Protein AF-A0A7V6BCB2-F1 (afdb_monomer_lite)

Radius of gyration: 63.58 Å; chains: 1; bounding box: 112×93×243 Å

pLDDT: mean 70.44, std 25.19, range [24.61, 98.25]

Secondary structure (DSSP, 8-state):
-----HHHHHHHHHHHHHHHHHHHHHT-------------PPP---------------SS--------SSSTT-SEEEEPPTT-EE-HHHHHTT-EEEEE--HHHHHHHHHHHHHHHHHHHHHHHHHHHHHHHHHHHHHHHHHHHHHHHHHHHHHHHHH-HHHHHHHHHHTT---------TTTHHHHHHHHHH-S-----------PPP---------------------------------------------------------------------------PPPP-------------------PPPP-----GGGG-STTTS-SSHHHHHHHHHHHHHHHHHHHHHHHHHHHHHHHHHHHTT-S-HHHHHHHHHHHHHHHHHHHHHHHHHHHIIIIIHHHHHHHHHHHHHHHHHHHHHHHHHHHHHHHHHHHHHHHHHHHHHHHHHHHHHHHHHHHHTEEE--S-EE-------------

Foldseek 3Di:
DDDDDPVVVVVVVVVVVVVVVVVVVVVPDDDDDDDDDDDDDDDDPDPPPDPPDDDDDDPDDDDDDQPFDDPAQPAWPDADDFFDFFDPVLQVVFPFRTFTDCVVLVVVLVVLVVVLVVLVVLLVVLVVLLVVLVVVLVVLLVVLVVLLVVLLVLLCQAQNVVLSVVVCVVQVVDDDDDDPPCPPVVVVVVCVVVPPDPPPDDPDDDDDDDDDDDDDDDDDDDDDDDDDDDDDDDDDDDDDDDDDDDDDDDDDDDDDDDDDDDDDDDDDDDDDDDDDDDDDDDDDDDDDDDDDDDDDDPPDPPDPPPCPPPDPPPDDDCLVQLDLVNGHPHPSNVVLVVLVVQLVVLVVQLVVLVVVLVVQVVCVVVVNDDPVVSVVSVVSNVVSVVSNVVSVVVNVCCSPPVSRVVSVVSVVSSVVSSVVSVVSVVVSVVSSSVSVVSSVVSVVSSVVSVVVSVSSVVSSVSSRHTDNDGGGDHDDDCPVPDDDD

Structure (mmCIF, N/CA/C/O backbone):
data_AF-A0A7V6BCB2-F1
#
_entry.id   AF-A0A7V6BCB2-F1
#
loop_
_atom_site.group_PDB
_atom_site.id
_atom_site.type_symbol
_atom_site.label_atom_id
_atom_site.label_alt_id
_atom_site.label_comp_id
_atom_site.label_asym_id
_atom_site.label_entity_id
_atom_site.label_seq_id
_atom_site.pdbx_PDB_ins_code
_atom_site.Cartn_x
_atom_site.Cartn_y
_atom_site.Cartn_z
_atom_site.occupancy
_atom_site.B_iso_or_equiv
_atom_site.auth_seq_id
_atom_site.auth_comp_id
_atom_site.auth_asym_id
_atom_site.auth_atom_id
_atom_site.pdbx_PDB_model_num
ATOM 1 N N . MET A 1 1 ? 43.527 30.741 -167.833 1.00 39.44 1 MET A N 1
ATOM 2 C CA . MET A 1 1 ? 43.659 29.405 -168.464 1.00 39.44 1 MET A CA 1
ATOM 3 C C . MET A 1 1 ? 44.184 28.457 -167.391 1.00 39.44 1 MET A C 1
ATOM 5 O O . MET A 1 1 ? 45.069 28.890 -166.674 1.00 39.44 1 MET A O 1
ATOM 9 N N . THR A 1 2 ? 43.681 27.244 -167.158 1.00 39.69 2 THR A N 1
ATOM 10 C CA . THR A 1 2 ? 42.771 26.361 -167.923 1.00 39.69 2 THR A CA 1
ATOM 11 C C . THR A 1 2 ? 41.713 25.710 -167.007 1.00 39.69 2 THR A C 1
ATOM 13 O O . THR A 1 2 ? 41.862 25.689 -165.788 1.00 39.69 2 THR A O 1
ATOM 16 N N . PHE A 1 3 ? 40.626 25.178 -167.581 1.00 44.41 3 PHE A N 1
ATOM 17 C CA . PHE A 1 3 ? 39.586 24.457 -166.830 1.00 44.41 3 PHE A CA 1
ATOM 18 C C . PHE A 1 3 ? 40.111 23.118 -166.280 1.00 44.41 3 PHE A C 1
ATOM 20 O O . PHE A 1 3 ? 40.355 22.190 -167.052 1.00 44.41 3 PHE A O 1
ATOM 27 N N . LEU A 1 4 ? 40.196 22.965 -164.953 1.00 50.56 4 LEU A N 1
ATOM 28 C CA . LEU A 1 4 ? 40.340 21.643 -164.332 1.00 50.56 4 LEU A CA 1
ATOM 29 C C . LEU A 1 4 ? 38.972 20.957 -164.251 1.00 50.56 4 LEU A C 1
ATOM 31 O O . LEU A 1 4 ? 38.048 21.432 -163.592 1.00 50.56 4 LEU A O 1
ATOM 35 N N . THR A 1 5 ? 38.835 19.821 -164.931 1.00 61.16 5 THR A N 1
ATOM 36 C CA . THR A 1 5 ? 37.568 19.087 -164.998 1.00 61.16 5 THR A CA 1
ATOM 37 C C . THR A 1 5 ? 37.208 18.448 -163.651 1.00 61.16 5 THR A C 1
ATOM 39 O O . THR A 1 5 ? 38.062 17.962 -162.906 1.00 61.16 5 THR A O 1
ATOM 42 N N . LYS A 1 6 ? 35.903 18.398 -163.348 1.00 61.28 6 LYS A N 1
ATOM 43 C CA . LYS A 1 6 ? 35.333 17.980 -162.047 1.00 61.28 6 LYS A CA 1
ATOM 44 C C . LYS A 1 6 ? 35.783 16.581 -161.568 1.00 61.28 6 LYS A C 1
ATOM 46 O O . LYS A 1 6 ? 35.747 16.306 -160.374 1.00 61.28 6 LYS A O 1
ATOM 51 N N . LYS A 1 7 ? 36.261 15.712 -162.476 1.00 61.19 7 LYS A N 1
ATOM 52 C CA . LYS A 1 7 ? 36.832 14.384 -162.164 1.00 61.19 7 LYS A CA 1
ATOM 53 C C . LYS A 1 7 ? 38.234 14.431 -161.530 1.00 61.19 7 LYS A C 1
ATOM 55 O O . LYS A 1 7 ? 38.567 13.517 -160.780 1.00 61.19 7 LYS A O 1
ATOM 60 N N . SER A 1 8 ? 39.045 15.457 -161.791 1.00 59.88 8 SER A N 1
ATOM 61 C CA . SER A 1 8 ? 40.419 15.546 -161.261 1.00 59.88 8 SER A CA 1
ATOM 62 C C . SER A 1 8 ? 40.459 15.991 -159.796 1.00 59.88 8 SER A C 1
ATOM 64 O O . SER A 1 8 ? 41.271 15.491 -159.021 1.00 59.88 8 SER A O 1
ATOM 66 N N . ILE A 1 9 ? 39.529 16.861 -159.392 1.00 68.50 9 ILE A N 1
ATOM 67 C CA . ILE A 1 9 ? 39.403 17.348 -158.007 1.00 68.50 9 ILE A CA 1
ATOM 68 C C . ILE A 1 9 ? 39.008 16.200 -157.063 1.00 68.50 9 ILE A C 1
ATOM 70 O O . ILE A 1 9 ? 39.586 16.052 -155.991 1.00 68.50 9 ILE A O 1
ATOM 74 N N . ILE A 1 10 ? 38.091 15.323 -157.493 1.00 72.25 10 ILE A N 1
ATOM 75 C CA . ILE A 1 10 ? 37.662 14.153 -156.707 1.00 72.25 10 ILE A CA 1
ATOM 76 C C . ILE A 1 10 ? 38.835 13.188 -156.463 1.00 72.25 10 ILE A C 1
ATOM 78 O O . ILE A 1 10 ? 38.994 12.697 -155.349 1.00 72.25 10 ILE A O 1
ATOM 82 N N . LYS A 1 11 ? 39.707 12.961 -157.459 1.00 72.56 11 LYS A N 1
ATOM 83 C CA . LYS A 1 11 ? 40.912 12.130 -157.276 1.00 72.56 11 LYS A CA 1
ATOM 84 C C . LYS A 1 11 ? 41.888 12.732 -156.258 1.00 72.56 11 LYS A C 1
ATOM 86 O O . LYS A 1 11 ? 42.408 11.992 -155.432 1.00 72.56 11 LYS A O 1
ATOM 91 N N . LEU A 1 12 ? 42.092 14.051 -156.273 1.00 74.31 12 LEU A N 1
ATOM 92 C CA . LEU A 1 12 ? 42.934 14.743 -155.287 1.00 74.31 12 LEU A CA 1
ATOM 93 C C . LEU A 1 12 ? 42.368 14.655 -153.861 1.00 74.31 12 LEU A C 1
ATOM 95 O O . LEU A 1 12 ? 43.120 14.390 -152.927 1.00 74.31 12 LEU A O 1
ATOM 99 N N . ILE A 1 13 ? 41.049 14.799 -153.694 1.00 76.94 13 ILE A N 1
ATOM 100 C CA . ILE A 1 13 ? 40.385 14.655 -152.387 1.00 76.94 13 ILE A CA 1
ATOM 101 C C . ILE A 1 13 ? 40.517 13.219 -151.860 1.00 76.94 13 ILE A C 1
ATOM 103 O O . ILE A 1 13 ? 40.835 13.034 -150.688 1.00 76.94 13 ILE A O 1
ATOM 107 N N . ILE A 1 14 ? 40.346 12.205 -152.717 1.00 77.94 14 ILE A N 1
ATOM 108 C CA . ILE A 1 14 ? 40.526 10.795 -152.332 1.00 77.94 14 ILE A CA 1
ATOM 109 C C . ILE A 1 14 ? 41.980 10.520 -151.917 1.00 77.94 14 ILE A C 1
ATOM 111 O O . ILE A 1 14 ? 42.199 9.871 -150.899 1.00 77.94 14 ILE A O 1
ATOM 115 N N . ILE A 1 15 ? 42.973 11.047 -152.643 1.00 79.69 15 ILE A N 1
ATOM 116 C CA . ILE A 1 15 ? 44.395 10.878 -152.295 1.00 79.69 15 ILE A CA 1
ATOM 117 C C . ILE A 1 15 ? 44.720 11.552 -150.951 1.00 79.69 15 ILE A C 1
ATOM 119 O O . ILE A 1 15 ? 45.336 10.919 -150.095 1.00 79.69 15 ILE A O 1
ATOM 123 N N . CYS A 1 16 ? 44.241 12.779 -150.709 1.00 79.12 16 CYS A N 1
ATOM 124 C CA . CYS A 1 16 ? 44.389 13.436 -149.404 1.00 79.12 16 CYS A CA 1
ATOM 125 C C . CYS A 1 16 ? 43.727 12.642 -148.268 1.00 79.12 16 CYS A C 1
ATOM 127 O O . CYS A 1 16 ? 44.318 12.504 -147.198 1.00 79.12 16 CYS A O 1
ATOM 129 N N . LEU A 1 17 ? 42.530 12.093 -148.490 1.00 81.25 17 LEU A N 1
ATOM 130 C CA . LEU A 1 17 ? 41.805 11.324 -147.477 1.00 81.25 17 LEU A CA 1
ATOM 131 C C . LEU A 1 17 ? 42.508 9.992 -147.163 1.00 81.25 17 LEU A C 1
ATOM 133 O O . LEU A 1 17 ? 42.622 9.629 -145.994 1.00 81.25 17 LEU A O 1
ATOM 137 N N . VAL A 1 18 ? 43.066 9.310 -148.169 1.00 81.38 18 VAL A N 1
ATOM 138 C CA . VAL A 1 18 ? 43.901 8.112 -147.968 1.00 81.38 18 VAL A CA 1
ATOM 139 C C . VAL A 1 18 ? 45.182 8.454 -147.198 1.00 81.38 18 VAL A C 1
ATOM 141 O O . VAL A 1 18 ? 45.498 7.766 -146.228 1.00 81.38 18 VAL A O 1
ATOM 144 N N . CYS A 1 19 ? 45.884 9.539 -147.543 1.00 77.75 19 CYS A N 1
ATOM 145 C CA . CYS A 1 19 ? 47.053 9.991 -146.779 1.00 77.75 19 CYS A CA 1
ATOM 146 C C . CYS A 1 19 ? 46.706 10.340 -145.322 1.00 77.75 19 CYS A C 1
ATOM 148 O O . CYS A 1 19 ? 47.468 9.992 -144.421 1.00 77.75 19 CYS A O 1
ATOM 150 N N . PHE A 1 20 ? 45.553 10.965 -145.067 1.00 76.94 20 PHE A N 1
ATOM 151 C CA . PHE A 1 20 ? 45.117 11.306 -143.710 1.00 76.94 20 PHE A CA 1
ATOM 152 C C . PHE A 1 20 ? 44.776 10.059 -142.876 1.00 76.94 20 PHE A C 1
ATOM 154 O O . PHE A 1 20 ? 45.158 9.976 -141.711 1.00 76.94 20 PHE A O 1
ATOM 161 N N . VAL A 1 21 ? 44.133 9.049 -143.476 1.00 76.19 21 VAL A N 1
ATOM 162 C CA . VAL A 1 21 ? 43.863 7.757 -142.816 1.00 76.19 21 VAL A CA 1
ATOM 163 C C . VAL A 1 21 ? 45.161 7.000 -142.511 1.00 76.19 21 VAL A C 1
ATOM 165 O O . VAL A 1 21 ? 45.313 6.482 -141.406 1.00 76.19 21 VAL A O 1
ATOM 168 N N . VAL A 1 22 ? 46.131 6.982 -143.433 1.00 73.94 22 VAL A N 1
ATOM 169 C CA . VAL A 1 22 ? 47.447 6.353 -143.199 1.00 73.94 22 VAL A CA 1
ATOM 170 C C . VAL A 1 22 ? 48.217 7.060 -142.075 1.00 73.94 22 VAL A C 1
ATOM 172 O O . VAL A 1 22 ? 48.788 6.389 -141.214 1.00 73.94 22 VAL A O 1
ATOM 175 N N . LEU A 1 23 ? 48.176 8.397 -142.019 1.00 70.38 23 LEU A N 1
ATOM 176 C CA . LEU A 1 23 ? 48.793 9.174 -140.938 1.00 70.38 23 LEU A CA 1
ATOM 177 C C . LEU A 1 23 ? 48.123 8.898 -139.577 1.00 70.38 23 LEU A C 1
ATOM 179 O O . LEU A 1 23 ? 48.807 8.735 -138.568 1.00 70.38 23 LEU A O 1
ATOM 183 N N . PHE A 1 24 ? 46.792 8.786 -139.548 1.00 70.00 24 PHE A N 1
ATOM 184 C CA . PHE A 1 24 ? 46.029 8.528 -138.323 1.00 70.00 24 PHE A CA 1
ATOM 185 C C . PHE A 1 24 ? 46.261 7.115 -137.758 1.00 70.00 24 PHE A C 1
ATOM 187 O O . PHE A 1 24 ? 46.326 6.939 -136.541 1.00 70.00 24 PHE A O 1
ATOM 194 N N . VAL A 1 25 ? 46.448 6.109 -138.621 1.00 68.38 25 VAL A N 1
ATOM 195 C CA . VAL A 1 25 ? 46.762 4.731 -138.199 1.00 68.38 25 VAL A CA 1
ATOM 196 C C . VAL A 1 25 ? 48.174 4.621 -137.607 1.00 68.38 25 VAL A C 1
ATOM 198 O O . VAL A 1 25 ? 48.364 3.890 -136.634 1.00 68.38 25 VAL A O 1
ATOM 201 N N . PHE A 1 26 ? 49.154 5.381 -138.109 1.00 63.47 26 PHE A N 1
ATOM 202 C CA . PHE A 1 26 ? 50.523 5.356 -137.570 1.00 63.47 26 PHE A CA 1
ATOM 203 C C . PHE A 1 26 ? 50.690 6.065 -136.215 1.00 63.47 26 PHE A C 1
ATOM 205 O O . PHE A 1 26 ? 51.618 5.750 -135.474 1.00 63.47 26 PHE A O 1
ATOM 212 N N . ILE A 1 27 ? 49.780 6.972 -135.847 1.00 61.69 27 ILE A N 1
ATOM 213 C CA . ILE A 1 27 ? 49.826 7.712 -134.572 1.00 61.69 27 ILE A CA 1
ATOM 214 C C . ILE A 1 27 ? 49.226 6.902 -133.398 1.00 61.69 27 ILE A C 1
ATOM 216 O O . ILE A 1 27 ? 49.356 7.290 -132.238 1.00 61.69 27 ILE A O 1
ATOM 220 N N . ARG A 1 28 ? 48.623 5.727 -133.650 1.00 55.25 28 ARG A N 1
ATOM 221 C CA . ARG A 1 28 ? 47.922 4.931 -132.623 1.00 55.25 28 ARG A CA 1
ATOM 222 C C . ARG A 1 28 ? 48.563 3.568 -132.316 1.00 55.25 28 ARG A C 1
ATOM 224 O O . ARG A 1 28 ? 47.881 2.545 -132.307 1.00 55.25 28 ARG A O 1
ATOM 231 N N . LYS A 1 29 ? 49.860 3.545 -131.977 1.00 46.03 29 LYS A N 1
ATOM 232 C CA . LYS A 1 29 ? 50.498 2.368 -131.348 1.00 46.03 29 LYS A CA 1
ATOM 233 C C . LYS A 1 29 ? 51.563 2.753 -130.315 1.00 46.03 29 LYS A C 1
ATOM 235 O O . LYS A 1 29 ? 52.702 3.043 -130.657 1.00 46.03 29 LYS A O 1
ATOM 240 N N . GLY A 1 30 ? 51.181 2.705 -129.039 1.00 40.59 30 GLY A N 1
ATOM 241 C CA . GLY A 1 30 ? 52.039 3.066 -127.908 1.00 40.59 30 GLY A CA 1
ATOM 242 C C . GLY A 1 30 ? 51.472 2.588 -126.573 1.00 40.59 30 GLY A C 1
ATOM 243 O O . GLY A 1 30 ? 51.205 3.394 -125.689 1.00 40.59 30 GLY A O 1
ATOM 244 N N . SER A 1 31 ? 51.240 1.281 -126.432 1.00 42.59 31 SER A N 1
ATOM 245 C CA . SER A 1 31 ? 50.828 0.690 -125.156 1.00 42.59 31 SER A CA 1
ATOM 246 C C . SER A 1 31 ? 51.981 0.733 -124.151 1.00 42.59 31 SER A C 1
ATOM 248 O O . SER A 1 31 ? 53.014 0.104 -124.375 1.00 42.59 31 SER A O 1
ATOM 250 N N . ARG A 1 32 ? 51.782 1.407 -123.016 1.00 38.44 32 ARG A N 1
ATOM 251 C CA . ARG A 1 32 ? 52.529 1.148 -121.780 1.00 38.44 32 ARG A CA 1
ATOM 252 C C . ARG A 1 32 ? 51.551 0.616 -120.742 1.00 38.44 32 ARG A C 1
ATOM 254 O O . ARG A 1 32 ? 50.561 1.272 -120.440 1.00 38.44 32 ARG A O 1
ATOM 261 N N . ALA A 1 33 ? 51.826 -0.584 -120.248 1.00 42.78 33 ALA A N 1
ATOM 262 C CA . ALA A 1 33 ? 51.247 -1.062 -119.004 1.00 42.78 33 ALA A CA 1
ATOM 263 C C . ALA A 1 33 ? 52.091 -0.483 -117.866 1.00 42.78 33 ALA A C 1
ATOM 265 O O . ALA A 1 33 ? 53.312 -0.645 -117.891 1.00 42.78 33 ALA A O 1
ATOM 266 N N . ASP A 1 34 ? 51.462 0.183 -116.899 1.00 44.69 34 ASP A N 1
ATOM 267 C CA . ASP A 1 34 ? 52.166 0.592 -115.687 1.00 44.69 34 ASP A CA 1
ATOM 268 C C . ASP A 1 34 ? 52.383 -0.630 -114.794 1.00 44.69 34 ASP A C 1
ATOM 270 O O . ASP A 1 34 ? 51.452 -1.231 -114.253 1.00 44.69 34 ASP A O 1
ATOM 274 N N . THR A 1 35 ? 53.648 -1.015 -114.667 1.00 50.12 35 THR A N 1
ATOM 275 C CA . THR A 1 35 ? 54.114 -1.991 -113.688 1.00 50.12 35 THR A CA 1
ATOM 276 C C . THR A 1 35 ? 53.932 -1.438 -112.280 1.00 50.12 35 THR A C 1
ATOM 278 O O . THR A 1 35 ? 54.547 -0.430 -111.930 1.00 50.12 35 THR A O 1
ATOM 281 N N . GLY A 1 36 ? 53.164 -2.140 -111.443 1.00 51.31 36 GLY A N 1
ATOM 282 C CA . GLY A 1 36 ? 53.212 -1.929 -109.996 1.00 51.31 36 GLY A CA 1
ATOM 283 C C . GLY A 1 36 ? 54.641 -2.105 -109.469 1.00 51.31 36 GLY A C 1
ATOM 284 O O . GLY A 1 36 ? 55.411 -2.903 -110.007 1.00 51.31 36 GLY A O 1
ATOM 285 N N . ALA A 1 37 ? 55.010 -1.347 -108.436 1.00 47.81 37 ALA A N 1
ATOM 286 C CA . ALA A 1 37 ? 56.382 -1.284 -107.936 1.00 47.81 37 ALA A CA 1
ATOM 287 C C . ALA A 1 37 ? 56.877 -2.643 -107.395 1.00 47.81 37 ALA A C 1
ATOM 289 O O . ALA A 1 37 ? 56.588 -3.025 -106.262 1.00 47.81 37 ALA A O 1
ATOM 290 N N . THR A 1 38 ? 57.657 -3.370 -108.199 1.00 58.78 38 THR A N 1
ATOM 291 C CA . THR A 1 38 ? 58.297 -4.633 -107.806 1.00 58.78 38 THR A CA 1
ATOM 292 C C . THR A 1 38 ? 59.687 -4.391 -107.224 1.00 58.78 38 THR A C 1
ATOM 294 O O . THR A 1 38 ? 60.564 -3.860 -107.906 1.00 58.78 38 THR A O 1
ATOM 297 N N . PHE A 1 39 ? 59.910 -4.832 -105.985 1.00 69.56 39 PHE A N 1
ATOM 298 C CA . PHE A 1 39 ? 61.198 -4.751 -105.291 1.00 69.56 39 PHE A CA 1
ATOM 299 C C . PHE A 1 39 ? 61.929 -6.105 -105.309 1.00 69.56 39 PHE A C 1
ATOM 301 O O . PHE A 1 39 ? 61.300 -7.162 -105.244 1.00 69.56 39 PHE A O 1
ATOM 308 N N . THR A 1 40 ? 63.262 -6.098 -105.379 1.00 67.44 40 THR A N 1
ATOM 309 C CA . THR A 1 40 ? 64.071 -7.327 -105.401 1.00 67.44 40 THR A CA 1
ATOM 310 C C . THR A 1 40 ? 64.123 -7.987 -104.021 1.00 67.44 40 THR A C 1
ATOM 312 O O . THR A 1 40 ? 64.728 -7.473 -103.079 1.00 67.44 40 THR A O 1
ATOM 315 N N . ALA A 1 41 ? 63.497 -9.159 -103.889 1.00 63.38 41 ALA A N 1
ATOM 316 C CA . ALA A 1 41 ? 63.477 -9.910 -102.637 1.00 63.38 41 ALA A CA 1
ATOM 317 C C . ALA A 1 41 ? 64.886 -10.399 -102.246 1.00 63.38 41 ALA A C 1
ATOM 319 O O . ALA A 1 41 ? 65.542 -11.119 -103.000 1.00 63.38 41 ALA A O 1
ATOM 320 N N . LYS A 1 42 ? 65.337 -10.044 -101.037 1.00 71.06 42 LYS A N 1
ATOM 321 C CA . LYS A 1 42 ? 66.588 -10.537 -100.439 1.00 71.06 42 LYS A CA 1
ATOM 322 C C . LYS A 1 42 ? 66.272 -11.601 -99.389 1.00 71.06 42 LYS A C 1
ATOM 324 O O . LYS A 1 42 ? 65.456 -11.360 -98.504 1.00 71.06 42 LYS A O 1
ATOM 329 N N . LYS A 1 43 ? 66.944 -12.757 -99.447 1.00 64.50 43 LYS A N 1
ATOM 330 C CA . LYS A 1 43 ? 66.922 -13.734 -98.346 1.00 64.50 43 LYS A CA 1
ATOM 331 C C . LYS A 1 43 ? 67.778 -13.222 -97.185 1.00 64.50 43 LYS A C 1
ATOM 333 O O . LYS A 1 43 ? 68.965 -12.968 -97.358 1.00 64.50 43 LYS A O 1
ATOM 338 N N . GLY A 1 44 ? 67.170 -13.135 -96.011 1.00 75.69 44 GLY A N 1
ATOM 339 C CA . GLY A 1 44 ? 67.811 -12.917 -94.716 1.00 75.69 44 GLY A CA 1
ATOM 340 C C . GLY A 1 44 ? 66.916 -13.496 -93.620 1.00 75.69 44 GLY A C 1
ATOM 341 O O . GLY A 1 44 ? 65.758 -13.821 -93.893 1.00 75.69 44 GLY A O 1
ATOM 342 N N . ASN A 1 45 ? 67.428 -13.640 -92.396 1.00 66.44 45 ASN A N 1
ATOM 343 C CA . ASN A 1 45 ? 66.600 -14.081 -91.272 1.00 66.44 45 ASN A CA 1
ATOM 344 C C . ASN A 1 45 ? 65.567 -12.999 -90.938 1.00 66.44 45 ASN A C 1
ATOM 346 O O . ASN A 1 45 ? 65.894 -11.977 -90.337 1.00 66.44 45 ASN A O 1
ATOM 350 N N . LEU A 1 46 ? 64.316 -13.237 -91.332 1.00 67.56 46 LEU A N 1
ATOM 351 C CA . LEU A 1 46 ? 63.181 -12.417 -90.938 1.00 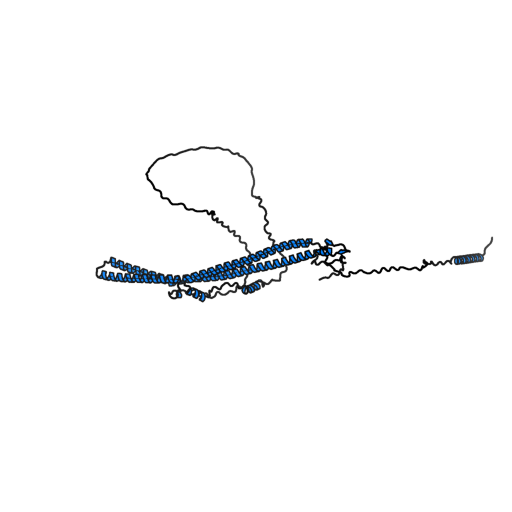67.56 46 LEU A CA 1
ATOM 352 C C . LEU A 1 46 ? 62.848 -12.729 -89.475 1.00 67.56 46 LEU A C 1
ATOM 354 O O . LEU A 1 46 ? 62.256 -13.765 -89.176 1.00 67.56 46 LEU A O 1
ATOM 358 N N . VAL A 1 47 ? 63.237 -11.840 -88.561 1.00 64.44 47 VAL A N 1
ATOM 359 C CA . VAL A 1 47 ? 62.830 -11.926 -87.154 1.00 64.44 47 VAL A CA 1
ATOM 360 C C . VAL A 1 47 ? 61.358 -11.525 -87.064 1.00 64.44 47 VAL A C 1
ATOM 362 O O . VAL A 1 47 ? 61.023 -10.346 -86.980 1.00 64.44 47 VAL A O 1
ATOM 365 N N . ILE A 1 48 ? 60.467 -12.515 -87.126 1.00 62.69 48 ILE A N 1
ATOM 366 C CA . ILE A 1 48 ? 59.029 -12.317 -86.927 1.00 62.69 48 ILE A CA 1
ATOM 367 C C . ILE A 1 48 ? 58.774 -12.212 -85.419 1.00 62.69 48 ILE A C 1
ATOM 369 O O . ILE A 1 48 ? 58.555 -13.217 -84.744 1.00 62.69 48 ILE A O 1
ATOM 373 N N . SER A 1 49 ? 58.808 -10.996 -84.875 1.00 57.41 49 SER A N 1
ATOM 374 C CA . SER A 1 49 ? 58.376 -10.743 -83.499 1.00 57.41 49 SER A CA 1
ATOM 375 C C . SER A 1 49 ? 56.847 -10.794 -83.418 1.00 57.41 49 SER A C 1
ATOM 377 O O . SER A 1 49 ? 56.170 -9.781 -83.602 1.00 57.41 49 SER A O 1
ATOM 379 N N . VAL A 1 50 ? 56.289 -11.976 -83.151 1.00 62.56 50 VAL A N 1
ATOM 380 C CA . VAL A 1 50 ? 54.877 -12.094 -82.770 1.00 62.56 50 VAL A CA 1
ATOM 381 C C . VAL A 1 50 ? 54.745 -11.619 -81.329 1.00 62.56 50 VAL A C 1
ATOM 383 O O . VAL A 1 50 ? 55.163 -12.311 -80.402 1.00 62.56 50 VAL A O 1
ATOM 386 N N . LEU A 1 51 ? 54.155 -10.440 -81.136 1.00 59.34 51 LEU A N 1
ATOM 387 C CA . LEU A 1 51 ? 53.727 -9.989 -79.817 1.00 59.34 51 LEU A CA 1
ATOM 388 C C . LEU A 1 51 ? 52.508 -10.830 -79.400 1.00 59.34 51 LEU A C 1
ATOM 390 O O . LEU A 1 51 ? 51.368 -10.463 -79.677 1.00 59.34 51 LEU A O 1
ATOM 394 N N . GLN A 1 52 ? 52.741 -11.989 -78.778 1.00 57.41 52 GLN A N 1
ATOM 395 C CA . GLN A 1 52 ? 51.671 -12.730 -78.113 1.00 57.41 52 GLN A CA 1
ATOM 396 C C . GLN A 1 52 ? 51.185 -11.904 -76.920 1.00 57.41 52 GLN A C 1
ATOM 398 O O . GLN A 1 52 ? 51.808 -11.889 -75.861 1.00 57.41 52 GLN A O 1
ATOM 403 N N . GLY A 1 53 ? 50.067 -11.204 -77.111 1.00 54.34 53 GLY A N 1
ATOM 404 C CA . GLY A 1 53 ? 49.333 -10.563 -76.028 1.00 54.34 53 GLY A CA 1
ATOM 405 C C . GLY A 1 53 ? 48.719 -11.624 -75.123 1.00 54.34 53 GLY A C 1
ATOM 406 O O . GLY A 1 53 ? 47.601 -12.068 -75.367 1.00 54.34 53 GLY A O 1
ATOM 407 N N . GLY A 1 54 ? 49.458 -12.045 -74.099 1.00 64.94 54 GLY A N 1
ATOM 408 C CA . GLY A 1 54 ? 48.894 -12.776 -72.971 1.00 64.94 54 GLY A CA 1
ATOM 409 C C . GLY A 1 54 ? 48.160 -11.808 -72.047 1.00 64.94 54 GLY A C 1
ATOM 410 O O . GLY A 1 54 ? 48.723 -10.788 -71.649 1.00 64.94 54 GLY A O 1
ATOM 411 N N . SER A 1 55 ? 46.915 -12.118 -71.693 1.00 62.81 55 SER A N 1
ATOM 412 C CA . SER A 1 55 ? 46.217 -11.445 -70.599 1.00 62.81 55 SER A CA 1
ATOM 413 C C . SER A 1 55 ? 46.814 -11.896 -69.267 1.00 62.81 55 SER A C 1
ATOM 415 O O . SER A 1 55 ? 46.861 -13.091 -68.976 1.00 62.81 55 SER A O 1
ATOM 417 N N . VAL A 1 56 ? 47.271 -10.945 -68.452 1.00 65.19 56 VAL A N 1
ATOM 418 C CA . VAL A 1 56 ? 47.673 -11.227 -67.070 1.00 65.19 56 VAL A CA 1
ATOM 419 C C . VAL A 1 56 ? 46.411 -11.244 -66.215 1.00 65.19 56 VAL A C 1
ATOM 421 O O . VAL A 1 56 ? 45.822 -10.196 -65.960 1.00 65.19 56 VAL A O 1
ATOM 424 N N . GLU A 1 57 ? 45.995 -12.430 -65.782 1.00 61.50 57 GLU A N 1
ATOM 425 C CA . GLU A 1 57 ? 44.933 -12.604 -64.787 1.00 61.50 57 GLU A CA 1
ATOM 426 C C . GLU A 1 57 ? 45.548 -12.843 -63.401 1.00 61.50 57 GLU A C 1
ATOM 428 O O . GLU A 1 57 ? 46.614 -13.450 -63.268 1.00 61.50 57 GLU A O 1
ATOM 433 N N . ALA A 1 58 ? 44.895 -12.341 -62.351 1.00 66.56 58 ALA A N 1
ATOM 434 C CA . ALA A 1 58 ? 45.374 -12.499 -60.982 1.00 66.56 58 ALA A CA 1
ATOM 435 C C . ALA A 1 58 ? 45.180 -13.947 -60.498 1.00 66.56 58 ALA A C 1
ATOM 437 O O . ALA A 1 58 ? 44.062 -14.458 -60.516 1.00 66.56 58 ALA A O 1
ATOM 438 N N . LEU A 1 59 ? 46.257 -14.578 -60.010 1.00 72.50 59 LEU A N 1
ATOM 439 C CA . LEU A 1 59 ? 46.233 -15.949 -59.473 1.00 72.50 59 LEU A CA 1
ATOM 440 C C . LEU A 1 59 ? 45.257 -16.101 -58.294 1.00 72.50 59 LEU A C 1
ATOM 442 O O . LEU A 1 59 ? 44.576 -17.114 -58.171 1.00 72.50 59 LEU A O 1
ATOM 446 N N . GLU A 1 60 ? 45.191 -15.084 -57.436 1.00 70.00 60 GLU A N 1
ATOM 447 C CA . GLU A 1 60 ? 44.237 -14.986 -56.339 1.00 70.00 60 GLU A CA 1
ATOM 448 C C . GLU A 1 60 ? 43.708 -13.546 -56.297 1.00 70.00 60 GLU A C 1
ATOM 450 O O . GLU A 1 60 ? 44.476 -12.596 -56.151 1.00 70.00 60 GLU A O 1
ATOM 455 N N . SER A 1 61 ? 42.396 -13.377 -56.470 1.00 75.38 61 SER A N 1
ATOM 456 C CA . SER A 1 61 ? 41.731 -12.070 -56.472 1.00 75.38 61 SER A CA 1
ATOM 457 C C . SER A 1 61 ? 40.745 -11.984 -55.314 1.00 75.38 61 SER A C 1
ATOM 459 O O . SER A 1 61 ? 39.883 -12.850 -55.158 1.00 75.38 61 SER A O 1
ATOM 461 N N . GLN A 1 62 ? 40.855 -10.929 -54.505 1.00 77.38 62 GLN A N 1
ATOM 462 C CA . GLN A 1 62 ? 39.906 -10.629 -53.437 1.00 77.38 62 GLN A CA 1
ATOM 463 C C . GLN A 1 62 ? 39.103 -9.382 -53.810 1.00 77.38 62 GLN A C 1
ATOM 465 O O . GLN A 1 62 ? 39.595 -8.260 -53.707 1.00 77.38 62 GLN A O 1
ATOM 470 N N . GLN A 1 63 ? 37.844 -9.565 -54.214 1.00 78.12 63 GLN A N 1
ATOM 471 C CA . GLN A 1 63 ? 36.959 -8.434 -54.475 1.00 78.12 63 GLN A CA 1
ATOM 472 C C . GLN A 1 63 ? 36.465 -7.837 -53.154 1.00 78.12 63 GLN A C 1
ATOM 474 O O . GLN A 1 63 ? 35.678 -8.454 -52.438 1.00 78.12 63 GLN A O 1
ATOM 479 N N . ILE A 1 64 ? 36.896 -6.614 -52.855 1.00 80.19 64 ILE A N 1
ATOM 480 C CA . ILE A 1 64 ? 36.402 -5.847 -51.712 1.00 80.19 64 ILE A CA 1
ATOM 481 C C . ILE A 1 64 ? 35.177 -5.040 -52.162 1.00 80.19 64 ILE A C 1
ATOM 483 O O . ILE A 1 64 ? 35.212 -4.363 -53.190 1.00 80.19 64 ILE A O 1
ATOM 487 N N . ARG A 1 65 ? 34.077 -5.130 -51.411 1.00 78.56 65 ARG A N 1
ATOM 488 C CA . ARG A 1 65 ? 32.820 -4.405 -51.663 1.00 78.56 65 ARG A CA 1
ATOM 489 C C . ARG A 1 65 ? 32.463 -3.572 -50.433 1.00 78.56 65 ARG A C 1
ATOM 491 O O . ARG A 1 65 ? 32.844 -3.931 -49.323 1.00 78.56 65 ARG A O 1
ATOM 498 N N . SER A 1 66 ? 31.717 -2.482 -50.618 1.00 78.44 66 SER A N 1
ATOM 499 C CA . SER A 1 66 ? 31.140 -1.762 -49.477 1.00 78.44 66 SER A CA 1
ATOM 500 C C . SER A 1 66 ? 30.044 -2.609 -48.828 1.00 78.44 66 SER A C 1
ATOM 502 O O . SER A 1 66 ? 29.156 -3.110 -49.517 1.00 78.44 66 SER A O 1
ATOM 504 N N . GLU A 1 67 ? 30.108 -2.757 -47.505 1.00 80.06 67 GLU A N 1
ATOM 505 C CA . GLU A 1 67 ? 29.113 -3.476 -46.697 1.00 80.06 67 GLU A CA 1
ATOM 506 C C . GLU A 1 67 ? 28.105 -2.538 -46.003 1.00 80.06 67 GLU A C 1
ATOM 508 O O . GLU A 1 67 ? 27.347 -2.967 -45.126 1.00 80.06 67 GLU A O 1
ATOM 513 N N . ILE A 1 68 ? 28.118 -1.244 -46.339 1.00 80.81 68 ILE A N 1
ATOM 514 C CA . ILE A 1 68 ? 27.212 -0.258 -45.743 1.00 80.81 68 ILE A CA 1
ATOM 515 C C . ILE A 1 68 ? 25.787 -0.489 -46.256 1.00 80.81 68 ILE A C 1
ATOM 517 O O . ILE A 1 68 ? 25.545 -0.659 -47.451 1.00 80.81 68 ILE A O 1
ATOM 521 N N . LYS A 1 69 ? 24.821 -0.475 -45.333 1.00 74.56 69 LYS A N 1
ATOM 522 C CA . LYS A 1 69 ? 23.400 -0.650 -45.639 1.00 74.56 69 LYS A CA 1
ATOM 523 C C . LYS A 1 69 ? 22.792 0.683 -46.105 1.00 74.56 69 LYS A C 1
ATOM 525 O O . LYS A 1 69 ? 22.380 1.497 -45.286 1.00 74.56 69 LYS A O 1
ATOM 530 N N . GLY A 1 70 ? 22.684 0.877 -47.420 1.00 71.06 70 GLY A N 1
ATOM 531 C CA . GLY A 1 70 ? 21.964 1.999 -48.044 1.00 71.06 70 GLY A CA 1
ATOM 532 C C . GLY A 1 70 ? 22.853 2.983 -48.814 1.00 71.06 70 GLY A C 1
ATOM 533 O O . GLY A 1 70 ? 24.053 2.787 -48.946 1.00 71.06 70 GLY A O 1
ATOM 534 N N . TYR A 1 71 ? 22.248 4.055 -49.338 1.00 61.25 71 TYR A N 1
ATOM 535 C CA . TYR A 1 71 ? 22.918 5.078 -50.168 1.00 61.25 71 TYR A CA 1
ATOM 536 C C . TYR A 1 71 ? 23.697 6.142 -49.369 1.00 61.25 71 TYR A C 1
ATOM 538 O O . TYR A 1 71 ? 24.235 7.090 -49.937 1.00 61.25 71 TYR A O 1
ATOM 546 N N . GLN A 1 72 ? 23.695 6.045 -48.041 1.00 55.91 72 GLN A N 1
ATOM 547 C CA . GLN A 1 72 ? 24.332 7.000 -47.134 1.00 55.91 72 GLN A CA 1
ATOM 548 C C . GLN A 1 72 ? 25.700 6.435 -46.753 1.00 55.91 72 GLN A C 1
ATOM 550 O O . GLN A 1 72 ? 25.791 5.271 -46.377 1.00 55.91 72 GLN A O 1
ATOM 555 N N . GLY A 1 73 ? 26.764 7.220 -46.919 1.00 57.12 73 GLY A N 1
ATOM 556 C CA . GLY A 1 73 ? 28.135 6.711 -46.818 1.00 57.12 73 GLY A CA 1
ATOM 557 C C . GLY A 1 73 ? 28.631 5.929 -48.041 1.00 57.12 73 GLY A C 1
ATOM 558 O O . GLY A 1 73 ? 29.621 5.222 -47.940 1.00 57.12 73 GLY A O 1
ATOM 559 N N . THR A 1 74 ? 28.001 6.048 -49.217 1.00 65.62 74 THR A N 1
ATOM 560 C CA . THR A 1 74 ? 28.546 5.474 -50.471 1.00 65.62 74 THR A CA 1
ATOM 561 C C . THR A 1 74 ? 29.429 6.447 -51.256 1.00 65.62 74 THR A C 1
ATOM 563 O O . THR A 1 74 ? 30.004 6.067 -52.275 1.00 65.62 74 THR A O 1
ATOM 566 N N . ARG A 1 75 ? 29.539 7.710 -50.821 1.00 76.81 75 ARG A N 1
ATOM 567 C CA . ARG A 1 75 ? 30.453 8.691 -51.419 1.00 76.81 75 ARG A CA 1
ATOM 568 C C . ARG A 1 75 ? 31.872 8.403 -50.936 1.00 76.81 75 ARG A C 1
ATOM 570 O O . ARG A 1 75 ? 32.128 8.420 -49.737 1.00 76.81 75 ARG A O 1
ATOM 577 N N . ILE A 1 76 ? 32.782 8.164 -51.872 1.00 82.38 76 ILE A N 1
ATOM 578 C CA . ILE A 1 76 ? 34.210 7.996 -51.595 1.00 82.38 76 ILE A CA 1
ATOM 579 C C . ILE A 1 76 ? 34.812 9.375 -51.302 1.00 82.38 76 ILE A C 1
ATOM 581 O O . ILE A 1 76 ? 34.688 10.281 -52.125 1.00 82.38 76 ILE A O 1
ATOM 585 N N . LEU A 1 77 ? 35.442 9.529 -50.134 1.00 85.00 77 LEU A N 1
ATOM 586 C CA . LEU A 1 77 ? 36.260 10.698 -49.793 1.00 85.00 77 LEU A CA 1
ATOM 587 C C . LEU A 1 77 ? 37.709 10.492 -50.233 1.00 85.00 77 LEU A C 1
ATOM 589 O O . LEU A 1 77 ? 38.321 11.397 -50.792 1.00 85.00 77 LEU A O 1
ATOM 593 N N . ASN A 1 78 ? 38.244 9.297 -49.982 1.00 82.62 78 ASN A N 1
ATOM 594 C CA . ASN A 1 78 ? 39.614 8.934 -50.312 1.00 82.62 78 ASN A CA 1
ATOM 595 C C . ASN A 1 78 ? 39.668 7.489 -50.816 1.00 82.62 78 ASN A C 1
ATOM 597 O O . ASN A 1 78 ? 38.999 6.606 -50.272 1.00 82.62 78 ASN A O 1
ATOM 601 N N . ILE A 1 79 ? 40.474 7.251 -51.843 1.00 87.00 79 ILE A N 1
ATOM 602 C CA . ILE A 1 79 ? 40.771 5.929 -52.386 1.00 87.00 79 ILE A CA 1
ATOM 603 C C . ILE A 1 79 ? 42.249 5.891 -52.767 1.00 87.00 79 ILE A C 1
ATOM 605 O O . ILE A 1 79 ? 42.766 6.826 -53.374 1.00 87.00 79 ILE A O 1
ATOM 609 N N . VAL A 1 80 ? 42.937 4.824 -52.364 1.00 85.75 80 VAL A N 1
ATOM 610 C CA . VAL A 1 80 ? 44.347 4.605 -52.709 1.00 85.75 80 VAL A CA 1
ATOM 611 C C . VAL A 1 80 ? 44.479 4.400 -54.218 1.00 85.75 80 VAL A C 1
ATOM 613 O O . VAL A 1 80 ? 43.702 3.642 -54.787 1.00 85.75 80 VAL A O 1
ATOM 616 N N . GLU A 1 81 ? 45.471 5.043 -54.841 1.00 79.19 81 GLU A N 1
ATOM 617 C CA . GLU A 1 81 ? 45.686 5.006 -56.293 1.00 79.19 81 GLU A CA 1
ATOM 618 C C . GLU A 1 81 ? 45.787 3.579 -56.864 1.00 79.19 81 GLU A C 1
ATOM 620 O O . GLU A 1 81 ? 46.372 2.670 -56.264 1.00 79.19 81 GLU A O 1
ATOM 625 N N . GLU A 1 82 ? 45.227 3.392 -58.061 1.00 78.94 82 GLU A N 1
ATOM 626 C CA . GLU A 1 82 ? 45.314 2.138 -58.806 1.00 78.94 82 GLU A CA 1
ATOM 627 C C . GLU A 1 82 ? 46.774 1.792 -59.136 1.00 78.94 82 GLU A C 1
ATOM 629 O O . GLU A 1 82 ? 47.570 2.646 -59.521 1.00 78.94 82 GLU A O 1
ATOM 634 N N . GLY A 1 83 ? 47.136 0.520 -58.965 1.00 77.12 83 GLY A N 1
ATOM 635 C CA . GLY A 1 83 ? 48.516 0.057 -59.066 1.00 77.12 83 GLY A CA 1
ATOM 636 C C . GLY A 1 83 ? 49.330 0.199 -57.774 1.00 77.12 83 GLY A C 1
ATOM 637 O O . GLY A 1 83 ? 50.497 -0.196 -57.761 1.00 77.12 83 GLY A O 1
ATOM 638 N N . TYR A 1 84 ? 48.754 0.697 -56.670 1.00 82.94 84 TYR A N 1
ATOM 639 C CA . TYR A 1 84 ? 49.428 0.660 -55.370 1.00 82.94 84 TYR A CA 1
ATOM 640 C C . TYR A 1 84 ? 49.663 -0.787 -54.909 1.00 82.94 84 TYR A C 1
ATOM 642 O O . TYR A 1 84 ? 48.734 -1.594 -54.853 1.00 82.94 84 TYR A O 1
ATOM 650 N N . LEU A 1 85 ? 50.902 -1.111 -54.533 1.00 83.69 85 LEU A N 1
ATOM 651 C CA . LEU A 1 85 ? 51.269 -2.415 -53.985 1.00 83.69 85 LEU A CA 1
ATOM 652 C C . LEU A 1 85 ? 51.193 -2.369 -52.455 1.00 83.69 85 LEU A C 1
ATOM 654 O O . LEU A 1 85 ? 52.042 -1.775 -51.793 1.00 83.69 85 LEU A O 1
ATOM 658 N N . VAL A 1 86 ? 50.173 -3.017 -51.897 1.00 83.75 86 VAL A N 1
ATOM 659 C CA . VAL A 1 86 ? 49.999 -3.202 -50.454 1.00 83.75 86 VAL A CA 1
ATOM 660 C C . VAL A 1 86 ? 51.042 -4.186 -49.943 1.00 83.75 86 VAL A C 1
ATOM 662 O O . VAL A 1 86 ? 51.050 -5.355 -50.331 1.00 83.75 86 VAL A O 1
ATOM 665 N N . THR A 1 87 ? 51.907 -3.711 -49.053 1.00 86.69 87 THR A N 1
ATOM 666 C CA . THR A 1 87 ? 52.916 -4.532 -48.375 1.00 86.69 87 THR A CA 1
ATOM 667 C C . THR A 1 87 ? 52.329 -5.272 -47.169 1.00 86.69 87 THR A C 1
ATOM 669 O O . THR A 1 87 ? 51.272 -4.912 -46.652 1.00 86.69 87 THR A O 1
ATOM 672 N N . GLU A 1 88 ? 53.017 -6.298 -46.660 1.00 84.75 88 GLU A N 1
ATOM 673 C CA . GLU A 1 88 ? 52.599 -6.956 -45.410 1.00 84.75 88 GLU A CA 1
ATOM 674 C C . GLU A 1 88 ? 52.561 -5.990 -44.219 1.00 84.75 88 GLU A C 1
ATOM 676 O O . GLU A 1 88 ? 51.735 -6.142 -43.319 1.00 84.75 88 GLU A O 1
ATOM 681 N N . ASP A 1 89 ? 53.432 -4.981 -44.215 1.00 83.00 89 ASP A N 1
ATOM 682 C CA . ASP A 1 89 ? 53.480 -3.984 -43.152 1.00 83.00 89 ASP A CA 1
ATOM 683 C C . ASP A 1 89 ? 52.335 -2.967 -43.284 1.00 83.00 89 ASP A C 1
ATOM 685 O O . ASP A 1 89 ? 51.764 -2.577 -42.268 1.00 83.00 89 ASP A O 1
ATOM 689 N N . ASP A 1 90 ? 51.891 -2.625 -44.502 1.00 80.50 90 ASP A N 1
ATOM 690 C CA . ASP A 1 90 ? 50.640 -1.875 -44.713 1.00 80.50 90 ASP A CA 1
ATOM 691 C C . ASP A 1 90 ? 49.420 -2.617 -44.129 1.00 80.50 90 ASP A C 1
ATOM 693 O O . ASP A 1 90 ? 48.540 -1.988 -43.537 1.00 80.50 90 ASP A O 1
ATOM 697 N N . VAL A 1 91 ? 49.369 -3.951 -44.257 1.00 83.69 91 VAL A N 1
ATOM 698 C CA . VAL A 1 91 ? 48.294 -4.783 -43.678 1.00 83.69 91 VAL A CA 1
ATOM 699 C C . VAL A 1 91 ? 48.378 -4.809 -42.151 1.00 83.69 91 VAL A C 1
ATOM 701 O O . VAL A 1 91 ? 47.368 -4.575 -41.487 1.00 83.69 91 VAL A O 1
ATOM 704 N N . LYS A 1 92 ? 49.570 -5.022 -41.570 1.00 83.31 92 LYS A N 1
ATOM 705 C CA . LYS A 1 92 ? 49.780 -4.992 -40.105 1.00 83.31 92 LYS A CA 1
ATOM 706 C C . LYS A 1 92 ? 49.430 -3.629 -39.500 1.00 83.31 92 LYS A C 1
ATOM 708 O O . LYS A 1 92 ? 48.839 -3.571 -38.426 1.00 83.31 92 LYS A O 1
ATOM 713 N N . ASN A 1 93 ? 49.741 -2.546 -40.212 1.00 84.88 93 ASN A N 1
ATOM 714 C CA . ASN A 1 93 ? 49.394 -1.176 -39.830 1.00 84.88 93 ASN A CA 1
ATOM 715 C C . ASN A 1 93 ? 47.915 -0.825 -40.104 1.00 84.88 93 ASN A C 1
ATOM 717 O O . ASN A 1 93 ? 47.471 0.270 -39.762 1.00 84.88 93 ASN A O 1
ATOM 721 N N . GLY A 1 94 ? 47.137 -1.735 -40.703 1.00 83.81 94 GLY A N 1
ATOM 722 C CA . GLY A 1 94 ? 45.706 -1.562 -40.946 1.00 83.81 94 GLY A CA 1
ATOM 723 C C . GLY A 1 94 ? 45.376 -0.477 -41.971 1.00 83.81 94 GLY A C 1
ATOM 724 O O . GLY A 1 94 ? 44.378 0.227 -41.796 1.00 83.81 94 GLY A O 1
ATOM 725 N N . LYS A 1 95 ? 46.209 -0.324 -43.013 1.00 85.00 95 LYS A N 1
ATOM 726 C CA . LYS A 1 95 ? 46.080 0.718 -44.041 1.00 85.00 95 LYS A CA 1
ATOM 727 C C . LYS A 1 95 ? 44.667 0.769 -44.623 1.00 85.00 95 LYS A C 1
ATOM 729 O O . LYS A 1 95 ? 44.140 -0.233 -45.108 1.00 85.00 95 LYS A O 1
ATOM 734 N N . ILE A 1 96 ? 44.072 1.959 -44.587 1.00 86.38 96 ILE A N 1
ATOM 735 C CA . ILE A 1 96 ? 42.763 2.237 -45.177 1.00 86.38 96 ILE A CA 1
ATOM 736 C C . ILE A 1 96 ? 42.945 2.342 -46.697 1.00 86.38 96 ILE A C 1
ATOM 738 O O . ILE A 1 96 ? 43.760 3.130 -47.172 1.00 86.38 96 ILE A O 1
ATOM 742 N N . LEU A 1 97 ? 42.212 1.515 -47.443 1.00 83.44 97 LEU A N 1
ATOM 743 C CA . LEU A 1 97 ? 42.194 1.491 -48.908 1.00 83.44 97 LEU A CA 1
ATOM 744 C C . LEU A 1 97 ? 41.115 2.413 -49.479 1.00 83.44 97 LEU A C 1
ATOM 746 O O . LEU A 1 97 ? 41.335 3.054 -50.505 1.00 83.44 97 LEU A O 1
ATOM 750 N N . VAL A 1 98 ? 39.962 2.475 -48.806 1.00 85.38 98 VAL A N 1
ATOM 751 C CA . VAL A 1 98 ? 38.845 3.363 -49.146 1.00 85.38 98 VAL A CA 1
ATOM 752 C C . VAL A 1 98 ? 38.297 3.975 -47.862 1.00 85.38 98 VAL A C 1
ATOM 754 O O . VAL A 1 98 ? 37.954 3.254 -46.920 1.00 85.38 98 VAL A O 1
ATOM 757 N N . GLU A 1 99 ? 38.195 5.299 -47.843 1.00 85.94 99 GLU A N 1
ATOM 758 C CA . GLU A 1 99 ? 37.494 6.058 -46.812 1.00 85.94 99 GLU A CA 1
ATOM 759 C C . GLU A 1 99 ? 36.224 6.662 -47.411 1.00 85.94 99 GLU A C 1
ATOM 761 O O . GLU A 1 99 ? 36.252 7.367 -48.426 1.00 85.94 99 GLU A O 1
ATOM 766 N N . LEU A 1 100 ? 35.097 6.340 -46.785 1.00 87.88 100 LEU A N 1
ATOM 767 C CA . LEU A 1 100 ? 33.764 6.738 -47.211 1.00 87.88 100 LEU A CA 1
ATOM 768 C C . LEU A 1 100 ? 33.230 7.882 -46.333 1.00 87.88 100 LEU A C 1
ATOM 770 O O . LEU A 1 100 ? 33.588 7.996 -45.160 1.00 87.88 100 LEU A O 1
ATOM 774 N N . ASP A 1 101 ? 32.369 8.727 -46.903 1.00 87.62 101 ASP A N 1
ATOM 775 C CA . ASP A 1 101 ? 31.802 9.909 -46.239 1.00 87.62 101 ASP A CA 1
ATOM 776 C C . ASP A 1 101 ? 30.916 9.518 -45.049 1.00 87.62 101 ASP A C 1
ATOM 778 O O . ASP A 1 101 ? 29.762 9.116 -45.201 1.00 87.62 101 ASP A O 1
ATOM 782 N N . SER A 1 102 ? 31.485 9.616 -43.851 1.00 87.94 102 SER A N 1
ATOM 783 C CA . SER A 1 102 ? 30.854 9.194 -42.599 1.00 87.94 102 SER A CA 1
ATOM 784 C C . SER A 1 102 ? 30.152 10.331 -41.850 1.00 87.94 102 SER A C 1
ATOM 786 O O . SER A 1 102 ? 29.495 10.070 -40.844 1.00 87.94 102 SER A O 1
ATOM 788 N N . SER A 1 103 ? 30.206 11.565 -42.364 1.00 89.12 103 SER A N 1
ATOM 789 C CA . SER A 1 103 ? 29.703 12.781 -41.705 1.00 89.12 103 SER A CA 1
ATOM 790 C C . SER A 1 103 ? 28.234 12.664 -41.261 1.00 89.12 103 SER A C 1
ATOM 792 O O . SER A 1 103 ? 27.883 12.994 -40.126 1.00 89.12 103 SER A O 1
ATOM 794 N N . ASP A 1 104 ? 27.374 12.126 -42.134 1.00 87.69 104 ASP A N 1
ATOM 795 C CA . ASP A 1 104 ? 25.949 11.897 -41.850 1.00 87.69 104 ASP A CA 1
ATOM 796 C C . ASP A 1 104 ? 25.727 10.808 -40.782 1.00 87.69 104 ASP A C 1
ATOM 798 O O . ASP A 1 104 ? 24.775 10.877 -40.000 1.00 87.69 104 ASP A O 1
ATOM 802 N N . LEU A 1 105 ? 26.589 9.784 -40.746 1.00 88.75 105 LEU A N 1
ATOM 803 C CA . LEU A 1 105 ? 26.511 8.695 -39.770 1.00 88.75 105 LEU A CA 1
ATOM 804 C C . LEU A 1 105 ? 26.996 9.153 -38.392 1.00 88.75 105 LEU A C 1
ATOM 806 O O . LEU A 1 105 ? 26.361 8.809 -37.400 1.00 88.75 105 LEU A O 1
ATOM 810 N N . GLU A 1 106 ? 28.040 9.980 -38.315 1.00 90.94 106 GLU A N 1
ATOM 811 C CA . GLU A 1 106 ? 28.514 10.571 -37.056 1.00 90.94 106 GLU A CA 1
ATOM 812 C C . GLU A 1 106 ? 27.433 11.440 -36.399 1.00 90.94 106 GLU A C 1
ATOM 814 O O . GLU A 1 106 ? 27.123 11.260 -35.220 1.00 90.94 106 GLU A O 1
ATOM 819 N N . GLN A 1 107 ? 26.775 12.318 -37.167 1.00 92.19 107 GLN A N 1
ATOM 820 C CA . GLN A 1 107 ? 25.667 13.141 -36.659 1.00 92.19 107 GLN A CA 1
ATOM 821 C C . GLN A 1 107 ? 24.486 12.293 -36.158 1.00 92.19 107 GLN A C 1
ATOM 823 O O . GLN A 1 107 ? 23.878 12.606 -35.126 1.00 92.19 107 GLN A O 1
ATOM 828 N N . ARG A 1 108 ? 24.174 11.191 -36.855 1.00 91.62 108 ARG A N 1
ATOM 829 C CA . ARG A 1 108 ? 23.146 10.236 -36.415 1.00 91.62 108 ARG A CA 1
ATOM 830 C C . ARG A 1 108 ? 23.556 9.476 -35.166 1.00 91.62 108 ARG A C 1
ATOM 832 O O . ARG A 1 108 ? 22.721 9.347 -34.284 1.00 91.62 108 ARG A O 1
ATOM 839 N N . ILE A 1 109 ? 24.807 9.029 -35.050 1.00 95.19 109 ILE A N 1
ATOM 840 C CA . ILE A 1 109 ? 25.318 8.370 -33.841 1.00 95.19 109 ILE A CA 1
ATOM 841 C C . ILE A 1 109 ? 25.219 9.313 -32.642 1.00 95.19 109 ILE A C 1
ATOM 843 O O . ILE A 1 109 ? 24.720 8.896 -31.606 1.00 95.19 109 ILE A O 1
ATOM 847 N N . ILE A 1 110 ? 25.604 10.586 -32.781 1.00 96.19 110 ILE A N 1
ATOM 848 C CA . ILE A 1 110 ? 25.475 11.580 -31.701 1.00 96.19 110 ILE A CA 1
ATOM 849 C C . ILE A 1 110 ? 24.002 11.760 -31.298 1.00 96.19 110 ILE A C 1
ATOM 851 O O . ILE A 1 110 ? 23.674 11.756 -30.113 1.00 96.19 110 ILE A O 1
ATOM 855 N N . THR A 1 111 ? 23.097 11.866 -32.275 1.00 95.38 111 THR A N 1
ATOM 856 C CA . THR A 1 111 ? 21.651 12.007 -32.023 1.00 95.38 111 THR A CA 1
ATOM 857 C C . THR A 1 111 ? 21.063 10.756 -31.355 1.00 95.38 111 THR A C 1
ATOM 859 O O . THR A 1 111 ? 20.313 10.869 -30.384 1.00 95.38 111 THR A O 1
ATOM 862 N N . GLN A 1 112 ? 21.435 9.566 -31.833 1.00 95.88 112 GLN A N 1
ATOM 863 C CA . GLN A 1 112 ? 21.005 8.275 -31.297 1.00 95.88 112 GLN A CA 1
ATOM 864 C C . GLN A 1 112 ? 21.579 8.027 -29.897 1.00 95.88 112 GLN A C 1
ATOM 866 O O . GLN A 1 112 ? 20.889 7.472 -29.052 1.00 95.88 112 GLN A O 1
ATOM 871 N N . GLU A 1 113 ? 22.804 8.475 -29.611 1.00 97.25 113 GLU A N 1
ATOM 872 C CA . GLU A 1 113 ? 23.409 8.414 -28.276 1.00 97.25 113 GLU A CA 1
ATOM 873 C C . GLU A 1 113 ? 22.619 9.282 -27.289 1.00 97.25 113 GLU A C 1
ATOM 875 O O . GLU A 1 113 ? 22.263 8.811 -26.214 1.00 97.25 113 GLU A O 1
ATOM 880 N N . VAL A 1 114 ? 22.239 10.510 -27.664 1.00 97.75 114 VAL A N 1
ATOM 881 C CA . VAL A 1 114 ? 21.366 11.356 -26.826 1.00 97.75 114 VAL A CA 1
ATOM 882 C C . VAL A 1 114 ? 20.018 10.669 -26.556 1.00 97.75 114 VAL A C 1
ATOM 884 O O . VAL A 1 114 ? 19.538 10.675 -25.419 1.00 97.75 114 VAL A O 1
ATOM 887 N N . GLN A 1 115 ? 19.421 10.026 -27.565 1.00 95.62 115 GLN A N 1
ATOM 888 C CA . GLN A 1 115 ? 18.183 9.255 -27.395 1.00 95.62 115 GLN A CA 1
ATOM 889 C C . GLN A 1 115 ? 18.389 8.036 -26.480 1.00 95.62 115 GLN A C 1
ATOM 891 O O . GLN A 1 115 ? 17.634 7.861 -25.519 1.00 95.62 115 GLN A O 1
ATOM 896 N N . PHE A 1 116 ? 19.445 7.252 -26.689 1.00 97.75 116 PHE A N 1
ATOM 897 C CA . PHE A 1 116 ? 19.835 6.122 -25.846 1.00 97.75 116 PHE A CA 1
ATOM 898 C C . PHE A 1 116 ? 20.030 6.541 -24.380 1.00 97.75 116 PHE A C 1
ATOM 900 O O . PHE A 1 116 ? 19.402 5.960 -23.499 1.00 97.75 116 PHE A O 1
ATOM 907 N N . GLN A 1 117 ? 20.794 7.602 -24.103 1.00 97.12 117 GLN A N 1
ATOM 908 C CA . GLN A 1 117 ? 21.008 8.108 -22.741 1.00 97.12 117 GLN A CA 1
ATOM 909 C C . GLN A 1 117 ? 19.701 8.603 -22.092 1.00 97.12 117 GLN A C 1
ATOM 911 O O . GLN A 1 117 ? 19.464 8.362 -20.903 1.00 97.12 117 GLN A O 1
ATOM 916 N N . SER A 1 118 ? 18.802 9.227 -22.866 1.00 96.75 118 SER A N 1
ATOM 917 C CA . SER A 1 118 ? 17.474 9.611 -22.362 1.00 96.75 118 SER A CA 1
ATOM 918 C C . SER A 1 118 ? 16.615 8.390 -22.002 1.00 96.75 118 SER A C 1
ATOM 920 O O . SER A 1 118 ? 16.005 8.359 -20.935 1.00 96.75 118 SER A O 1
ATOM 922 N N . THR A 1 119 ? 16.621 7.340 -22.830 1.00 97.38 119 THR A N 1
ATOM 923 C CA . THR A 1 119 ? 15.807 6.134 -22.600 1.00 97.38 119 THR A CA 1
ATOM 924 C C . THR A 1 119 ? 16.386 5.216 -21.531 1.00 97.38 119 THR A C 1
ATOM 926 O O . THR A 1 119 ? 15.618 4.622 -20.780 1.00 97.38 119 THR A O 1
ATOM 929 N N . LEU A 1 120 ? 17.713 5.172 -21.380 1.00 97.25 120 LEU A N 1
ATOM 930 C CA . LEU A 1 120 ? 18.395 4.572 -20.233 1.00 97.25 120 LEU A CA 1
ATOM 931 C C . LEU A 1 120 ? 17.968 5.256 -18.928 1.00 97.25 120 LEU A C 1
ATOM 933 O O . LEU A 1 120 ? 17.633 4.575 -17.962 1.00 97.25 120 LEU A O 1
ATOM 937 N N . SER A 1 121 ? 17.907 6.591 -18.920 1.00 98.25 121 SER A N 1
ATOM 938 C CA . SER A 1 121 ? 17.437 7.359 -17.760 1.00 98.25 121 SER A CA 1
ATOM 939 C C . SER A 1 121 ? 15.976 7.027 -17.426 1.00 98.25 121 SER A C 1
ATOM 941 O O . SER A 1 121 ? 15.678 6.697 -16.281 1.00 98.25 121 SER A O 1
ATOM 943 N N . THR A 1 122 ? 15.082 6.996 -18.424 1.00 97.50 122 THR A N 1
ATOM 944 C CA . THR A 1 122 ? 13.676 6.581 -18.239 1.00 97.50 122 THR A CA 1
ATOM 945 C C . THR A 1 122 ? 13.537 5.124 -17.780 1.00 97.50 122 THR A C 1
ATOM 947 O O . THR A 1 122 ? 12.650 4.815 -16.988 1.00 97.50 122 THR A O 1
ATOM 950 N N . TYR A 1 123 ? 14.395 4.212 -18.247 1.00 98.06 123 TYR A N 1
ATOM 951 C CA . TYR A 1 123 ? 14.397 2.814 -17.806 1.00 98.06 123 TYR A CA 1
ATOM 952 C C . TYR A 1 123 ? 14.815 2.682 -16.334 1.00 98.06 123 TYR A C 1
ATOM 954 O O . TYR A 1 123 ? 14.117 2.026 -15.562 1.00 98.06 123 TYR A O 1
ATOM 962 N N . ILE A 1 124 ? 15.891 3.362 -15.922 1.00 97.50 124 ILE A N 1
ATOM 963 C CA . ILE A 1 124 ? 16.344 3.401 -14.522 1.00 97.50 124 ILE A CA 1
ATOM 964 C C . ILE A 1 124 ? 15.271 4.036 -13.623 1.00 97.50 124 ILE A C 1
ATOM 966 O O . ILE A 1 124 ? 14.983 3.516 -12.545 1.00 97.50 124 ILE A O 1
ATOM 970 N N . GLU A 1 125 ? 14.640 5.123 -14.071 1.00 97.94 125 GLU A N 1
ATOM 971 C CA . GLU A 1 125 ? 13.532 5.768 -13.362 1.00 97.94 125 GLU A CA 1
ATOM 972 C C . GLU A 1 125 ? 12.334 4.820 -13.207 1.00 97.94 125 GLU A C 1
ATOM 974 O O . GLU A 1 125 ? 11.824 4.657 -12.100 1.00 97.94 125 GLU A O 1
ATOM 979 N N . ALA A 1 126 ? 11.922 4.124 -14.272 1.00 97.00 126 ALA A N 1
ATOM 980 C CA . ALA A 1 126 ? 10.835 3.148 -14.218 1.00 97.00 126 ALA A CA 1
ATOM 981 C C . ALA A 1 126 ? 11.165 1.946 -13.311 1.00 97.00 126 ALA A C 1
ATOM 983 O O . ALA A 1 126 ? 10.288 1.459 -12.595 1.00 97.00 126 ALA A O 1
ATOM 984 N N . GLN A 1 127 ? 12.425 1.500 -13.288 1.00 96.44 127 GLN A N 1
ATOM 985 C CA . GLN A 1 127 ? 12.911 0.460 -12.378 1.00 96.44 127 GLN A CA 1
ATOM 986 C C . GLN A 1 127 ? 12.839 0.909 -10.917 1.00 96.44 127 GLN A C 1
ATOM 988 O O . GLN A 1 127 ? 12.322 0.173 -10.075 1.00 96.44 127 GLN A O 1
ATOM 993 N N . LYS A 1 128 ? 13.279 2.134 -10.614 1.00 97.56 128 LYS A N 1
ATOM 994 C CA . LYS A 1 128 ? 13.190 2.689 -9.259 1.00 97.56 128 LYS A CA 1
ATOM 995 C C . LYS A 1 128 ? 11.751 2.987 -8.846 1.00 97.56 128 LYS A C 1
ATOM 997 O O . LYS A 1 128 ? 11.395 2.719 -7.704 1.00 97.56 128 LYS A O 1
ATOM 1002 N N . ALA A 1 129 ? 10.894 3.435 -9.761 1.00 95.62 129 ALA A N 1
ATOM 1003 C CA . ALA A 1 129 ? 9.466 3.606 -9.505 1.00 95.62 129 ALA A CA 1
ATOM 1004 C C . ALA A 1 129 ? 8.767 2.270 -9.186 1.00 95.62 129 ALA A C 1
ATOM 1006 O O . ALA A 1 129 ? 7.930 2.226 -8.288 1.00 95.62 129 ALA A O 1
ATOM 1007 N N . TYR A 1 130 ? 9.130 1.177 -9.869 1.00 94.62 130 TYR A N 1
ATOM 1008 C CA . TYR A 1 130 ? 8.630 -0.167 -9.558 1.00 94.62 130 TYR A CA 1
ATOM 1009 C C . TYR A 1 130 ? 9.081 -0.648 -8.168 1.00 94.62 130 TYR A C 1
ATOM 1011 O O . TYR A 1 130 ? 8.253 -1.098 -7.380 1.00 94.62 130 TYR A O 1
ATOM 1019 N N . GLU A 1 131 ? 10.365 -0.491 -7.837 1.00 92.50 131 GLU A N 1
ATOM 1020 C CA . GLU A 1 131 ? 10.930 -0.842 -6.523 1.00 92.50 131 GLU A CA 1
ATOM 1021 C C . GLU A 1 131 ? 10.283 -0.038 -5.379 1.00 92.50 131 GLU A C 1
ATOM 1023 O O . GLU A 1 131 ? 9.884 -0.604 -4.361 1.00 92.50 131 GLU A O 1
ATOM 1028 N N . ILE A 1 132 ? 10.093 1.273 -5.570 1.00 96.31 132 ILE A N 1
ATOM 1029 C CA . ILE A 1 132 ? 9.375 2.141 -4.625 1.00 96.31 132 ILE A CA 1
ATOM 1030 C C . ILE A 1 132 ? 7.920 1.682 -4.467 1.00 96.31 132 ILE A C 1
ATOM 1032 O O . ILE A 1 132 ? 7.437 1.586 -3.340 1.00 96.31 132 ILE A O 1
ATOM 1036 N N . GLN A 1 133 ? 7.223 1.362 -5.563 1.00 94.25 133 GLN A N 1
ATOM 1037 C CA . GLN A 1 133 ? 5.828 0.920 -5.502 1.00 94.25 133 GLN A CA 1
ATOM 1038 C C . GLN A 1 133 ? 5.673 -0.424 -4.778 1.00 94.25 133 GLN A C 1
ATOM 1040 O O . GLN A 1 133 ? 4.705 -0.596 -4.040 1.00 94.25 133 GLN A O 1
ATOM 1045 N N . LEU A 1 134 ? 6.620 -1.352 -4.949 1.00 91.06 134 LEU A N 1
ATOM 1046 C CA . LEU A 1 134 ? 6.655 -2.630 -4.233 1.00 91.06 134 LEU A CA 1
ATOM 1047 C C . LEU A 1 134 ? 6.786 -2.399 -2.720 1.00 91.06 134 LEU A C 1
ATOM 1049 O O . LEU A 1 134 ? 5.941 -2.870 -1.959 1.00 91.06 134 LEU A O 1
ATOM 1053 N N . ASN A 1 135 ? 7.776 -1.608 -2.300 1.00 92.25 135 ASN A N 1
ATOM 1054 C CA . ASN A 1 135 ? 8.024 -1.303 -0.886 1.00 92.25 135 ASN A CA 1
ATOM 1055 C C . ASN A 1 135 ? 6.870 -0.507 -0.245 1.00 92.25 135 ASN A C 1
ATOM 1057 O O . ASN A 1 135 ? 6.515 -0.740 0.914 1.00 92.25 135 ASN A O 1
ATOM 1061 N N . GLN A 1 136 ? 6.251 0.415 -0.993 1.00 95.00 136 GLN A N 1
ATOM 1062 C CA . GLN A 1 136 ? 5.075 1.159 -0.535 1.00 95.00 136 GLN A CA 1
ATOM 1063 C C . GLN A 1 136 ? 3.866 0.232 -0.376 1.00 95.00 136 GLN A C 1
ATOM 1065 O O . GLN A 1 136 ? 3.219 0.263 0.664 1.00 95.00 136 GLN A O 1
ATOM 1070 N N . ASN A 1 137 ? 3.598 -0.636 -1.358 1.00 93.50 137 ASN A N 1
ATOM 1071 C CA . ASN A 1 137 ? 2.525 -1.627 -1.283 1.00 93.50 137 ASN A CA 1
ATOM 1072 C C . ASN A 1 137 ? 2.692 -2.554 -0.072 1.00 93.50 137 ASN A C 1
ATOM 1074 O O . ASN A 1 137 ? 1.727 -2.803 0.642 1.00 93.50 137 ASN A O 1
ATOM 1078 N N . GLU A 1 138 ? 3.907 -3.052 0.173 1.00 89.75 138 GLU A N 1
ATOM 1079 C CA . GLU A 1 138 ? 4.214 -3.888 1.338 1.00 89.75 138 GLU A CA 1
ATOM 1080 C C . GLU A 1 138 ? 3.969 -3.133 2.656 1.00 89.75 138 GLU A C 1
ATOM 1082 O O . GLU A 1 138 ? 3.414 -3.694 3.602 1.00 89.75 138 GLU A O 1
ATOM 1087 N N . SER A 1 139 ? 4.332 -1.849 2.711 1.00 94.81 139 SER A N 1
ATOM 1088 C CA . SER A 1 139 ? 4.111 -0.989 3.880 1.00 94.81 139 SER A CA 1
ATOM 1089 C C . SER A 1 139 ? 2.622 -0.711 4.126 1.00 94.81 139 SER A C 1
ATOM 1091 O O . SER A 1 139 ? 2.149 -0.865 5.253 1.00 94.81 139 SER A O 1
ATOM 1093 N N . ASP A 1 140 ? 1.873 -0.361 3.075 1.00 93.88 140 ASP A N 1
ATOM 1094 C CA . ASP A 1 140 ? 0.428 -0.100 3.116 1.00 93.88 140 ASP A CA 1
ATOM 1095 C C . ASP A 1 140 ? -0.352 -1.359 3.540 1.00 93.88 140 ASP A C 1
ATOM 1097 O O . ASP A 1 140 ? -1.267 -1.289 4.365 1.00 93.88 140 ASP A O 1
ATOM 1101 N N . LEU A 1 141 ? 0.039 -2.528 3.016 1.00 92.06 141 LEU A N 1
ATOM 1102 C CA . LEU A 1 141 ? -0.543 -3.823 3.372 1.00 92.06 141 LEU A CA 1
ATOM 1103 C C . LEU A 1 141 ? -0.273 -4.191 4.830 1.00 92.06 141 LEU A C 1
ATOM 1105 O O . LEU A 1 141 ? -1.219 -4.506 5.549 1.00 92.06 141 LEU A O 1
ATOM 1109 N N . LYS A 1 142 ? 0.975 -4.079 5.303 1.00 91.62 142 LYS A N 1
ATOM 1110 C CA . LYS A 1 142 ? 1.313 -4.329 6.714 1.00 91.62 142 LYS A CA 1
ATOM 1111 C C . LYS A 1 142 ? 0.575 -3.383 7.659 1.00 91.62 142 LYS A C 1
ATOM 1113 O O . LYS A 1 142 ? 0.125 -3.811 8.717 1.00 91.62 142 LYS A O 1
ATOM 1118 N N . ALA A 1 143 ? 0.407 -2.113 7.286 1.00 94.75 143 ALA A N 1
ATOM 1119 C CA . ALA A 1 143 ? -0.387 -1.167 8.067 1.00 94.75 143 ALA A CA 1
ATOM 1120 C C . ALA A 1 143 ? -1.866 -1.594 8.147 1.00 94.75 143 ALA A C 1
ATOM 1122 O O . ALA A 1 143 ? -2.456 -1.565 9.228 1.00 94.75 143 ALA A O 1
ATOM 1123 N N . ALA A 1 144 ? -2.455 -2.054 7.038 1.00 94.00 144 ALA A N 1
ATOM 1124 C CA . ALA A 1 144 ? -3.816 -2.589 7.027 1.00 94.00 144 ALA A CA 1
ATOM 1125 C C . ALA A 1 144 ? -3.948 -3.896 7.838 1.00 94.00 144 ALA A C 1
ATOM 1127 O O . ALA A 1 144 ? -4.899 -4.042 8.604 1.00 94.00 144 ALA A O 1
ATOM 1128 N N . GLU A 1 145 ? -2.983 -4.817 7.739 1.00 90.75 145 GLU A N 1
ATOM 1129 C CA . GLU A 1 145 ? -2.927 -6.047 8.543 1.00 90.75 145 GLU A CA 1
ATOM 1130 C C . GLU A 1 145 ? -2.848 -5.745 10.044 1.00 90.75 145 GLU A C 1
ATOM 1132 O O . GLU A 1 145 ? -3.585 -6.342 10.831 1.00 90.75 145 GLU A O 1
ATOM 1137 N N . LEU A 1 146 ? -2.010 -4.785 10.450 1.00 94.38 146 LEU A N 1
ATOM 1138 C CA . LEU A 1 146 ? -1.925 -4.329 11.838 1.00 94.38 146 LEU A CA 1
ATOM 1139 C C . LEU A 1 146 ? -3.252 -3.730 12.320 1.00 94.38 146 LEU A C 1
ATOM 1141 O O . LEU A 1 146 ? -3.690 -4.060 13.418 1.00 94.38 146 LEU A O 1
ATOM 1145 N N . ASN A 1 147 ? -3.939 -2.933 11.498 1.00 95.25 147 ASN A N 1
ATOM 1146 C CA . ASN A 1 147 ? -5.259 -2.395 11.846 1.00 95.25 147 ASN A CA 1
ATOM 1147 C C . ASN A 1 147 ? -6.302 -3.505 12.065 1.00 95.25 147 ASN A C 1
ATOM 1149 O O . ASN A 1 147 ? -7.061 -3.441 13.031 1.00 95.25 147 ASN A O 1
ATOM 1153 N N . VAL A 1 148 ? -6.308 -4.555 11.232 1.00 94.12 148 VAL A N 1
ATOM 1154 C CA . VAL A 1 148 ? -7.169 -5.734 11.444 1.00 94.12 148 VAL A CA 1
ATOM 1155 C C . VAL A 1 148 ? -6.800 -6.465 12.737 1.00 94.12 148 VAL A C 1
ATOM 1157 O O . VAL A 1 148 ? -7.686 -6.854 13.496 1.00 94.12 148 VAL A O 1
ATOM 1160 N N . ARG A 1 149 ? -5.502 -6.625 13.028 1.00 92.19 149 ARG A N 1
ATOM 1161 C CA . ARG A 1 149 ? -5.023 -7.247 14.274 1.00 92.19 149 ARG A CA 1
ATOM 1162 C C . ARG A 1 149 ? -5.403 -6.441 15.516 1.00 92.19 149 ARG A C 1
ATOM 1164 O O . ARG A 1 149 ? -5.792 -7.047 16.507 1.00 92.19 149 ARG A O 1
ATOM 1171 N N . PHE A 1 150 ? -5.342 -5.111 15.471 1.00 95.81 150 PHE A N 1
ATOM 1172 C CA . PHE A 1 150 ? -5.778 -4.262 16.583 1.00 95.81 150 PHE A CA 1
ATOM 1173 C C . PHE A 1 150 ? -7.298 -4.300 16.776 1.00 95.81 150 PHE A C 1
ATOM 1175 O O . PHE A 1 150 ? -7.752 -4.441 17.907 1.00 95.81 150 PHE A O 1
ATOM 1182 N N . ALA A 1 151 ? -8.085 -4.269 15.695 1.00 95.69 151 ALA A N 1
ATOM 1183 C CA . ALA A 1 151 ? -9.540 -4.402 15.786 1.00 95.69 151 ALA A CA 1
ATOM 1184 C C . ALA A 1 151 ? -9.972 -5.778 16.337 1.00 95.69 151 ALA A C 1
ATOM 1186 O O . ALA A 1 151 ? -10.914 -5.853 17.125 1.00 95.69 151 ALA A O 1
ATOM 1187 N N . LEU A 1 152 ? -9.253 -6.853 15.982 1.00 92.94 152 LEU A N 1
ATOM 1188 C CA . LEU A 1 152 ? -9.438 -8.175 16.587 1.00 92.94 152 LEU A CA 1
ATOM 1189 C C . LEU A 1 152 ? -9.076 -8.165 18.076 1.00 92.94 152 LEU A C 1
ATOM 1191 O O . LEU A 1 152 ? -9.863 -8.632 18.889 1.00 92.94 152 LEU A O 1
ATOM 1195 N N . MET A 1 153 ? -7.930 -7.586 18.440 1.00 93.94 153 MET A N 1
ATOM 1196 C CA . MET A 1 153 ? -7.472 -7.512 19.830 1.00 93.94 153 MET A CA 1
ATOM 1197 C C . MET A 1 153 ? -8.434 -6.713 20.722 1.00 93.94 153 MET A C 1
ATOM 1199 O O . MET A 1 153 ? -8.620 -7.065 21.883 1.00 93.94 153 MET A O 1
ATOM 1203 N N . ASP A 1 154 ? -9.081 -5.668 20.201 1.00 95.50 154 ASP A N 1
ATOM 1204 C CA . ASP A 1 154 ? -10.133 -4.938 20.920 1.00 95.50 154 ASP A CA 1
ATOM 1205 C C . ASP A 1 154 ? -11.393 -5.802 21.142 1.00 95.50 154 ASP A C 1
ATOM 1207 O O . ASP A 1 154 ? -11.980 -5.761 22.227 1.00 95.50 154 ASP A O 1
ATOM 1211 N N . LEU A 1 155 ? -11.779 -6.626 20.159 1.00 93.12 155 LEU A N 1
ATOM 1212 C CA . LEU A 1 155 ? -12.882 -7.590 20.276 1.00 93.12 155 LEU A CA 1
ATOM 1213 C C . LEU A 1 155 ? -12.553 -8.715 21.278 1.00 93.12 155 LEU A C 1
ATOM 1215 O O . LEU A 1 155 ? -13.365 -9.012 22.156 1.00 93.12 155 LEU A O 1
ATOM 1219 N N . GLU A 1 156 ? -11.353 -9.298 21.189 1.00 92.62 156 GLU A N 1
ATOM 1220 C CA . GLU A 1 156 ? -10.817 -10.306 22.119 1.00 92.62 156 GLU A CA 1
ATOM 1221 C C . GLU A 1 156 ? -10.742 -9.755 23.547 1.00 92.62 156 GLU A C 1
ATOM 1223 O O . GLU A 1 156 ? -11.234 -10.377 24.485 1.00 92.62 156 GLU A O 1
ATOM 1228 N N . LYS A 1 157 ? -10.238 -8.531 23.725 1.00 94.31 157 LYS A N 1
ATOM 1229 C CA . LYS A 1 157 ? -10.193 -7.841 25.020 1.00 94.31 157 LYS A CA 1
ATOM 1230 C C . LYS A 1 157 ? -11.581 -7.624 25.627 1.00 94.31 157 LYS A C 1
ATOM 1232 O O . LYS A 1 157 ? -11.702 -7.618 26.854 1.00 94.31 157 LYS A O 1
ATOM 1237 N N . TYR A 1 158 ? -12.620 -7.422 24.813 1.00 93.69 158 TYR A N 1
ATOM 1238 C CA . TYR A 1 158 ? -13.983 -7.240 25.312 1.00 93.69 158 TYR A CA 1
ATOM 1239 C C . TYR A 1 158 ? -14.664 -8.575 25.660 1.00 93.69 158 TYR A C 1
ATOM 1241 O O . TYR A 1 158 ? -15.102 -8.749 26.800 1.00 93.69 158 TYR A O 1
ATOM 1249 N N . LEU A 1 159 ? -14.709 -9.520 24.711 1.00 90.75 159 LEU A N 1
ATOM 1250 C CA . LEU A 1 159 ? -15.448 -10.792 24.806 1.00 90.75 159 LEU A CA 1
ATOM 1251 C C . LEU A 1 159 ? -14.663 -11.949 25.456 1.00 90.75 159 LEU A C 1
ATOM 1253 O O . LEU A 1 159 ? -15.258 -12.922 25.926 1.00 90.75 159 LEU A O 1
ATOM 1257 N N . GLY A 1 160 ? -13.335 -11.851 25.478 1.00 90.56 160 GLY A N 1
ATOM 1258 C CA . GLY A 1 160 ? -12.400 -12.934 25.774 1.00 90.56 160 GLY A CA 1
ATOM 1259 C C . GLY A 1 160 ? -12.014 -13.733 24.521 1.00 90.56 160 GLY A C 1
ATOM 1260 O O . GLY A 1 160 ? -12.857 -14.037 23.674 1.00 90.56 160 GLY A O 1
ATOM 1261 N N . ASP A 1 161 ? -10.739 -14.125 24.441 1.00 88.00 161 ASP A N 1
ATOM 1262 C CA . ASP A 1 161 ? -10.093 -14.740 23.269 1.00 88.00 161 ASP A CA 1
ATOM 1263 C C . ASP A 1 161 ? -10.901 -15.890 22.646 1.00 88.00 161 ASP A C 1
ATOM 1265 O O . ASP A 1 161 ? -11.064 -15.960 21.429 1.00 88.00 161 ASP A O 1
ATOM 1269 N N . LYS A 1 162 ? -11.433 -16.797 23.478 1.00 88.50 162 LYS A N 1
ATOM 1270 C CA . LYS A 1 162 ? -12.161 -17.996 23.023 1.00 88.50 162 LYS A CA 1
ATOM 1271 C C . LYS A 1 162 ? -13.423 -17.635 22.238 1.00 88.50 162 LYS A C 1
ATOM 1273 O O . LYS A 1 162 ? -13.599 -18.110 21.121 1.00 88.50 162 LYS A O 1
ATOM 1278 N N . LEU A 1 163 ? -14.267 -16.783 22.822 1.00 87.12 163 LEU A N 1
ATOM 1279 C CA . LEU A 1 163 ? -15.555 -16.395 22.251 1.00 87.12 163 LEU A CA 1
ATOM 1280 C C . LEU A 1 163 ? -15.363 -15.525 21.002 1.00 87.12 163 LEU A C 1
ATOM 1282 O O . LEU A 1 163 ? -16.029 -15.741 19.993 1.00 87.12 163 LEU A O 1
ATOM 1286 N N . ALA A 1 164 ? -14.408 -14.590 21.038 1.00 88.56 164 ALA A N 1
ATOM 1287 C CA . ALA A 1 164 ? -14.068 -13.767 19.880 1.00 88.56 164 ALA A CA 1
ATOM 1288 C C . ALA A 1 164 ? -13.595 -14.621 18.687 1.00 88.56 164 ALA A C 1
ATOM 1290 O O . ALA A 1 164 ? -14.120 -14.473 17.583 1.00 88.56 164 ALA A O 1
ATOM 1291 N N . ASN A 1 165 ? -12.671 -15.565 18.903 1.00 88.31 165 ASN A N 1
ATOM 1292 C CA . ASN A 1 165 ? -12.181 -16.439 17.833 1.00 88.31 165 ASN A CA 1
ATOM 1293 C C . ASN A 1 165 ? -13.255 -17.417 17.316 1.00 88.31 165 ASN A C 1
ATOM 1295 O O . ASN A 1 165 ? -13.295 -17.700 16.118 1.00 88.31 165 ASN A O 1
ATOM 1299 N N . GLU A 1 166 ? -14.161 -17.899 18.173 1.00 87.62 166 GLU A N 1
ATOM 1300 C CA . GLU A 1 166 ? -15.307 -18.716 17.748 1.00 87.62 166 GLU A CA 1
ATOM 1301 C C . GLU A 1 166 ? -16.275 -17.925 16.850 1.00 87.62 166 GLU A C 1
ATOM 1303 O O . GLU A 1 166 ? -16.677 -18.419 15.795 1.00 87.62 166 GLU A O 1
ATOM 1308 N N . ILE A 1 167 ? -16.579 -16.674 17.209 1.00 86.12 167 ILE A N 1
ATOM 1309 C CA . ILE A 1 167 ? -17.422 -15.764 16.418 1.00 86.12 167 ILE A CA 1
ATOM 1310 C C . ILE A 1 167 ? -16.786 -15.454 15.055 1.00 86.12 167 ILE A C 1
ATOM 1312 O O . ILE A 1 167 ? -17.446 -15.592 14.023 1.00 86.12 167 ILE A O 1
ATOM 1316 N N . VAL A 1 168 ? -15.499 -15.093 15.026 1.00 87.06 168 VAL A N 1
ATOM 1317 C CA . VAL A 1 168 ? -14.756 -14.819 13.780 1.00 87.06 168 VAL A CA 1
ATOM 1318 C C . VAL A 1 168 ? -14.775 -16.037 12.852 1.00 87.06 168 VAL A C 1
ATOM 1320 O O . VAL A 1 168 ? -15.030 -15.898 11.653 1.00 87.06 168 VAL A O 1
ATOM 1323 N N . LYS A 1 169 ? -14.586 -17.238 13.411 1.00 87.25 169 LYS A N 1
ATOM 1324 C CA . LYS A 1 169 ? -14.630 -18.499 12.666 1.00 87.25 169 LYS A CA 1
ATOM 1325 C C . LYS A 1 169 ? -16.033 -18.841 12.158 1.00 87.25 169 LYS A C 1
ATOM 1327 O O . LYS A 1 169 ? -16.166 -19.264 11.012 1.00 87.25 169 LYS A O 1
ATOM 1332 N N . MET A 1 170 ? -17.079 -18.632 12.963 1.00 82.31 170 MET A N 1
ATOM 1333 C CA . MET A 1 170 ? -18.476 -18.839 12.549 1.00 82.31 170 MET A CA 1
ATOM 1334 C C . MET A 1 170 ? -18.866 -17.927 11.376 1.00 82.31 170 MET A C 1
ATOM 1336 O O . MET A 1 170 ? -19.596 -18.355 10.483 1.00 82.31 170 MET A O 1
ATOM 1340 N N . LEU A 1 171 ? -18.364 -16.690 11.359 1.00 81.75 171 LEU A N 1
ATOM 1341 C CA . LEU A 1 171 ? -18.602 -15.722 10.284 1.00 81.75 171 LEU A CA 1
ATOM 1342 C C . LEU A 1 171 ? -17.690 -15.919 9.059 1.00 81.75 171 LEU A C 1
ATOM 1344 O O . LEU A 1 171 ? -17.898 -15.266 8.037 1.00 81.75 171 LEU A O 1
ATOM 1348 N N . GLY A 1 172 ? -16.679 -16.791 9.140 1.00 79.94 172 GLY A N 1
ATOM 1349 C CA . GLY A 1 172 ? -15.691 -16.993 8.074 1.00 79.94 172 GLY A CA 1
ATOM 1350 C C . GLY A 1 172 ? -14.774 -15.786 7.835 1.00 79.94 172 GLY A C 1
ATOM 1351 O O . GLY A 1 172 ? -14.189 -15.667 6.758 1.00 79.94 172 GLY A O 1
ATOM 1352 N N . LEU A 1 173 ? -14.639 -14.893 8.821 1.00 75.12 173 LEU A N 1
ATOM 1353 C CA . LEU A 1 173 ? -13.877 -13.639 8.744 1.00 75.12 173 LEU A CA 1
ATOM 1354 C C . LEU A 1 173 ? -12.370 -13.847 8.994 1.00 75.12 173 LEU A C 1
ATOM 1356 O O . LEU A 1 173 ? -11.710 -13.025 9.622 1.00 75.12 173 LEU A O 1
ATOM 1360 N N . GLU A 1 174 ? -11.806 -14.965 8.541 1.00 72.69 174 GLU A N 1
ATOM 1361 C CA . GLU A 1 174 ? -10.410 -15.309 8.824 1.00 72.69 174 GLU A CA 1
ATOM 1362 C C . GLU A 1 174 ? -9.426 -14.406 8.059 1.00 72.69 174 GLU A C 1
ATOM 1364 O O . GLU A 1 174 ? -9.536 -14.211 6.844 1.00 72.69 174 GLU A O 1
ATOM 1369 N N . LEU A 1 175 ? -8.410 -13.893 8.766 1.00 69.38 175 LEU A N 1
ATOM 1370 C CA . LEU A 1 175 ? -7.308 -13.144 8.161 1.00 69.38 175 LEU A CA 1
ATOM 1371 C C . LEU A 1 175 ? -6.460 -14.080 7.286 1.00 69.38 175 LEU A C 1
ATOM 1373 O O . LEU A 1 175 ? -5.532 -14.735 7.767 1.00 69.38 175 LEU A O 1
ATOM 1377 N N . LYS A 1 176 ? -6.753 -14.109 5.986 1.00 71.81 176 LYS A N 1
ATOM 1378 C CA . LYS A 1 176 ? -5.914 -14.787 4.995 1.00 71.81 176 LYS A CA 1
ATOM 1379 C C . LYS A 1 176 ? -4.588 -14.027 4.868 1.00 71.81 176 LYS A C 1
ATOM 1381 O O . LYS A 1 176 ? -4.635 -12.839 4.541 1.00 71.81 176 LYS A O 1
ATOM 1386 N N . PRO A 1 177 ? -3.426 -14.663 5.109 1.00 61.84 177 PRO A N 1
ATOM 1387 C CA . PRO A 1 177 ? -2.140 -13.996 4.941 1.00 61.84 177 PRO A CA 1
ATOM 1388 C C . PRO A 1 177 ? -1.986 -13.521 3.494 1.00 61.84 177 PRO A C 1
ATOM 1390 O O . PRO A 1 177 ? -2.402 -14.209 2.557 1.00 61.84 177 PRO A O 1
ATOM 1393 N N . PHE A 1 178 ? -1.394 -12.342 3.301 1.00 57.78 178 PHE A N 1
ATOM 1394 C CA . PHE A 1 178 ? -1.070 -11.861 1.965 1.00 57.78 178 PHE A CA 1
ATOM 1395 C C . PHE A 1 178 ? 0.119 -12.647 1.396 1.00 57.78 178 PHE A C 1
ATOM 1397 O O . PHE A 1 178 ? 1.280 -12.291 1.594 1.00 57.78 178 PHE A O 1
ATOM 1404 N N . SER A 1 179 ? -0.172 -13.737 0.689 1.00 56.22 179 SER A N 1
ATOM 1405 C CA . SER A 1 179 ? 0.800 -14.387 -0.178 1.00 56.22 179 SER A CA 1
ATOM 1406 C C . SER A 1 179 ? 0.998 -13.553 -1.447 1.00 56.22 179 SER A C 1
ATOM 1408 O O . SER A 1 179 ? 0.049 -13.214 -2.158 1.00 56.22 179 SER A O 1
ATOM 1410 N N . TYR A 1 180 ? 2.258 -13.220 -1.728 1.00 53.12 180 TYR A N 1
ATOM 1411 C CA . TYR A 1 180 ? 2.700 -12.633 -2.994 1.00 53.12 180 TYR A CA 1
ATOM 1412 C C . TYR A 1 180 ? 2.789 -13.762 -4.043 1.00 53.12 180 TYR A C 1
ATOM 1414 O O . TYR A 1 180 ? 3.865 -14.077 -4.548 1.00 53.12 180 TYR A O 1
ATOM 1422 N N . ASP A 1 181 ? 1.659 -14.414 -4.335 1.00 50.41 181 ASP A N 1
ATOM 1423 C CA . ASP A 1 181 ? 1.569 -15.514 -5.307 1.00 50.41 181 ASP A CA 1
ATOM 1424 C C . ASP A 1 181 ? 1.599 -14.947 -6.737 1.00 50.41 181 ASP A C 1
ATOM 1426 O O . ASP A 1 181 ? 0.606 -14.923 -7.467 1.00 50.41 181 ASP A O 1
ATOM 1430 N N . LEU A 1 182 ? 2.786 -14.461 -7.110 1.00 49.50 182 LEU A N 1
ATOM 1431 C CA . LEU A 1 182 ? 3.126 -13.746 -8.344 1.00 49.50 182 LEU A CA 1
ATOM 1432 C C . LEU A 1 182 ? 2.832 -14.519 -9.638 1.00 49.50 182 LEU A C 1
ATOM 1434 O O . LEU A 1 182 ? 2.960 -13.947 -10.709 1.00 49.50 182 LEU A O 1
ATOM 1438 N N . GLU A 1 183 ? 2.470 -15.798 -9.584 1.00 52.31 183 GLU A N 1
ATOM 1439 C CA . GLU A 1 183 ? 2.361 -16.640 -10.783 1.00 52.31 183 GLU A CA 1
ATOM 1440 C C . GLU A 1 183 ? 0.909 -16.832 -11.265 1.00 52.31 183 GLU A C 1
ATOM 1442 O O . GLU A 1 183 ? 0.678 -17.016 -12.462 1.00 52.31 183 GLU A O 1
ATOM 1447 N N . ALA A 1 184 ? -0.085 -16.736 -10.370 1.00 50.38 184 ALA A N 1
ATOM 1448 C CA . ALA A 1 184 ? -1.482 -17.071 -10.677 1.00 50.38 184 ALA A CA 1
ATOM 1449 C C . ALA A 1 184 ? -2.354 -15.853 -11.045 1.00 50.38 184 ALA A C 1
ATOM 1451 O O . ALA A 1 184 ? -2.918 -15.815 -12.133 1.00 50.38 184 ALA A O 1
ATOM 1452 N N . GLU A 1 185 ? -2.444 -14.827 -10.188 1.00 50.75 185 GLU A N 1
ATOM 1453 C CA . GLU A 1 185 ? -3.234 -13.610 -10.495 1.00 50.75 185 GLU A CA 1
ATOM 1454 C C . GLU A 1 185 ? -2.547 -12.729 -11.563 1.00 50.75 185 GLU A C 1
ATOM 1456 O O . GLU A 1 185 ? -3.169 -11.895 -12.224 1.00 50.75 185 GLU A O 1
ATOM 1461 N N . GLU A 1 186 ? -1.237 -12.906 -11.739 1.00 52.91 186 GLU A N 1
ATOM 1462 C CA . GLU A 1 186 ? -0.405 -12.076 -12.607 1.00 52.91 186 GLU A CA 1
ATOM 1463 C C . GLU A 1 186 ? -0.518 -12.467 -14.090 1.00 52.91 186 GLU A C 1
ATOM 1465 O O . GLU A 1 186 ? -0.412 -11.606 -14.966 1.00 52.91 186 GLU A O 1
ATOM 1470 N N . THR A 1 187 ? -0.781 -13.746 -14.377 1.00 53.47 187 THR A N 1
ATOM 1471 C CA . THR A 1 187 ? -0.981 -14.259 -15.739 1.00 53.47 187 THR A CA 1
ATOM 1472 C C . THR A 1 187 ? -2.326 -13.812 -16.313 1.00 53.47 187 THR A C 1
ATOM 1474 O O . THR A 1 187 ? -2.335 -13.217 -17.391 1.00 53.47 187 THR A O 1
ATOM 1477 N N . GLU A 1 188 ? -3.433 -13.952 -15.570 1.00 56.03 188 GLU A N 1
ATOM 1478 C CA . GLU A 1 188 ? -4.759 -13.465 -16.001 1.00 56.03 188 GLU A CA 1
ATOM 1479 C C . GLU A 1 188 ? -4.765 -11.957 -16.309 1.00 56.03 188 GLU A C 1
ATOM 1481 O O . GLU A 1 188 ? -5.336 -11.521 -17.310 1.00 56.03 188 GLU A O 1
ATOM 1486 N N . LEU A 1 189 ? -4.103 -11.136 -15.485 1.00 54.19 189 LEU A N 1
ATOM 1487 C CA . LEU A 1 189 ? -4.083 -9.682 -15.683 1.00 54.19 189 LEU A CA 1
ATOM 1488 C C . LEU A 1 189 ? -3.108 -9.226 -16.774 1.00 54.19 189 LEU A C 1
ATOM 1490 O O . LEU A 1 189 ? -3.374 -8.221 -17.438 1.00 54.19 189 LEU A O 1
ATOM 1494 N N . LEU A 1 190 ? -2.010 -9.953 -17.005 1.00 53.91 190 LEU A N 1
ATOM 1495 C CA . LEU A 1 190 ? -1.144 -9.710 -18.160 1.00 53.91 190 LEU A CA 1
ATOM 1496 C C . LEU A 1 190 ? -1.840 -10.088 -19.470 1.00 53.91 190 LEU A C 1
ATOM 1498 O O . LEU A 1 190 ? -1.749 -9.323 -20.430 1.00 53.91 190 LEU A O 1
ATOM 1502 N N . GLU A 1 191 ? -2.570 -11.203 -19.516 1.00 54.00 191 GLU A N 1
ATOM 1503 C CA . GLU A 1 191 ? -3.379 -11.567 -20.683 1.00 54.00 191 GLU A CA 1
ATOM 1504 C C . GLU A 1 191 ? -4.514 -10.559 -20.910 1.00 54.00 191 GLU A C 1
ATOM 1506 O O . GLU A 1 191 ? -4.667 -10.060 -22.025 1.00 54.00 191 GLU A O 1
ATOM 1511 N N . ALA A 1 192 ? -5.240 -10.147 -19.866 1.00 55.12 192 ALA A N 1
ATOM 1512 C CA . ALA A 1 192 ? -6.286 -9.122 -19.966 1.00 55.12 192 ALA A CA 1
ATOM 1513 C C . ALA A 1 192 ? -5.756 -7.748 -20.432 1.00 55.12 192 ALA A C 1
ATOM 1515 O O . ALA A 1 192 ? -6.429 -7.035 -21.178 1.00 55.12 192 ALA A O 1
ATOM 1516 N N . ALA A 1 193 ? -4.539 -7.365 -20.029 1.00 47.28 193 ALA A N 1
ATOM 1517 C CA . ALA A 1 193 ? -3.903 -6.123 -20.474 1.00 47.28 193 ALA A CA 1
ATOM 1518 C C . ALA A 1 193 ? -3.356 -6.199 -21.913 1.00 47.28 193 ALA A C 1
ATOM 1520 O O . ALA A 1 193 ? -3.288 -5.174 -22.592 1.00 47.28 193 ALA A O 1
ATOM 1521 N N . LEU A 1 194 ? -2.979 -7.392 -22.389 1.00 46.94 194 LEU A N 1
ATOM 1522 C CA . LEU A 1 194 ? -2.498 -7.632 -23.757 1.00 46.94 194 LEU A CA 1
ATOM 1523 C C . LEU A 1 194 ? -3.628 -7.907 -24.766 1.00 46.94 194 LEU A C 1
ATOM 1525 O O . LEU A 1 194 ? -3.400 -7.793 -25.967 1.00 46.94 194 LEU A O 1
ATOM 1529 N N . THR A 1 195 ? -4.833 -8.247 -24.300 1.00 41.41 195 THR A N 1
ATOM 1530 C CA . THR A 1 195 ? -5.997 -8.591 -25.141 1.00 41.41 195 THR A CA 1
ATOM 1531 C C . THR A 1 195 ? -6.960 -7.432 -25.405 1.00 41.41 195 THR A C 1
ATOM 1533 O O . THR A 1 195 ? -8.004 -7.647 -26.023 1.00 41.41 195 THR A O 1
ATOM 1536 N N . GLN A 1 196 ? -6.624 -6.189 -25.029 1.00 34.72 196 GLN A N 1
ATOM 1537 C CA . GLN A 1 196 ? -7.356 -5.046 -25.586 1.00 34.72 196 GLN A CA 1
ATOM 1538 C C . GLN A 1 196 ? -7.191 -5.053 -27.113 1.00 34.72 196 GLN A C 1
ATOM 1540 O O . GLN A 1 196 ? -6.054 -5.012 -27.591 1.00 34.72 196 GLN A O 1
ATOM 1545 N N . PRO A 1 197 ? -8.287 -5.118 -27.893 1.00 34.50 197 PRO A N 1
ATOM 1546 C CA . PRO A 1 197 ? -8.180 -5.186 -29.337 1.00 34.50 197 PRO A CA 1
ATOM 1547 C C . PRO A 1 197 ? -7.536 -3.900 -29.846 1.00 34.50 197 PRO A C 1
ATOM 1549 O O . PRO A 1 197 ? -8.059 -2.799 -29.668 1.00 34.50 197 PRO A O 1
ATOM 1552 N N . THR A 1 198 ? -6.398 -4.044 -30.520 1.00 37.00 198 THR A N 1
ATOM 1553 C CA . THR A 1 198 ? -5.885 -3.008 -31.407 1.00 37.00 198 THR A CA 1
ATOM 1554 C C . THR A 1 198 ? -6.862 -2.885 -32.570 1.00 37.00 198 THR A C 1
ATOM 1556 O O . THR A 1 198 ? -6.742 -3.601 -33.568 1.00 37.00 198 THR A O 1
ATOM 1559 N N . ASP A 1 199 ? -7.852 -1.997 -32.418 1.00 29.84 199 ASP A N 1
ATOM 1560 C CA . ASP A 1 199 ? -8.875 -1.692 -33.423 1.00 29.84 199 ASP A CA 1
ATOM 1561 C C . ASP A 1 199 ? -8.214 -1.205 -34.719 1.00 29.84 199 ASP A C 1
ATOM 1563 O O . ASP A 1 199 ? -7.994 -0.021 -34.987 1.00 29.84 199 ASP A O 1
ATOM 1567 N N . SER A 1 200 ? -7.870 -2.188 -35.543 1.00 36.94 200 SER A N 1
ATOM 1568 C CA . SER A 1 200 ? -7.177 -2.049 -36.811 1.00 36.94 200 SER A CA 1
ATOM 1569 C C . SER A 1 200 ? -8.174 -1.607 -37.873 1.00 36.94 200 SER A C 1
ATOM 1571 O O . SER A 1 200 ? -8.539 -2.382 -38.754 1.00 36.94 200 SER A O 1
ATOM 1573 N N . LYS A 1 201 ? -8.645 -0.359 -37.744 1.00 34.62 201 LYS A N 1
ATOM 1574 C CA . LYS A 1 201 ? -9.433 0.401 -38.730 1.00 34.62 201 LYS A CA 1
ATOM 1575 C C . LYS A 1 201 ? -9.510 1.885 -38.340 1.00 34.62 201 LYS A C 1
ATOM 1577 O O . LYS A 1 201 ? -10.540 2.355 -37.876 1.00 34.62 201 LYS A O 1
ATOM 1582 N N . ASN A 1 202 ? -8.413 2.618 -38.553 1.00 28.97 202 ASN A N 1
ATOM 1583 C CA . ASN A 1 202 ? -8.436 4.012 -39.036 1.00 28.97 202 ASN A CA 1
ATOM 1584 C C . ASN A 1 202 ? -7.018 4.525 -39.335 1.00 28.97 202 ASN A C 1
ATOM 1586 O O . ASN A 1 202 ? -6.405 5.280 -38.583 1.00 28.97 202 ASN A O 1
ATOM 1590 N N . SER A 1 203 ? -6.497 4.132 -40.495 1.00 40.53 203 SER A N 1
ATOM 1591 C CA . SER A 1 203 ? -5.288 4.707 -41.080 1.00 40.53 203 SER A CA 1
ATOM 1592 C C . SER A 1 203 ? -5.592 6.057 -41.746 1.00 40.53 203 SER A C 1
ATOM 1594 O O . SER A 1 203 ? -5.659 6.117 -42.970 1.00 40.53 203 SER A O 1
ATOM 1596 N N . GLN A 1 204 ? -5.806 7.112 -40.952 1.00 37.50 204 GLN A N 1
ATOM 1597 C CA . GLN A 1 204 ? -5.744 8.533 -41.351 1.00 37.50 204 GLN A CA 1
ATOM 1598 C C . GLN A 1 204 ? -6.092 9.424 -40.145 1.00 37.50 204 GLN A C 1
ATOM 1600 O O . GLN A 1 204 ? -7.241 9.794 -39.978 1.00 37.50 204 GLN A O 1
ATOM 1605 N N . PHE A 1 205 ? -5.110 9.758 -39.304 1.00 28.45 205 PHE A N 1
ATOM 1606 C CA . PHE A 1 205 ? -5.012 11.042 -38.587 1.00 28.45 205 PHE A CA 1
ATOM 1607 C C . PHE A 1 205 ? -3.619 11.110 -37.953 1.00 28.45 205 PHE A C 1
ATOM 1609 O O . PHE A 1 205 ? -3.307 10.396 -37.003 1.00 28.45 205 PHE A O 1
ATOM 1616 N N . ARG A 1 206 ? -2.743 11.928 -38.541 1.00 41.56 206 ARG A N 1
ATOM 1617 C CA . ARG A 1 206 ? -1.378 12.158 -38.061 1.00 41.56 206 ARG A CA 1
ATOM 1618 C C . ARG A 1 206 ? -1.354 13.533 -37.413 1.00 41.56 206 ARG A C 1
ATOM 1620 O O . ARG A 1 206 ? -1.085 14.515 -38.095 1.00 41.56 206 ARG A O 1
ATOM 1627 N N . GLU A 1 207 ? -1.655 13.594 -36.123 1.00 34.25 207 GLU A N 1
ATOM 1628 C CA . GLU A 1 207 ? -1.653 14.846 -35.366 1.00 34.25 207 GLU A CA 1
ATOM 1629 C C . GLU A 1 207 ? -0.659 14.777 -34.203 1.00 34.25 207 GLU A C 1
ATOM 1631 O O . GLU A 1 207 ? -0.384 13.714 -33.643 1.00 34.25 207 GLU A O 1
ATOM 1636 N N . GLN A 1 208 ? -0.002 15.904 -33.949 1.00 32.62 208 GLN A N 1
ATOM 1637 C CA . GLN A 1 208 ? 1.259 15.969 -33.217 1.00 32.62 208 GLN A CA 1
ATOM 1638 C C . GLN A 1 208 ? 1.008 16.072 -31.710 1.00 32.62 208 GLN A C 1
ATOM 1640 O O . GLN A 1 208 ? 0.319 16.983 -31.257 1.00 32.62 208 GLN A O 1
ATOM 1645 N N . LEU A 1 209 ? 1.635 15.200 -30.915 1.00 29.61 209 LEU A N 1
ATOM 1646 C CA . LEU A 1 209 ? 1.783 15.449 -29.480 1.00 29.61 209 LEU A CA 1
ATOM 1647 C C . LEU A 1 209 ? 2.904 16.486 -29.275 1.00 29.61 209 LEU A C 1
ATOM 1649 O O . LEU A 1 209 ? 4.011 16.273 -29.780 1.00 29.61 209 LEU A O 1
ATOM 1653 N N . PRO A 1 210 ? 2.646 17.612 -28.584 1.00 32.56 210 PRO A N 1
ATOM 1654 C CA . PRO A 1 210 ? 3.612 18.696 -28.477 1.00 32.56 210 PRO A CA 1
ATOM 1655 C C . PRO A 1 210 ? 4.791 18.343 -27.565 1.00 32.56 210 PRO A C 1
ATOM 1657 O O . PRO A 1 210 ? 4.659 17.701 -26.524 1.00 32.56 210 PRO A O 1
ATOM 1660 N N . PHE A 1 211 ? 5.958 18.826 -27.974 1.00 32.25 211 PHE A N 1
ATOM 1661 C CA . PHE A 1 211 ? 7.248 18.639 -27.321 1.00 32.25 211 PHE A CA 1
ATOM 1662 C C . PHE A 1 211 ? 7.304 19.441 -26.006 1.00 32.25 211 PHE A C 1
ATOM 1664 O O . PHE A 1 211 ? 7.348 20.671 -26.042 1.00 32.25 211 PHE A O 1
ATOM 1671 N N . GLN A 1 212 ? 7.330 18.782 -24.843 1.00 33.47 212 GLN A N 1
ATOM 1672 C CA . GLN A 1 212 ? 7.673 19.456 -23.583 1.00 33.47 212 GLN A CA 1
ATOM 1673 C C . GLN A 1 212 ? 9.193 19.463 -23.401 1.00 33.47 212 GLN A C 1
ATOM 1675 O O . GLN A 1 212 ? 9.810 18.426 -23.171 1.00 33.47 212 GLN A O 1
ATOM 1680 N N . GLN A 1 213 ? 9.796 20.646 -23.524 1.00 34.25 213 GLN A N 1
ATOM 1681 C CA . GLN A 1 213 ? 11.202 20.867 -23.189 1.00 34.25 213 GLN A CA 1
ATOM 1682 C C . GLN A 1 213 ? 11.372 21.007 -21.672 1.00 34.25 213 GLN A C 1
ATOM 1684 O O . GLN A 1 213 ? 10.577 21.674 -21.007 1.00 34.25 213 GLN A O 1
ATOM 1689 N N . SER A 1 214 ? 12.444 20.425 -21.136 1.00 33.72 214 SER A N 1
ATOM 1690 C CA . SER A 1 214 ? 12.896 20.647 -19.760 1.00 33.72 214 SER A CA 1
ATOM 1691 C C . SER A 1 214 ? 13.179 22.143 -19.519 1.00 33.72 214 SER A C 1
ATOM 1693 O O . SER A 1 214 ? 13.801 22.767 -20.383 1.00 33.72 214 SER A O 1
ATOM 1695 N N . PRO A 1 215 ? 12.793 22.746 -18.375 1.00 40.19 215 PRO A N 1
ATOM 1696 C CA . PRO A 1 215 ? 13.016 24.173 -18.148 1.00 40.19 215 PRO A CA 1
ATOM 1697 C C . PRO A 1 215 ? 14.506 24.532 -18.060 1.00 40.19 215 PRO A C 1
ATOM 1699 O O . PRO A 1 215 ? 15.200 24.164 -17.111 1.00 40.19 215 PRO A O 1
ATOM 1702 N N . GLY A 1 216 ? 14.988 25.289 -19.046 1.00 33.38 216 GLY A N 1
ATOM 1703 C CA . GLY A 1 216 ? 16.324 25.875 -19.040 1.00 33.38 216 GLY A CA 1
ATOM 1704 C C . GLY A 1 216 ? 16.457 27.001 -18.010 1.00 33.38 216 GLY A C 1
ATOM 1705 O O . GLY A 1 216 ? 15.624 27.902 -17.926 1.00 33.38 216 GLY A O 1
ATOM 1706 N N . PHE A 1 217 ? 17.539 26.958 -17.240 1.00 32.47 217 PHE A N 1
ATOM 1707 C CA . PHE A 1 217 ? 17.934 27.970 -16.262 1.00 32.47 217 PHE A CA 1
ATOM 1708 C C . PHE A 1 217 ? 18.408 29.258 -16.957 1.00 32.47 217 PHE A C 1
ATOM 1710 O O . PHE A 1 217 ? 19.487 29.243 -17.540 1.00 32.47 217 PHE A O 1
ATOM 1717 N N . LEU A 1 218 ? 17.674 30.379 -16.855 1.00 32.59 218 LEU A N 1
ATOM 1718 C CA . LEU A 1 218 ? 18.234 31.728 -17.065 1.00 32.59 218 LEU A CA 1
ATOM 1719 C C . LEU A 1 218 ? 17.544 32.827 -16.226 1.00 32.59 218 LEU A C 1
ATOM 1721 O O . LEU A 1 218 ? 16.354 33.096 -16.350 1.00 32.59 218 LEU A O 1
ATOM 1725 N N . SER A 1 219 ? 18.371 33.487 -15.412 1.00 34.38 219 SER A N 1
ATOM 1726 C CA . SER A 1 219 ? 18.408 34.927 -15.099 1.00 34.38 219 SER A CA 1
ATOM 1727 C C . SER A 1 219 ? 17.105 35.733 -14.962 1.00 34.38 219 SER A C 1
ATOM 1729 O O . SER A 1 219 ? 16.539 36.217 -15.938 1.00 34.38 219 SER A O 1
ATOM 1731 N N . ARG A 1 220 ? 16.759 36.087 -13.713 1.00 30.30 220 ARG A N 1
ATOM 1732 C CA . ARG A 1 220 ? 15.952 37.287 -13.424 1.00 30.30 220 ARG A CA 1
ATOM 1733 C C . ARG A 1 220 ? 16.763 38.557 -13.702 1.00 30.30 220 ARG A C 1
ATOM 1735 O O . ARG A 1 220 ? 17.706 38.848 -12.969 1.00 30.30 220 ARG A O 1
ATOM 1742 N N . THR A 1 221 ? 16.306 39.375 -14.641 1.00 31.31 221 THR A N 1
ATOM 1743 C CA . THR A 1 221 ? 16.542 40.825 -14.642 1.00 31.31 221 THR A CA 1
ATOM 1744 C C . THR A 1 221 ? 15.197 41.550 -14.671 1.00 31.31 221 THR A C 1
ATOM 1746 O O . THR A 1 221 ? 14.253 41.122 -15.330 1.00 31.31 221 THR A O 1
ATOM 1749 N N . ASN A 1 222 ? 15.080 42.617 -13.880 1.00 34.62 222 ASN A N 1
ATOM 1750 C CA . ASN A 1 222 ? 13.840 43.380 -13.737 1.00 34.62 222 ASN A CA 1
ATOM 1751 C C . ASN A 1 222 ? 13.500 44.146 -15.021 1.00 34.62 222 ASN A C 1
ATOM 1753 O O . ASN A 1 222 ? 14.367 44.856 -15.523 1.00 34.62 222 ASN A O 1
ATOM 1757 N N . GLN A 1 223 ? 12.216 44.189 -15.390 1.00 33.44 223 GLN A N 1
ATOM 1758 C CA . GLN A 1 223 ? 11.515 45.471 -15.550 1.00 33.44 223 GLN A CA 1
ATOM 1759 C C . GLN A 1 223 ? 9.987 45.320 -15.509 1.00 33.44 223 GLN A C 1
ATOM 1761 O O . GLN A 1 223 ? 9.428 44.306 -15.912 1.00 33.44 223 GLN A O 1
ATOM 1766 N N . LEU A 1 224 ? 9.339 46.342 -14.946 1.00 32.53 224 LEU A N 1
ATOM 1767 C CA . LEU A 1 224 ? 7.891 46.476 -14.777 1.00 32.53 224 LEU A CA 1
ATOM 1768 C C . LEU A 1 224 ? 7.298 47.304 -15.921 1.00 32.53 224 LEU A C 1
ATOM 1770 O O . LEU A 1 224 ? 7.918 48.270 -16.365 1.00 32.53 224 LEU A O 1
ATOM 1774 N N . GLN A 1 225 ? 6.063 46.992 -16.309 1.00 29.56 225 GLN A N 1
ATOM 1775 C CA . GLN A 1 225 ? 5.217 47.806 -17.186 1.00 29.56 225 GLN A CA 1
ATOM 1776 C C . GLN A 1 225 ? 3.756 47.370 -16.946 1.00 29.56 225 GLN A C 1
ATOM 1778 O O . GLN A 1 225 ? 3.517 46.173 -16.831 1.00 29.56 225 GLN A O 1
ATOM 1783 N N . GLY A 1 226 ? 2.739 48.225 -16.816 1.00 29.73 226 GLY A N 1
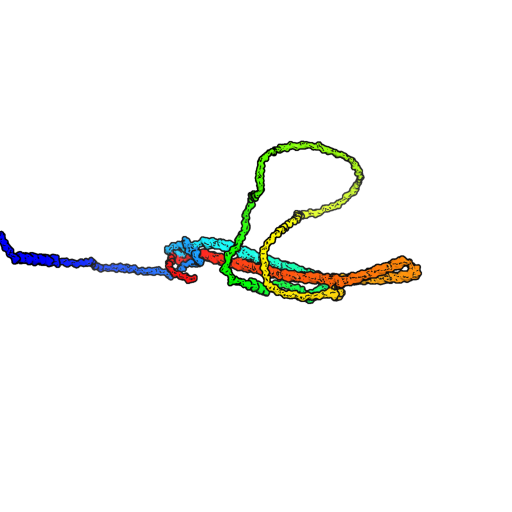ATOM 1784 C CA . GLY A 1 226 ? 2.662 49.689 -16.700 1.00 29.73 226 GLY A CA 1
ATOM 1785 C C . GLY A 1 226 ? 1.175 50.112 -16.690 1.00 29.73 226 GLY A C 1
ATOM 1786 O O . GLY A 1 226 ? 0.368 49.400 -17.277 1.00 29.73 226 GLY A O 1
ATOM 1787 N N . ALA A 1 227 ? 0.820 51.207 -16.002 1.00 30.98 227 ALA A N 1
ATOM 1788 C CA . ALA A 1 227 ? -0.517 51.844 -15.938 1.00 30.98 227 ALA A CA 1
ATOM 1789 C C . ALA A 1 227 ? -0.407 53.127 -15.072 1.00 30.98 227 ALA A C 1
ATOM 1791 O O . ALA A 1 227 ? 0.373 53.108 -14.120 1.00 30.98 227 ALA A O 1
ATOM 1792 N N . ASP A 1 228 ? -1.100 54.258 -15.263 1.00 31.62 228 ASP A N 1
ATOM 1793 C CA . ASP A 1 228 ? -1.951 54.783 -16.350 1.00 31.62 228 ASP A CA 1
ATOM 1794 C C . ASP A 1 228 ? -2.032 56.337 -16.230 1.00 31.62 228 ASP A C 1
ATOM 1796 O O . ASP A 1 228 ? -1.668 56.894 -15.197 1.00 31.62 228 ASP A O 1
ATOM 1800 N N . ALA A 1 229 ? -2.563 57.008 -17.264 1.00 31.86 229 ALA A N 1
ATOM 1801 C CA . ALA A 1 229 ? -3.242 58.328 -17.256 1.00 31.86 229 ALA A CA 1
ATOM 1802 C C . ALA A 1 229 ? -2.516 59.656 -16.856 1.00 31.86 229 ALA A C 1
ATOM 1804 O O . ALA A 1 229 ? -2.363 60.020 -15.696 1.00 31.86 229 ALA A O 1
ATOM 1805 N N . GLU A 1 230 ? -2.219 60.446 -17.898 1.00 30.97 230 GLU A N 1
ATOM 1806 C CA . GLU A 1 230 ? -2.489 61.892 -18.113 1.00 30.97 230 GLU A CA 1
ATOM 1807 C C . GLU A 1 230 ? -2.347 63.018 -17.041 1.00 30.97 230 GLU A C 1
ATOM 1809 O O . GLU A 1 230 ? -3.138 63.171 -16.115 1.00 30.97 230 GLU A O 1
ATOM 1814 N N . SER A 1 231 ? -1.548 64.020 -17.458 1.00 34.31 231 SER A N 1
ATOM 1815 C CA . SER A 1 231 ? -1.790 65.488 -17.400 1.00 34.31 231 SER A CA 1
ATOM 1816 C C . SER A 1 231 ? -1.340 66.347 -16.189 1.00 34.31 231 SER A C 1
ATOM 1818 O O . SER A 1 231 ? -1.719 66.137 -15.045 1.00 34.31 231 SER A O 1
ATOM 1820 N N . GLY A 1 232 ? -0.612 67.440 -16.500 1.00 33.28 232 GLY A N 1
ATOM 1821 C CA . GLY A 1 232 ? -0.537 68.672 -15.682 1.00 33.28 232 GLY A CA 1
ATOM 1822 C C . GLY A 1 232 ? 0.704 68.880 -14.779 1.00 33.28 232 GLY A C 1
ATOM 1823 O O . GLY A 1 232 ? 0.823 68.224 -13.750 1.00 33.28 232 GLY A O 1
ATOM 1824 N N . PRO A 1 233 ? 1.606 69.848 -15.072 1.00 49.50 233 PRO A N 1
ATOM 1825 C CA . PRO A 1 233 ? 2.786 70.134 -14.239 1.00 49.50 233 PRO A CA 1
ATOM 1826 C C . PRO A 1 233 ? 2.668 71.410 -13.374 1.00 49.50 233 PRO A C 1
ATOM 1828 O O . PRO A 1 233 ? 2.158 72.425 -13.852 1.00 49.50 233 PRO A O 1
ATOM 1831 N N . ARG A 1 234 ? 3.257 71.413 -12.158 1.00 38.41 234 ARG A N 1
ATOM 1832 C CA . ARG A 1 234 ? 3.904 72.576 -11.476 1.00 38.41 234 ARG A CA 1
ATOM 1833 C C . ARG A 1 234 ? 4.615 72.162 -10.153 1.00 38.41 234 ARG A C 1
ATOM 1835 O O . ARG A 1 234 ? 4.397 71.041 -9.705 1.00 38.41 234 ARG A O 1
ATOM 1842 N N . PRO A 1 235 ? 5.530 72.984 -9.577 1.00 46.03 235 PRO A N 1
ATOM 1843 C CA . PRO A 1 235 ? 6.701 72.443 -8.862 1.00 46.03 235 PRO A CA 1
ATOM 1844 C C . PRO A 1 235 ? 6.976 72.989 -7.433 1.00 46.03 235 PRO A C 1
ATOM 1846 O O . PRO A 1 235 ? 6.331 73.922 -6.970 1.00 46.03 235 PRO A O 1
ATOM 1849 N N . LEU A 1 236 ? 8.076 72.488 -6.839 1.00 35.81 236 LEU A N 1
ATOM 1850 C CA . LEU A 1 236 ? 8.973 73.137 -5.851 1.00 35.81 236 LEU A CA 1
ATOM 1851 C C . LEU A 1 236 ? 8.451 73.496 -4.438 1.00 35.81 236 LEU A C 1
ATOM 1853 O O . LEU A 1 236 ? 7.785 74.512 -4.251 1.00 35.81 236 LEU A O 1
ATOM 1857 N N . ARG A 1 237 ? 9.051 72.868 -3.406 1.00 33.78 237 ARG A N 1
ATOM 1858 C CA . ARG A 1 237 ? 9.693 73.622 -2.300 1.00 33.78 237 ARG A CA 1
ATOM 1859 C C . ARG A 1 237 ? 10.777 72.837 -1.540 1.00 33.78 237 ARG A C 1
ATOM 1861 O O . ARG A 1 237 ? 10.800 71.613 -1.547 1.00 33.78 237 ARG A O 1
ATOM 1868 N N . ARG A 1 238 ? 11.714 73.590 -0.947 1.00 33.97 238 ARG A N 1
ATOM 1869 C CA . ARG A 1 238 ? 12.923 73.151 -0.210 1.00 33.97 238 ARG A CA 1
ATOM 1870 C C . ARG A 1 238 ? 12.670 73.024 1.313 1.00 33.97 238 ARG A C 1
ATOM 1872 O O . ARG A 1 238 ? 11.659 73.548 1.777 1.00 33.97 238 ARG A O 1
ATOM 1879 N N . PRO A 1 239 ? 13.567 72.365 2.079 1.00 44.59 239 PRO A N 1
ATOM 1880 C CA . PRO A 1 239 ? 13.371 72.063 3.504 1.00 44.59 239 PRO A CA 1
ATOM 1881 C C . PRO A 1 239 ? 13.763 73.209 4.456 1.00 44.59 239 PRO A C 1
ATOM 1883 O O . PRO A 1 239 ? 14.481 74.131 4.068 1.00 44.59 239 PRO A O 1
ATOM 1886 N N . GLY A 1 240 ? 13.358 73.089 5.727 1.00 31.12 240 GLY A N 1
ATOM 1887 C CA . GLY A 1 240 ? 13.799 73.924 6.851 1.00 31.12 240 GLY A CA 1
ATOM 1888 C C . GLY A 1 240 ? 13.755 73.154 8.182 1.00 31.12 240 GLY A C 1
ATOM 1889 O O . GLY A 1 240 ? 12.873 72.324 8.383 1.00 31.12 240 GLY A O 1
ATOM 1890 N N . GLN A 1 241 ? 14.730 73.403 9.059 1.00 45.03 241 GLN A N 1
ATOM 1891 C CA . GLN A 1 241 ? 14.877 72.815 10.404 1.00 45.03 241 GLN A CA 1
ATOM 1892 C C . GLN A 1 241 ? 14.369 73.792 11.485 1.00 45.03 241 GLN A C 1
ATOM 1894 O O . GLN A 1 241 ? 14.430 74.993 11.234 1.00 45.03 241 GLN A O 1
ATOM 1899 N N . GLN A 1 242 ? 13.999 73.309 12.687 1.00 36.19 242 GLN A N 1
ATOM 1900 C CA . GLN A 1 242 ? 14.552 73.712 14.012 1.00 36.19 242 GLN A CA 1
ATOM 1901 C C . GLN A 1 242 ? 13.749 73.125 15.208 1.00 36.19 242 GLN A C 1
ATOM 1903 O O . GLN A 1 242 ? 12.963 72.201 15.011 1.00 36.19 242 GLN A O 1
ATOM 1908 N N . GLN A 1 243 ? 14.069 73.528 16.448 1.00 34.75 243 GLN A N 1
ATOM 1909 C CA . GLN A 1 243 ? 14.156 72.675 17.653 1.00 34.75 243 GLN A CA 1
ATOM 1910 C C . GLN A 1 243 ? 13.570 73.343 18.932 1.00 34.75 243 GLN A C 1
ATOM 1912 O O . GLN A 1 243 ? 13.583 74.566 18.996 1.00 34.75 243 GLN A O 1
ATOM 1917 N N . MET A 1 244 ? 13.236 72.529 19.962 1.00 39.41 244 MET A N 1
ATOM 1918 C CA . MET A 1 244 ? 13.078 72.861 21.419 1.00 39.41 244 MET A CA 1
ATOM 1919 C C . MET A 1 244 ? 11.857 73.749 21.810 1.00 39.41 244 MET A C 1
ATOM 1921 O O . MET A 1 244 ? 11.450 74.596 21.031 1.00 39.41 244 MET A O 1
ATOM 1925 N N . ASP A 1 245 ? 11.129 73.584 22.933 1.00 29.56 245 ASP A N 1
ATOM 1926 C CA . ASP A 1 245 ? 11.532 73.438 24.356 1.00 29.56 245 ASP A CA 1
ATOM 1927 C C . ASP A 1 245 ? 10.425 72.820 25.285 1.00 29.56 245 ASP A C 1
ATOM 1929 O O . ASP A 1 245 ? 9.334 72.485 24.824 1.00 29.56 245 ASP A O 1
ATOM 1933 N N . VAL A 1 246 ? 10.702 72.665 26.599 1.00 34.41 246 VAL A N 1
ATOM 1934 C CA . VAL A 1 246 ? 9.871 71.993 27.657 1.00 34.41 246 VAL A CA 1
ATOM 1935 C C . VAL A 1 246 ? 9.263 72.987 28.691 1.00 34.41 246 VAL A C 1
ATOM 1937 O O . VAL A 1 246 ? 9.679 74.146 28.691 1.00 34.41 246 VAL A O 1
ATOM 1940 N N . PRO A 1 247 ? 8.288 72.615 29.573 1.00 50.88 247 PRO A N 1
ATOM 1941 C CA . PRO A 1 247 ? 8.545 71.985 30.905 1.00 50.88 247 PRO A CA 1
ATOM 1942 C C . PRO A 1 247 ? 7.448 70.928 31.308 1.00 50.88 247 PRO A C 1
ATOM 1944 O O . PRO A 1 247 ? 6.711 70.495 30.434 1.00 50.88 247 PRO A O 1
ATOM 1947 N N . ALA A 1 248 ? 7.242 70.385 32.532 1.00 36.03 248 ALA A N 1
ATOM 1948 C CA . ALA A 1 248 ? 7.617 70.764 33.913 1.00 36.03 248 ALA A CA 1
ATOM 1949 C C . ALA A 1 248 ? 7.756 69.566 34.924 1.00 36.03 248 ALA A C 1
ATOM 1951 O O . ALA A 1 248 ? 8.272 68.514 34.564 1.00 36.03 248 ALA A O 1
ATOM 1952 N N . ARG A 1 249 ? 7.386 69.751 36.213 1.00 31.42 249 ARG A N 1
ATOM 1953 C CA . ARG A 1 249 ? 7.690 68.920 37.416 1.00 31.42 249 ARG A CA 1
ATOM 1954 C C . ARG A 1 249 ? 6.448 68.467 38.217 1.00 31.42 249 ARG A C 1
ATOM 1956 O O . ARG A 1 249 ? 5.467 69.199 38.232 1.00 31.42 249 ARG A O 1
ATOM 1963 N N . PHE A 1 250 ? 6.596 67.425 39.053 1.00 30.75 250 PHE A N 1
ATOM 1964 C CA . PHE A 1 250 ? 6.139 67.407 40.467 1.00 30.75 250 PHE A CA 1
ATOM 1965 C C . PHE A 1 250 ? 7.029 66.468 41.331 1.00 30.75 250 PHE A C 1
ATOM 1967 O O . PHE A 1 250 ? 7.868 65.758 40.778 1.00 30.75 250 PHE A O 1
ATOM 1974 N N . THR A 1 251 ? 6.947 66.535 42.670 1.00 33.16 251 THR A N 1
ATOM 1975 C CA . THR A 1 251 ? 8.071 66.244 43.605 1.00 33.16 251 THR A CA 1
ATOM 1976 C C . THR A 1 251 ? 7.748 65.363 44.831 1.00 33.16 251 THR A C 1
ATOM 1978 O O . THR A 1 251 ? 6.674 65.540 45.391 1.00 33.16 251 THR A O 1
ATOM 1981 N N . ASN A 1 252 ? 8.769 64.644 45.350 1.00 34.31 252 ASN A N 1
ATOM 1982 C CA . ASN A 1 252 ? 9.024 64.271 46.774 1.00 34.31 252 ASN A CA 1
ATOM 1983 C C . ASN A 1 252 ? 7.989 63.368 47.518 1.00 34.31 252 ASN A C 1
ATOM 1985 O O . ASN A 1 252 ? 6.847 63.283 47.098 1.00 34.31 252 ASN A O 1
ATOM 1989 N N . GLN A 1 253 ? 8.236 62.718 48.677 1.00 30.30 253 GLN A N 1
ATOM 1990 C CA . GLN A 1 253 ? 9.406 62.131 49.392 1.00 30.30 253 GLN A CA 1
ATOM 1991 C C . GLN A 1 253 ? 8.871 61.459 50.706 1.00 30.30 253 GLN A C 1
ATOM 1993 O O . GLN A 1 253 ? 7.725 61.709 51.062 1.00 30.30 253 GLN A O 1
ATOM 1998 N N . PHE A 1 254 ? 9.713 60.710 51.448 1.00 28.91 254 PHE A N 1
ATOM 1999 C CA . PHE A 1 254 ? 9.612 60.310 52.886 1.00 28.91 254 PHE A CA 1
ATOM 2000 C C . PHE A 1 254 ? 9.073 58.924 53.315 1.00 28.91 254 PHE A C 1
ATOM 2002 O O . PHE A 1 254 ? 8.020 58.474 52.882 1.00 28.91 254 PHE A O 1
ATOM 2009 N N . GLY A 1 255 ? 9.784 58.365 54.315 1.00 29.19 255 GLY A N 1
ATOM 2010 C CA . GLY A 1 255 ? 9.333 57.373 55.308 1.00 29.19 255 GLY A CA 1
ATOM 2011 C C . GLY A 1 255 ? 9.513 55.893 54.933 1.00 29.19 255 GLY A C 1
ATOM 2012 O O . GLY A 1 255 ? 9.191 55.521 53.815 1.00 29.19 255 GLY A O 1
ATOM 2013 N N . ALA A 1 256 ? 9.903 54.949 55.795 1.00 29.36 256 ALA A N 1
ATOM 2014 C CA . ALA A 1 256 ? 10.653 54.836 57.064 1.00 29.36 256 ALA A CA 1
ATOM 2015 C C . ALA A 1 256 ? 10.401 53.387 57.575 1.00 29.36 256 ALA A C 1
ATOM 2017 O O . ALA A 1 256 ? 9.479 52.738 57.089 1.00 29.36 256 ALA A O 1
ATOM 2018 N N . ASP A 1 257 ? 11.181 52.918 58.558 1.00 31.14 257 ASP A N 1
ATOM 2019 C CA . ASP A 1 257 ? 11.061 51.618 59.262 1.00 31.14 257 ASP A CA 1
ATOM 2020 C C . ASP A 1 257 ? 11.343 50.337 58.425 1.00 31.14 257 ASP A C 1
ATOM 2022 O O . ASP A 1 257 ? 11.011 50.237 57.252 1.00 31.14 257 ASP A O 1
ATOM 2026 N N . GLY A 1 258 ? 11.973 49.276 58.949 1.00 29.02 258 GLY A N 1
ATOM 2027 C CA . GLY A 1 258 ? 12.626 49.091 60.251 1.00 29.02 258 GLY A CA 1
ATOM 2028 C C . GLY A 1 258 ? 12.925 47.604 60.554 1.00 29.02 258 GLY A C 1
ATOM 2029 O O . GLY A 1 258 ? 12.242 46.719 60.058 1.00 29.02 258 GLY A O 1
ATOM 2030 N N . SER A 1 259 ? 13.898 47.346 61.441 1.00 36.03 259 SER A N 1
ATOM 2031 C CA . SER A 1 259 ? 14.144 46.070 62.162 1.00 36.03 259 SER A CA 1
ATOM 2032 C C . SER A 1 259 ? 14.954 44.905 61.527 1.00 36.03 259 SER A C 1
ATOM 2034 O O . SER A 1 259 ? 14.444 44.047 60.821 1.00 36.03 259 SER A O 1
ATOM 2036 N N . THR A 1 260 ? 16.230 44.856 61.936 1.00 34.47 260 THR A N 1
ATOM 2037 C CA . THR A 1 260 ? 17.012 43.752 62.566 1.00 34.47 260 THR A CA 1
ATOM 2038 C C . THR A 1 260 ? 17.082 42.277 62.072 1.00 34.47 260 THR A C 1
ATOM 2040 O O . THR A 1 260 ? 16.103 41.601 61.796 1.00 34.47 260 THR A O 1
ATOM 2043 N N . ASN A 1 261 ? 18.317 41.758 62.233 1.00 34.59 261 ASN A N 1
ATOM 2044 C CA . ASN A 1 261 ? 18.738 40.424 62.724 1.00 34.59 261 ASN A CA 1
ATOM 2045 C C . ASN A 1 261 ? 19.134 39.237 61.799 1.00 34.59 261 ASN A C 1
ATOM 2047 O O . ASN A 1 261 ? 18.339 38.388 61.422 1.00 34.59 261 ASN A O 1
ATOM 2051 N N . VAL A 1 262 ? 20.464 39.106 61.626 1.00 34.00 262 VAL A N 1
ATOM 2052 C CA . VAL A 1 262 ? 21.322 37.963 62.051 1.00 34.00 262 VAL A CA 1
ATOM 2053 C C . VAL A 1 262 ? 20.927 36.515 61.658 1.00 34.00 262 VAL A C 1
ATOM 2055 O O . VAL A 1 262 ? 20.345 35.793 62.455 1.00 34.00 262 VAL A O 1
ATOM 2058 N N . GLY A 1 263 ? 21.459 36.061 60.508 1.00 29.64 263 GLY A N 1
ATOM 2059 C CA . GLY A 1 263 ? 22.155 34.765 60.266 1.00 29.64 263 GLY A CA 1
ATOM 2060 C C . GLY A 1 263 ? 21.483 33.397 60.566 1.00 29.64 263 GLY A C 1
ATOM 2061 O O . GLY A 1 263 ? 20.360 33.337 61.045 1.00 29.64 263 GLY A O 1
ATOM 2062 N N . PRO A 1 264 ? 22.177 32.254 60.321 1.00 48.09 264 PRO A N 1
ATOM 2063 C CA . PRO A 1 264 ? 23.478 32.074 59.665 1.00 48.09 264 PRO A CA 1
ATOM 2064 C C . PRO A 1 264 ? 23.451 31.148 58.415 1.00 48.09 264 PRO A C 1
ATOM 2066 O O . PRO A 1 264 ? 22.441 30.571 58.024 1.00 48.09 264 PRO A O 1
ATOM 2069 N N . ARG A 1 265 ? 24.628 30.983 57.792 1.00 34.97 265 ARG A N 1
ATOM 2070 C CA . ARG A 1 265 ? 24.901 30.146 56.604 1.00 34.97 265 ARG A CA 1
ATOM 2071 C C . ARG A 1 265 ? 24.472 28.671 56.744 1.00 34.97 265 ARG A C 1
ATOM 2073 O O . ARG A 1 265 ? 24.797 28.026 57.738 1.00 34.97 265 ARG A O 1
ATOM 2080 N N . ARG A 1 266 ? 24.018 28.070 55.634 1.00 34.28 266 ARG A N 1
ATOM 2081 C CA . ARG A 1 266 ? 24.350 26.673 55.276 1.00 34.28 266 ARG A CA 1
ATOM 2082 C C . ARG A 1 266 ? 24.803 26.572 53.819 1.00 34.28 266 ARG A C 1
ATOM 2084 O O . ARG A 1 266 ? 24.155 27.100 52.924 1.00 34.28 266 ARG A O 1
ATOM 2091 N N . MET A 1 267 ? 25.921 25.880 53.599 1.00 33.06 267 MET A N 1
ATOM 2092 C CA . MET A 1 267 ? 26.404 25.506 52.267 1.00 33.06 267 MET A CA 1
ATOM 2093 C C . MET A 1 267 ? 25.488 24.460 51.615 1.00 33.06 267 MET A C 1
ATOM 2095 O O . MET A 1 267 ? 25.007 23.550 52.291 1.00 33.06 267 MET A O 1
ATOM 2099 N N . ARG A 1 268 ? 25.382 24.505 50.284 1.00 33.78 268 ARG A N 1
ATOM 2100 C CA . ARG A 1 268 ? 25.199 23.314 49.440 1.00 33.78 268 ARG A CA 1
ATOM 2101 C C . ARG A 1 268 ? 26.191 23.367 48.265 1.00 33.78 268 ARG A C 1
ATOM 2103 O O . ARG A 1 268 ? 26.508 24.469 47.822 1.00 33.78 268 ARG A O 1
ATOM 2110 N N . PRO A 1 269 ? 26.731 22.219 47.815 1.00 36.94 269 PRO A N 1
ATOM 2111 C CA . PRO A 1 269 ? 27.867 22.188 46.900 1.00 36.94 269 PRO A CA 1
ATOM 2112 C C . PRO A 1 269 ? 27.459 22.210 45.422 1.00 36.94 269 PRO A C 1
ATOM 2114 O O . PRO A 1 269 ? 26.385 21.751 45.037 1.00 36.94 269 PRO A O 1
ATOM 2117 N N . SER A 1 270 ? 28.379 22.694 44.594 1.00 32.84 270 SER A N 1
ATOM 2118 C CA . SER A 1 270 ? 28.298 22.715 43.135 1.00 32.84 270 SER A CA 1
ATOM 2119 C C . SER A 1 270 ? 28.447 21.312 42.534 1.00 32.84 270 SER A C 1
ATOM 2121 O O . SER A 1 270 ? 29.385 20.598 42.892 1.00 32.84 270 SER A O 1
ATOM 2123 N N . ARG A 1 271 ? 27.639 20.959 41.522 1.00 31.55 271 ARG A N 1
ATOM 2124 C CA . ARG A 1 271 ? 28.045 19.952 40.526 1.00 31.55 271 ARG A CA 1
ATOM 2125 C C . ARG A 1 271 ? 27.424 20.181 39.142 1.00 31.55 271 ARG A C 1
ATOM 2127 O O . ARG A 1 271 ? 26.253 19.913 38.930 1.00 31.55 271 ARG A O 1
ATOM 2134 N N . GLN A 1 272 ? 28.278 20.657 38.235 1.00 32.72 272 GLN A N 1
ATOM 2135 C CA . GLN A 1 272 ? 28.364 20.327 36.802 1.00 32.72 272 GLN A CA 1
ATOM 2136 C C . GLN A 1 272 ? 27.049 20.084 36.028 1.00 32.72 272 GLN A C 1
ATOM 2138 O O . GLN A 1 272 ? 26.491 18.992 36.066 1.00 32.72 272 GLN A O 1
ATOM 2143 N N . GLN A 1 273 ? 26.684 21.039 35.168 1.00 30.92 273 GLN A N 1
ATOM 2144 C CA . GLN A 1 273 ? 26.016 20.744 33.895 1.00 30.92 273 GLN A CA 1
ATOM 2145 C C . GLN A 1 273 ? 26.997 21.037 32.755 1.00 30.92 273 GLN A C 1
ATOM 2147 O O . GLN A 1 273 ? 27.592 22.114 32.713 1.00 30.92 273 GLN A O 1
ATOM 2152 N N . MET A 1 274 ? 27.180 20.073 31.851 1.00 31.08 274 MET A N 1
ATOM 2153 C CA . MET A 1 274 ? 27.955 20.245 30.621 1.00 31.08 274 MET A CA 1
ATOM 2154 C C . MET A 1 274 ? 27.009 20.428 29.430 1.00 31.08 274 MET A C 1
ATOM 2156 O O . MET A 1 274 ? 26.085 19.645 29.251 1.00 31.08 274 MET A O 1
ATOM 2160 N N . SER A 1 275 ? 27.281 21.482 28.656 1.00 29.06 275 SER A N 1
ATOM 2161 C CA . SER A 1 275 ? 27.137 21.623 27.193 1.00 29.06 275 SER A CA 1
ATOM 2162 C C . SER A 1 275 ? 26.129 20.754 26.414 1.00 29.06 275 SER A C 1
ATOM 2164 O O . SER A 1 275 ? 26.270 19.536 26.341 1.00 29.06 275 SER A O 1
ATOM 2166 N N . GLY A 1 276 ? 25.258 21.429 25.654 1.00 30.81 276 GLY A N 1
ATOM 2167 C CA . GLY A 1 276 ? 24.418 20.844 24.598 1.00 30.81 276 GLY A CA 1
ATOM 2168 C C . GLY A 1 276 ? 23.367 21.840 24.082 1.00 30.81 276 GLY A C 1
ATOM 2169 O O . GLY A 1 276 ? 22.187 21.679 24.353 1.00 30.81 276 GLY A O 1
ATOM 2170 N N . THR A 1 277 ? 23.768 23.037 23.643 1.00 31.78 277 THR A N 1
ATOM 2171 C CA . THR A 1 277 ? 23.749 23.461 22.219 1.00 31.78 277 THR A CA 1
ATOM 2172 C C . THR A 1 277 ? 22.443 23.232 21.445 1.00 31.78 277 THR A C 1
ATOM 2174 O O . THR A 1 277 ? 22.032 22.101 21.221 1.00 31.78 277 THR A O 1
ATOM 2177 N N . ASN A 1 278 ? 21.948 24.338 20.876 1.00 33.19 278 ASN A N 1
ATOM 2178 C CA . ASN A 1 278 ? 21.008 24.444 19.754 1.00 33.19 278 ASN A CA 1
ATOM 2179 C C . ASN A 1 278 ? 19.545 24.070 20.026 1.00 33.19 278 ASN A C 1
ATOM 2181 O O . ASN A 1 278 ? 19.065 22.998 19.674 1.00 33.19 278 ASN A O 1
ATOM 2185 N N . GLY A 1 279 ? 18.792 25.062 20.506 1.00 30.59 279 GLY A N 1
ATOM 2186 C CA . GLY A 1 279 ? 17.385 25.157 20.134 1.00 30.59 279 GLY A CA 1
ATOM 2187 C C . GLY A 1 279 ? 17.240 25.662 18.695 1.00 30.59 279 GLY A C 1
ATOM 2188 O O . GLY A 1 279 ? 18.005 26.521 18.254 1.00 30.59 279 GLY A O 1
ATOM 2189 N N . GLN A 1 280 ? 16.213 25.188 17.996 1.00 33.41 280 GLN A N 1
ATOM 2190 C CA . GLN A 1 280 ? 15.542 25.964 16.957 1.00 33.41 280 GLN A CA 1
ATOM 2191 C C . GLN A 1 280 ? 14.050 25.633 16.980 1.00 33.41 280 GLN A C 1
ATOM 2193 O O . GLN A 1 280 ? 13.642 24.478 17.076 1.00 33.41 280 GLN A O 1
ATOM 2198 N N . SER A 1 281 ? 13.244 26.687 17.002 1.00 31.66 281 SER A N 1
ATOM 2199 C CA . SER A 1 281 ? 11.797 26.647 17.182 1.00 31.66 281 SER A CA 1
ATOM 2200 C C . SER A 1 281 ? 11.075 26.176 15.924 1.00 31.66 281 SER A C 1
ATOM 2202 O O . SER A 1 281 ? 11.430 26.584 14.819 1.00 31.66 281 SER A O 1
ATOM 2204 N N . ALA A 1 282 ? 10.007 25.399 16.107 1.00 29.69 282 ALA A N 1
ATOM 2205 C CA . ALA A 1 282 ? 9.135 24.963 15.025 1.00 29.69 282 ALA A CA 1
ATOM 2206 C C . ALA A 1 282 ? 8.530 26.161 14.270 1.00 29.69 282 ALA A C 1
ATOM 2208 O O . ALA A 1 282 ? 7.767 26.941 14.841 1.00 29.69 282 ALA A O 1
ATOM 2209 N N . PHE A 1 283 ? 8.835 26.269 12.976 1.00 26.56 283 PHE A N 1
ATOM 2210 C CA . PHE A 1 283 ? 8.144 27.172 12.061 1.00 26.56 283 PHE A CA 1
ATOM 2211 C C . PHE A 1 283 ? 7.101 26.371 11.279 1.00 26.56 283 PHE A C 1
ATOM 2213 O O . PHE A 1 283 ? 7.431 25.512 10.463 1.00 26.56 283 PHE A O 1
ATOM 2220 N N . ARG A 1 284 ? 5.827 26.635 11.562 1.00 28.78 284 ARG A N 1
ATOM 2221 C CA . ARG A 1 284 ? 4.685 26.062 10.847 1.00 28.78 284 ARG A CA 1
ATOM 2222 C C . ARG A 1 284 ? 4.431 26.914 9.605 1.00 28.78 284 ARG A C 1
ATOM 2224 O O . ARG A 1 284 ? 4.094 28.086 9.741 1.00 28.78 284 ARG A O 1
ATOM 2231 N N . GLN A 1 285 ? 4.591 26.339 8.415 1.00 28.81 285 GLN A N 1
ATOM 2232 C CA . GLN A 1 285 ? 4.177 26.966 7.159 1.00 28.81 285 GLN A CA 1
ATOM 2233 C C . GLN A 1 285 ? 3.018 26.186 6.548 1.00 28.81 285 GLN A C 1
ATOM 2235 O O . GLN A 1 285 ? 3.123 25.000 6.250 1.00 28.81 285 GLN A O 1
ATOM 2240 N N . GLU A 1 286 ? 1.896 26.881 6.403 1.00 24.89 286 GLU A N 1
ATOM 2241 C CA . GLU A 1 286 ? 0.685 26.382 5.766 1.00 24.89 286 GLU A CA 1
ATOM 2242 C C . GLU A 1 286 ? 0.775 26.688 4.266 1.00 24.89 286 GLU A C 1
ATOM 2244 O O . GLU A 1 286 ? 1.062 27.822 3.879 1.00 24.89 286 GLU A O 1
ATOM 2249 N N . PHE A 1 287 ? 0.555 25.684 3.415 1.00 29.09 287 PHE A N 1
ATOM 2250 C CA . PHE A 1 287 ? 0.491 25.881 1.966 1.00 29.09 287 PHE A CA 1
ATOM 2251 C C . PHE A 1 287 ? -0.953 26.211 1.551 1.00 29.09 287 PHE A C 1
ATOM 2253 O O . PHE A 1 287 ? -1.853 25.420 1.844 1.00 29.09 287 PHE A O 1
ATOM 2260 N N . PRO A 1 288 ? -1.209 27.346 0.873 1.00 28.77 288 PRO A N 1
ATOM 2261 C CA . PRO A 1 288 ? -2.551 27.697 0.429 1.00 28.77 288 PRO A CA 1
ATOM 2262 C C . PRO A 1 288 ? -2.986 26.851 -0.775 1.00 28.77 288 PRO A C 1
ATOM 2264 O O . PRO A 1 288 ? -2.284 26.751 -1.779 1.00 28.77 288 PRO A O 1
ATOM 2267 N N . MET A 1 289 ? -4.190 26.287 -0.680 1.00 24.61 289 MET A N 1
ATOM 2268 C CA . MET A 1 289 ? -4.874 25.586 -1.769 1.00 24.61 289 MET A CA 1
ATOM 2269 C C . MET A 1 289 ? -5.301 26.561 -2.875 1.00 24.61 289 MET A C 1
ATOM 2271 O O . MET A 1 289 ? -6.055 27.498 -2.611 1.00 24.61 289 MET A O 1
ATOM 2275 N N . SER A 1 290 ? -4.925 26.291 -4.127 1.00 30.20 290 SER A N 1
ATOM 2276 C CA . SER A 1 290 ? -5.537 26.906 -5.310 1.00 30.20 290 SER A CA 1
ATOM 2277 C C . SER A 1 290 ? -6.455 25.908 -6.024 1.00 30.20 290 SER A C 1
ATOM 2279 O O . SER A 1 290 ? -6.023 25.071 -6.813 1.00 30.20 290 SER A O 1
ATOM 2281 N N . ASN A 1 291 ? -7.761 26.015 -5.770 1.00 36.16 291 ASN A N 1
ATOM 2282 C CA . ASN A 1 291 ? -8.769 25.301 -6.553 1.00 36.16 291 ASN A CA 1
ATOM 2283 C C . ASN A 1 291 ? -8.908 25.948 -7.939 1.00 36.16 291 ASN A C 1
ATOM 2285 O O . ASN A 1 291 ? -9.429 27.058 -8.038 1.00 36.16 291 ASN A O 1
ATOM 2289 N N . GLN A 1 292 ? -8.554 25.229 -9.006 1.00 31.06 292 GLN A N 1
ATOM 2290 C CA . GLN A 1 292 ? -9.123 25.474 -10.334 1.00 31.06 292 GLN A CA 1
ATOM 2291 C C . GLN A 1 292 ? -9.586 24.162 -10.968 1.00 31.06 292 GLN A C 1
ATOM 2293 O O . GLN A 1 292 ? -8.808 23.250 -11.229 1.00 31.06 292 GLN A O 1
ATOM 2298 N N . ILE A 1 293 ? -10.898 24.090 -11.182 1.00 36.09 293 ILE A N 1
ATOM 2299 C CA . ILE A 1 293 ? -11.593 22.994 -11.848 1.00 36.09 293 ILE A CA 1
ATOM 2300 C C . ILE A 1 293 ? -11.459 23.200 -13.357 1.00 36.09 293 ILE A C 1
ATOM 2302 O O . ILE A 1 293 ? -11.946 24.203 -13.875 1.00 36.09 293 ILE A O 1
ATOM 2306 N N . THR A 1 294 ? -10.913 22.221 -14.075 1.00 28.91 294 THR A N 1
ATOM 2307 C CA . THR A 1 294 ? -11.185 22.046 -15.509 1.00 28.91 294 THR A CA 1
ATOM 2308 C C . THR A 1 294 ? -11.509 20.583 -15.798 1.00 28.91 294 THR A C 1
ATOM 2310 O O . THR A 1 294 ? -10.849 19.660 -15.327 1.00 28.91 294 THR A O 1
ATOM 2313 N N . ASN A 1 295 ? -12.606 20.371 -16.526 1.00 38.00 295 ASN A N 1
ATOM 2314 C CA . ASN A 1 295 ? -13.168 19.047 -16.771 1.00 38.00 295 ASN A CA 1
ATOM 2315 C C . ASN A 1 295 ? -12.428 18.328 -17.906 1.00 38.00 295 ASN A C 1
ATOM 2317 O O . ASN A 1 295 ? -12.297 18.879 -18.997 1.00 38.00 295 ASN A O 1
ATOM 2321 N N . LEU A 1 296 ? -12.083 17.055 -17.698 1.00 27.00 296 LEU A N 1
ATOM 2322 C CA . LEU A 1 296 ? -11.937 16.074 -18.777 1.00 27.00 296 LEU A CA 1
ATOM 2323 C C . LEU A 1 296 ? -12.897 14.896 -18.523 1.00 27.00 296 LEU A C 1
ATOM 2325 O O . LEU A 1 296 ? -13.182 14.576 -17.365 1.00 27.00 296 LEU A O 1
ATOM 2329 N N . PRO A 1 297 ? -13.462 14.283 -19.579 1.00 29.17 297 PRO A N 1
ATOM 2330 C CA . PRO A 1 297 ? -14.609 13.394 -19.441 1.00 29.17 297 PRO A CA 1
ATOM 2331 C C . PRO A 1 297 ? -14.241 12.060 -18.786 1.00 29.17 297 PRO A C 1
ATOM 2333 O O . PRO A 1 297 ? -13.348 11.345 -19.243 1.00 29.17 297 PRO A O 1
ATOM 2336 N N . LYS A 1 298 ? -15.009 11.671 -17.761 1.00 28.67 298 LYS A N 1
ATOM 2337 C CA . LYS A 1 298 ? -15.014 10.300 -17.239 1.00 28.67 298 LYS A CA 1
ATOM 2338 C C . LYS A 1 298 ? -15.588 9.363 -18.303 1.00 28.67 298 LYS A C 1
ATOM 2340 O O . LYS A 1 298 ? -16.801 9.209 -18.401 1.00 28.67 298 LYS A O 1
ATOM 2345 N N . LYS A 1 299 ? -14.723 8.717 -19.086 1.00 29.64 299 LYS A N 1
ATOM 2346 C CA . LYS A 1 299 ? -15.109 7.516 -19.832 1.00 29.64 299 LYS A CA 1
ATOM 2347 C C . LYS A 1 299 ? -15.178 6.369 -18.827 1.00 29.64 299 LYS A C 1
ATOM 2349 O O . LYS A 1 299 ? -14.148 5.947 -18.309 1.00 29.64 299 LYS A O 1
ATOM 2354 N N . GLU A 1 300 ? -16.388 5.919 -18.511 1.00 26.59 300 GLU A N 1
ATOM 2355 C CA . GLU A 1 300 ? -16.604 4.785 -17.613 1.00 26.59 300 GLU A CA 1
ATOM 2356 C C . GLU A 1 300 ? -15.935 3.535 -18.190 1.00 26.59 300 GLU A C 1
ATOM 2358 O O . GLU A 1 300 ? -16.380 2.971 -19.192 1.00 26.59 300 GLU A O 1
ATOM 2363 N N . ILE A 1 301 ? -14.850 3.096 -17.551 1.00 30.84 301 ILE A N 1
ATOM 2364 C CA . ILE A 1 301 ? -14.272 1.780 -17.805 1.00 30.84 301 ILE A CA 1
ATOM 2365 C C . ILE A 1 301 ? -15.160 0.781 -17.066 1.00 30.84 301 ILE A C 1
ATOM 2367 O O . ILE A 1 301 ? -14.910 0.429 -15.915 1.00 30.84 301 ILE A O 1
ATOM 2371 N N . ASN A 1 302 ? -16.222 0.348 -17.745 1.00 33.16 302 ASN A N 1
ATOM 2372 C CA . ASN A 1 302 ? -17.046 -0.781 -17.333 1.00 33.16 302 ASN A CA 1
ATOM 2373 C C . ASN A 1 302 ? -16.265 -2.092 -17.532 1.00 33.16 302 ASN A C 1
ATOM 2375 O O . ASN A 1 302 ? -16.616 -2.927 -18.363 1.00 33.16 302 ASN A O 1
ATOM 2379 N N . SER A 1 303 ? -15.197 -2.273 -16.752 1.00 29.62 303 SER A N 1
ATOM 2380 C CA . SER A 1 303 ? -14.678 -3.607 -16.464 1.00 29.62 303 SER A CA 1
ATOM 2381 C C . SER A 1 303 ? -15.787 -4.391 -15.758 1.00 29.62 303 SER A C 1
ATOM 2383 O O . SER A 1 303 ? -16.426 -3.830 -14.859 1.00 29.62 303 SER A O 1
ATOM 2385 N N . PRO A 1 304 ? -16.030 -5.666 -16.103 1.00 29.98 304 PRO A N 1
ATOM 2386 C CA . PRO A 1 304 ? -16.984 -6.490 -15.382 1.00 29.98 304 PRO A CA 1
ATOM 2387 C C . PRO A 1 304 ? -16.416 -6.794 -13.993 1.00 29.98 304 PRO A C 1
ATOM 2389 O O . PRO A 1 304 ? -15.784 -7.821 -13.766 1.00 29.98 304 PRO A O 1
ATOM 2392 N N . VAL A 1 305 ? -16.650 -5.887 -13.042 1.00 32.59 305 VAL A N 1
ATOM 2393 C CA . VAL A 1 305 ? -16.535 -6.201 -11.622 1.00 32.59 305 VAL A CA 1
ATOM 2394 C C . VAL A 1 305 ? -17.584 -7.267 -11.365 1.00 32.59 305 VAL A C 1
ATOM 2396 O O . VAL A 1 305 ? -18.774 -6.962 -11.243 1.00 32.59 305 VAL A O 1
ATOM 2399 N N . THR A 1 306 ? -17.135 -8.520 -11.325 1.00 28.62 306 THR A N 1
ATOM 2400 C CA . THR A 1 306 ? -17.921 -9.650 -10.853 1.00 28.62 306 THR A CA 1
ATOM 2401 C C . THR A 1 306 ? -18.513 -9.228 -9.523 1.00 28.62 306 THR A C 1
ATOM 2403 O O . THR A 1 306 ? -17.791 -9.060 -8.539 1.00 28.62 306 THR A O 1
ATOM 2406 N N . LYS A 1 307 ? -19.827 -8.984 -9.505 1.00 31.86 307 LYS A N 1
ATOM 2407 C CA . LYS A 1 307 ? -20.557 -8.689 -8.278 1.00 31.86 307 LYS A CA 1
ATOM 2408 C C . LYS A 1 307 ? -20.573 -9.980 -7.476 1.00 31.86 307 LYS A C 1
ATOM 2410 O O . LYS A 1 307 ? -21.521 -10.755 -7.554 1.00 31.86 307 LYS A O 1
ATOM 2415 N N . THR A 1 308 ? -19.495 -10.221 -6.736 1.00 32.97 308 THR A N 1
ATOM 2416 C CA . THR A 1 308 ? -19.486 -11.153 -5.619 1.00 32.97 308 THR A CA 1
ATOM 2417 C C . THR A 1 308 ? -20.564 -10.644 -4.681 1.00 32.97 308 THR A C 1
ATOM 2419 O O . THR A 1 308 ? -20.358 -9.649 -3.982 1.00 32.97 308 THR A O 1
ATOM 2422 N N . ASN A 1 309 ? -21.749 -11.255 -4.767 1.00 35.72 309 ASN A N 1
ATOM 2423 C CA . ASN A 1 309 ? -22.861 -10.945 -3.883 1.00 35.72 309 ASN A CA 1
ATOM 2424 C C . ASN A 1 309 ? -22.302 -10.948 -2.457 1.00 35.72 309 ASN A C 1
ATOM 2426 O O . ASN A 1 309 ? -21.637 -11.928 -2.104 1.00 35.72 309 ASN A O 1
ATOM 2430 N N . PRO A 1 310 ? -22.498 -9.879 -1.663 1.00 43.81 310 PRO A N 1
ATOM 2431 C CA . PRO A 1 310 ? -22.044 -9.898 -0.285 1.00 43.81 310 PRO A CA 1
ATOM 2432 C C . PRO A 1 310 ? -22.664 -11.129 0.373 1.00 43.81 310 PRO A C 1
ATOM 2434 O O . PRO A 1 310 ? -23.878 -11.339 0.267 1.00 43.81 310 PRO A O 1
ATOM 2437 N N . ALA A 1 311 ? -21.819 -11.966 0.980 1.00 44.12 311 ALA A N 1
ATOM 2438 C CA . ALA A 1 311 ? -22.283 -13.127 1.724 1.00 44.12 311 ALA A CA 1
ATOM 2439 C C . ALA A 1 311 ? -23.374 -12.667 2.709 1.00 44.12 311 ALA A C 1
ATOM 2441 O O . ALA A 1 311 ? -23.264 -11.557 3.245 1.00 44.12 311 ALA A O 1
ATOM 2442 N N . PRO A 1 312 ? -24.451 -13.452 2.903 1.00 43.56 312 PRO A N 1
ATOM 2443 C CA . PRO A 1 312 ? -25.574 -13.020 3.723 1.00 43.56 312 PRO A CA 1
ATOM 2444 C C . PRO A 1 312 ? -25.054 -12.620 5.102 1.00 43.56 312 PRO A C 1
ATOM 2446 O O . PRO A 1 312 ? -24.412 -13.425 5.769 1.00 43.56 312 PRO A O 1
ATOM 2449 N N . ALA A 1 313 ? -25.301 -11.371 5.504 1.00 54.25 313 ALA A N 1
ATOM 2450 C CA . ALA A 1 313 ? -24.831 -10.850 6.779 1.00 54.25 313 ALA A CA 1
ATOM 2451 C C . ALA A 1 313 ? -25.500 -11.634 7.917 1.00 54.25 313 ALA A C 1
ATOM 2453 O O . ALA A 1 313 ? -26.665 -11.396 8.251 1.00 54.25 313 ALA A O 1
ATOM 2454 N N . ILE A 1 314 ? -24.768 -12.603 8.472 1.00 61.59 314 ILE A N 1
ATOM 2455 C CA . ILE A 1 314 ? -25.204 -13.427 9.596 1.00 61.59 314 ILE A CA 1
ATOM 2456 C C . ILE A 1 314 ? -25.290 -12.502 10.808 1.00 61.59 314 ILE A C 1
ATOM 2458 O O . ILE A 1 314 ? -24.287 -12.186 11.443 1.00 61.59 314 ILE A O 1
ATOM 2462 N N . LYS A 1 315 ? -26.501 -12.034 11.120 1.00 69.44 315 LYS A N 1
ATOM 2463 C CA . LYS A 1 315 ? -26.745 -11.259 12.335 1.00 69.44 315 LYS A CA 1
ATOM 2464 C C . LYS A 1 315 ? -26.620 -12.178 13.543 1.00 69.44 315 LYS A C 1
ATOM 2466 O O . LYS A 1 315 ? -27.499 -13.005 13.785 1.00 69.44 315 LYS A O 1
ATOM 2471 N N . ILE A 1 316 ? -25.529 -12.019 14.283 1.00 75.50 316 ILE A N 1
ATOM 2472 C CA . ILE A 1 316 ? -25.332 -12.670 15.574 1.00 75.50 316 ILE A CA 1
ATOM 2473 C C . ILE A 1 316 ? -26.160 -11.927 16.618 1.00 75.50 316 ILE A C 1
ATOM 2475 O O . ILE A 1 316 ? -26.133 -10.705 16.704 1.00 75.50 316 ILE A O 1
ATOM 2479 N N . ASP A 1 317 ? -26.903 -12.688 17.410 1.00 80.31 317 ASP A N 1
ATOM 2480 C CA . ASP A 1 317 ? -27.637 -12.184 18.561 1.00 80.31 317 ASP A CA 1
ATOM 2481 C C . ASP A 1 317 ? -26.751 -12.313 19.802 1.00 80.31 317 ASP A C 1
ATOM 2483 O O . ASP A 1 317 ? -26.637 -13.390 20.395 1.00 80.31 317 ASP A O 1
ATOM 2487 N N . PHE A 1 318 ? -26.094 -11.211 20.164 1.00 81.81 318 PHE A N 1
ATOM 2488 C CA . PHE A 1 318 ? -25.124 -11.188 21.255 1.00 81.81 318 PHE A CA 1
ATOM 2489 C C . PHE A 1 318 ? -25.755 -11.405 22.636 1.00 81.81 318 PHE A C 1
ATOM 2491 O O . PHE A 1 318 ? -25.058 -11.846 23.547 1.00 81.81 318 PHE A O 1
ATOM 2498 N N . THR A 1 319 ? -27.066 -11.183 22.806 1.00 81.25 319 THR A N 1
ATOM 2499 C CA . THR A 1 319 ? -27.741 -11.317 24.115 1.00 81.25 319 THR A CA 1
ATOM 2500 C C . THR A 1 319 ? -27.570 -12.708 24.734 1.00 81.25 319 THR A C 1
ATOM 2502 O O . THR A 1 319 ? -27.459 -12.835 25.950 1.00 81.25 319 THR A O 1
ATOM 2505 N N . LYS A 1 320 ? -27.456 -13.746 23.896 1.00 82.69 320 LYS A N 1
ATOM 2506 C CA . LYS A 1 320 ? -27.282 -15.155 24.287 1.00 82.69 320 LYS A CA 1
ATOM 2507 C C . LYS A 1 320 ? -25.928 -15.479 24.913 1.00 82.69 320 LYS A C 1
ATOM 2509 O O . LYS A 1 320 ? -25.792 -16.532 25.522 1.00 82.69 320 LYS A O 1
ATOM 2514 N N . TYR A 1 321 ? -24.931 -14.617 24.731 1.00 78.94 321 TYR A N 1
ATOM 2515 C CA . TYR A 1 321 ? -23.592 -14.825 25.280 1.00 78.94 321 TYR A CA 1
ATOM 2516 C C . TYR A 1 321 ? -23.380 -14.096 26.608 1.00 78.94 321 TYR A C 1
ATOM 2518 O O . TYR A 1 321 ? -22.368 -14.342 27.254 1.00 78.94 321 TYR A O 1
ATOM 2526 N N . ALA A 1 322 ? -24.324 -13.252 27.047 1.00 75.56 322 ALA A N 1
ATOM 2527 C CA . ALA A 1 322 ? -24.230 -12.390 28.232 1.00 75.56 322 ALA A CA 1
ATOM 2528 C C . ALA A 1 322 ? -24.296 -13.133 29.594 1.00 75.56 322 ALA A C 1
ATOM 2530 O O . ALA A 1 322 ? -24.718 -12.562 30.601 1.00 75.56 322 ALA A O 1
ATOM 2531 N N . ASP A 1 323 ? -23.849 -14.390 29.632 1.00 75.06 323 ASP A N 1
ATOM 2532 C CA . ASP A 1 323 ? -23.807 -15.264 30.802 1.00 75.06 323 ASP A CA 1
ATOM 2533 C C . ASP A 1 323 ? -22.371 -15.488 31.289 1.00 75.06 323 ASP A C 1
ATOM 2535 O O . ASP A 1 323 ? -21.438 -15.687 30.507 1.00 75.06 323 ASP A O 1
ATOM 2539 N N . THR A 1 324 ? -22.202 -15.591 32.609 1.00 71.88 324 THR A N 1
ATOM 2540 C CA . THR A 1 324 ? -20.903 -15.752 33.296 1.00 71.88 324 THR A CA 1
ATOM 2541 C C . THR A 1 324 ? -20.109 -17.005 32.921 1.00 71.88 324 THR A C 1
ATOM 2543 O O . THR A 1 324 ? -18.948 -17.121 33.304 1.00 71.88 324 THR A O 1
ATOM 2546 N N . ASN A 1 325 ? -20.737 -17.964 32.240 1.00 73.38 325 ASN A N 1
ATOM 2547 C CA . ASN A 1 325 ? -20.132 -19.240 31.855 1.00 73.38 325 ASN A CA 1
ATOM 2548 C C . ASN A 1 325 ? -19.789 -19.302 30.355 1.00 73.38 325 ASN A C 1
ATOM 2550 O O . ASN A 1 325 ? -19.083 -20.218 29.937 1.00 73.38 325 ASN A O 1
ATOM 2554 N N . LEU A 1 326 ? -20.321 -18.367 29.558 1.00 77.06 326 LEU A N 1
ATOM 2555 C CA . LEU A 1 326 ? -20.138 -18.275 28.104 1.00 77.06 326 LEU A CA 1
ATOM 2556 C C . LEU A 1 326 ? -19.182 -17.136 27.729 1.00 77.06 326 LEU A C 1
ATOM 2558 O O . LEU A 1 326 ? -18.418 -17.258 26.773 1.00 77.06 326 LEU A O 1
ATOM 2562 N N . LEU A 1 327 ? -19.181 -16.056 28.512 1.00 77.00 327 LEU A N 1
ATOM 2563 C CA . LEU A 1 327 ? -18.183 -14.997 28.429 1.00 77.00 327 LEU A CA 1
ATOM 2564 C C . LEU A 1 327 ? -16.803 -15.503 28.878 1.00 77.00 327 LEU A C 1
ATOM 2566 O O . LEU A 1 327 ? -16.671 -16.141 29.924 1.00 77.00 327 LEU A O 1
ATOM 2570 N N . GLY A 1 328 ? -15.767 -15.206 28.087 1.00 74.44 328 GLY A N 1
ATOM 2571 C CA . GLY A 1 328 ? -14.379 -15.496 28.451 1.00 74.44 328 GLY A CA 1
ATOM 2572 C C . GLY A 1 328 ? -13.825 -14.506 29.480 1.00 74.44 328 GLY A C 1
ATOM 2573 O O . GLY A 1 328 ? -14.547 -13.670 30.020 1.00 74.44 328 GLY A O 1
ATOM 2574 N N . ASP A 1 329 ? -12.511 -14.533 29.709 1.00 77.56 329 ASP A N 1
ATOM 2575 C CA . ASP A 1 329 ? -11.821 -13.691 30.706 1.00 77.56 329 ASP A CA 1
ATOM 2576 C C . ASP A 1 329 ? -11.691 -12.192 30.307 1.00 77.56 329 ASP A C 1
ATOM 2578 O O . ASP A 1 329 ? -10.782 -11.488 30.751 1.00 77.56 329 ASP A O 1
ATOM 2582 N N . GLY A 1 330 ? -12.598 -11.692 29.458 1.00 88.00 330 GLY A N 1
ATOM 2583 C CA . GLY A 1 330 ? -12.590 -10.342 28.890 1.00 88.00 330 GLY A CA 1
ATOM 2584 C C . GLY A 1 330 ? -13.117 -9.238 29.818 1.00 88.00 330 GLY A C 1
ATOM 2585 O O . GLY A 1 330 ? -13.655 -9.473 30.904 1.00 88.00 330 GLY A O 1
ATOM 2586 N N . ALA A 1 331 ? -13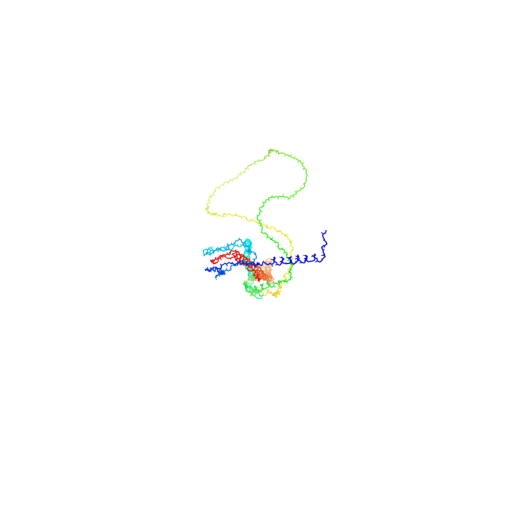.001 -7.990 29.361 1.00 91.88 331 ALA A N 1
ATOM 2587 C CA . ALA A 1 331 ? -13.452 -6.805 30.092 1.00 91.88 331 ALA A CA 1
ATOM 2588 C C . ALA A 1 331 ? -14.962 -6.830 30.395 1.00 91.88 331 ALA A C 1
ATOM 2590 O O . ALA A 1 331 ? -15.368 -6.444 31.494 1.00 91.88 331 ALA A O 1
ATOM 2591 N N . ALA A 1 332 ? -15.783 -7.350 29.474 1.00 91.38 332 ALA A N 1
ATOM 2592 C CA . ALA A 1 332 ? -17.222 -7.506 29.679 1.00 91.38 332 ALA A CA 1
ATOM 2593 C C . ALA A 1 332 ? -17.542 -8.414 30.880 1.00 91.38 332 ALA A C 1
ATOM 2595 O O . ALA A 1 332 ? -18.442 -8.123 31.666 1.00 91.38 332 ALA A O 1
ATOM 2596 N N . MET A 1 333 ? -16.760 -9.481 31.070 1.00 89.69 333 MET A N 1
ATOM 2597 C CA . MET A 1 333 ? -16.932 -10.437 32.168 1.00 89.69 333 MET A CA 1
ATOM 2598 C C . MET A 1 333 ? -16.544 -9.828 33.518 1.00 89.69 333 MET A C 1
ATOM 2600 O O . MET A 1 333 ? -17.210 -10.055 34.530 1.00 89.69 333 MET A O 1
ATOM 2604 N N . GLN A 1 334 ? -15.510 -8.983 33.537 1.00 91.81 334 GLN A N 1
ATOM 2605 C CA . GLN A 1 334 ? -15.152 -8.207 34.725 1.00 91.81 334 GLN A CA 1
ATOM 2606 C C . GLN A 1 334 ? -16.256 -7.203 35.094 1.00 91.81 334 GLN A C 1
ATOM 2608 O O . GLN A 1 334 ? -16.619 -7.104 36.267 1.00 91.81 334 GLN A O 1
ATOM 2613 N N . GLN A 1 335 ? -16.837 -6.502 34.113 1.00 92.88 335 GLN A N 1
ATOM 2614 C CA . GLN A 1 335 ? -17.973 -5.598 34.338 1.00 92.88 335 GLN A CA 1
ATOM 2615 C C . GLN A 1 335 ? -19.207 -6.348 34.859 1.00 92.88 335 GLN A C 1
ATOM 2617 O O . GLN A 1 335 ? -19.756 -5.956 35.890 1.00 92.88 335 GLN A O 1
ATOM 2622 N N . LEU A 1 336 ? -19.587 -7.461 34.221 1.00 91.94 336 LEU A N 1
ATOM 2623 C CA . LEU A 1 336 ? -20.711 -8.305 34.637 1.00 91.94 336 LEU A CA 1
ATOM 2624 C C . LEU A 1 336 ? -20.544 -8.791 36.084 1.00 91.94 336 LEU A C 1
ATOM 2626 O O . LEU A 1 336 ? -21.445 -8.615 36.906 1.00 91.94 336 LEU A O 1
ATOM 2630 N N . ARG A 1 337 ? -19.361 -9.320 36.428 1.00 92.06 337 ARG A N 1
ATOM 2631 C CA . ARG A 1 337 ? -19.029 -9.758 37.793 1.00 92.06 337 ARG A CA 1
ATOM 2632 C C . ARG A 1 337 ? -19.099 -8.607 38.800 1.00 92.06 337 ARG A C 1
ATOM 2634 O O . ARG A 1 337 ? -19.603 -8.802 39.902 1.00 92.06 337 ARG A O 1
ATOM 2641 N N . ASN A 1 338 ? -18.630 -7.411 38.445 1.00 94.75 338 ASN A N 1
ATOM 2642 C CA . ASN A 1 338 ? -18.700 -6.245 39.329 1.00 94.75 338 ASN A CA 1
ATOM 2643 C C . ASN A 1 338 ? -20.151 -5.802 39.582 1.00 94.75 338 ASN A C 1
ATOM 2645 O O . ASN A 1 338 ? -20.511 -5.538 40.728 1.00 94.75 338 ASN A O 1
ATOM 2649 N N . LEU A 1 339 ? -21.003 -5.777 38.552 1.00 95.38 339 LEU A N 1
ATOM 2650 C CA . LEU A 1 339 ? -22.428 -5.451 38.691 1.00 95.38 339 LEU A CA 1
ATOM 2651 C C . LEU A 1 339 ? -23.177 -6.496 39.537 1.00 95.38 339 LEU A C 1
ATOM 2653 O O . LEU A 1 339 ? -23.950 -6.131 40.423 1.00 95.38 339 LEU A O 1
ATOM 2657 N N . GLN A 1 340 ? -22.892 -7.786 39.335 1.00 94.06 340 GLN A N 1
ATOM 2658 C CA . GLN A 1 340 ? -23.424 -8.875 40.163 1.00 94.06 340 GLN A CA 1
ATOM 2659 C C . GLN A 1 340 ? -22.966 -8.772 41.626 1.00 94.06 340 GLN A C 1
ATOM 2661 O O . GLN A 1 340 ? -23.788 -8.877 42.535 1.00 94.06 340 GLN A O 1
ATOM 2666 N N . ASN A 1 341 ? -21.680 -8.504 41.872 1.00 96.00 341 ASN A N 1
ATOM 2667 C CA . ASN A 1 341 ? -21.152 -8.303 43.223 1.00 96.00 341 ASN A CA 1
ATOM 2668 C C . ASN A 1 341 ? -21.813 -7.099 43.916 1.00 96.00 341 ASN A C 1
ATOM 2670 O O . ASN A 1 341 ? -22.210 -7.207 45.073 1.00 96.00 341 ASN A O 1
ATOM 2674 N N . ASN A 1 342 ? -21.994 -5.980 43.207 1.00 96.88 342 ASN A N 1
ATOM 2675 C CA . ASN A 1 342 ? -22.681 -4.797 43.734 1.00 96.88 342 ASN A CA 1
ATOM 2676 C C . ASN A 1 342 ? -24.140 -5.099 44.108 1.00 96.88 342 ASN A C 1
ATOM 2678 O O . ASN A 1 342 ? -24.603 -4.669 45.164 1.00 96.88 342 ASN A O 1
ATOM 2682 N N . LEU A 1 343 ? -24.851 -5.876 43.282 1.00 97.06 343 LEU A N 1
ATOM 2683 C CA . LEU A 1 343 ? -26.204 -6.342 43.583 1.00 97.06 343 LEU A CA 1
ATOM 2684 C C . LEU A 1 343 ? -26.236 -7.211 44.851 1.00 97.06 343 LEU A C 1
ATOM 2686 O O . LEU A 1 343 ? -27.072 -6.976 45.721 1.00 97.06 343 LEU A O 1
ATOM 2690 N N . ILE A 1 344 ? -25.319 -8.176 44.982 1.00 96.88 344 ILE A N 1
ATOM 2691 C CA . ILE A 1 344 ? -25.224 -9.060 46.157 1.00 96.88 344 ILE A CA 1
ATOM 2692 C C . ILE A 1 344 ? -24.931 -8.250 47.427 1.00 96.88 344 ILE A C 1
ATOM 2694 O O . ILE A 1 344 ? -25.591 -8.451 48.445 1.00 96.88 344 ILE A O 1
ATOM 2698 N N . LEU A 1 345 ? -23.993 -7.299 47.371 1.00 97.94 345 LEU A N 1
ATOM 2699 C CA . LEU A 1 345 ? -23.671 -6.419 48.499 1.00 97.94 345 LEU A CA 1
ATOM 2700 C C . LEU A 1 345 ? -24.876 -5.556 48.908 1.00 97.94 345 LEU A C 1
ATOM 2702 O O . LEU A 1 345 ? -25.200 -5.484 50.091 1.00 97.94 345 LEU A O 1
ATOM 2706 N N . ALA A 1 346 ? -25.596 -4.973 47.945 1.00 97.62 346 ALA A N 1
ATOM 2707 C CA . ALA A 1 346 ? -26.813 -4.209 48.221 1.00 97.62 346 ALA A CA 1
ATOM 2708 C C . ALA A 1 346 ? -27.929 -5.085 48.827 1.00 97.62 346 ALA A C 1
ATOM 2710 O O . ALA A 1 346 ? -28.651 -4.643 49.721 1.00 97.62 346 ALA A O 1
ATOM 2711 N N . GLN A 1 347 ? -28.071 -6.338 48.374 1.00 97.00 347 GLN A N 1
ATOM 2712 C CA . GLN A 1 347 ? -29.027 -7.301 48.936 1.00 97.00 347 GLN A CA 1
ATOM 2713 C C . GLN A 1 347 ? -28.666 -7.689 50.377 1.00 97.00 347 GLN A C 1
ATOM 2715 O O . GLN A 1 347 ? -29.553 -7.780 51.227 1.00 97.00 347 GLN A O 1
ATOM 2720 N N . GLN A 1 348 ? -27.376 -7.875 50.671 1.00 97.62 348 GLN A N 1
ATOM 2721 C CA . GLN A 1 348 ? -26.881 -8.120 52.028 1.00 97.62 348 GLN A CA 1
ATOM 2722 C C . GLN A 1 348 ? -27.128 -6.911 52.940 1.00 97.62 348 GLN A C 1
ATOM 2724 O O . GLN A 1 348 ? -27.667 -7.085 54.030 1.00 97.62 348 GLN A O 1
ATOM 2729 N N . GLU A 1 349 ? -26.825 -5.691 52.487 1.00 96.38 349 GLU A N 1
ATOM 2730 C CA . GLU A 1 349 ? -27.098 -4.453 53.232 1.00 96.38 349 GLU A CA 1
ATOM 2731 C C . GLU A 1 349 ? -28.602 -4.284 53.521 1.00 96.38 349 GLU A C 1
ATOM 2733 O O . GLU A 1 349 ? -28.989 -3.971 54.647 1.00 96.38 349 GLU A O 1
ATOM 2738 N N . LEU A 1 350 ? -29.469 -4.561 52.539 1.00 97.94 350 LEU A N 1
ATOM 2739 C CA . LEU A 1 350 ? -30.921 -4.560 52.732 1.00 97.94 350 LEU A CA 1
ATOM 2740 C C . LEU A 1 350 ? -31.365 -5.595 53.779 1.00 97.94 350 LEU A C 1
ATOM 2742 O O . LEU A 1 350 ? -32.186 -5.268 54.633 1.00 97.94 350 LEU A O 1
ATOM 2746 N N . SER A 1 351 ? -30.827 -6.817 53.732 1.00 97.56 351 SER A N 1
ATOM 2747 C CA . SER A 1 351 ? -31.138 -7.879 54.700 1.00 97.56 351 SER A CA 1
ATOM 2748 C C . SER A 1 351 ? -30.710 -7.500 56.125 1.00 97.56 351 SER A C 1
ATOM 2750 O O . SER A 1 351 ? -31.488 -7.639 57.068 1.00 97.56 351 SER A O 1
ATOM 2752 N N . LEU A 1 352 ? -29.513 -6.925 56.287 1.00 97.06 352 LEU A N 1
ATOM 2753 C CA . LEU A 1 352 ? -29.030 -6.431 57.579 1.00 97.06 352 LEU A CA 1
ATOM 2754 C C . LEU A 1 352 ? -29.923 -5.305 58.118 1.00 97.06 352 LEU A C 1
ATOM 2756 O O . LEU A 1 352 ? -30.397 -5.386 59.250 1.00 97.06 352 LEU A O 1
ATOM 2760 N N . ASN A 1 353 ? -30.225 -4.292 57.300 1.00 97.25 353 ASN A N 1
ATOM 2761 C CA . ASN A 1 353 ? -31.092 -3.180 57.702 1.00 97.25 353 ASN A CA 1
ATOM 2762 C C . ASN A 1 353 ? -32.520 -3.644 58.043 1.00 97.25 353 ASN A C 1
ATOM 2764 O O . ASN A 1 353 ? -33.140 -3.095 58.950 1.00 97.25 353 ASN A O 1
ATOM 2768 N N . GLN A 1 354 ? -33.042 -4.675 57.368 1.00 96.38 354 GLN A N 1
ATOM 2769 C CA . GLN A 1 354 ? -34.325 -5.296 57.721 1.00 96.38 354 GLN A CA 1
ATOM 2770 C C . GLN A 1 354 ? -34.280 -5.949 59.107 1.00 96.38 354 GLN A C 1
ATOM 2772 O O . GLN A 1 354 ? -35.169 -5.698 59.916 1.00 96.38 354 GLN A O 1
ATOM 2777 N N . ILE A 1 355 ? -33.227 -6.714 59.417 1.00 97.00 355 ILE A N 1
ATOM 2778 C CA . ILE A 1 355 ? -33.033 -7.326 60.742 1.00 97.00 355 ILE A CA 1
ATOM 2779 C C . ILE A 1 355 ? -32.938 -6.248 61.837 1.00 97.00 355 ILE A C 1
ATOM 2781 O O . ILE A 1 355 ? -33.557 -6.389 62.895 1.00 97.00 355 ILE A O 1
ATOM 2785 N N . HIS A 1 356 ? -32.219 -5.149 61.580 1.00 94.88 356 HIS A N 1
ATOM 2786 C CA . HIS A 1 356 ? -32.141 -4.008 62.499 1.00 94.88 356 HIS A CA 1
ATOM 2787 C C . HIS A 1 356 ? -33.509 -3.341 62.709 1.00 94.88 356 HIS A C 1
ATOM 2789 O O . HIS A 1 356 ? -33.934 -3.179 63.854 1.00 94.88 356 HIS A O 1
ATOM 2795 N N . TYR A 1 357 ? -34.245 -3.047 61.633 1.00 96.56 357 TYR A N 1
ATOM 2796 C CA . TYR A 1 357 ? -35.595 -2.485 61.710 1.00 96.56 357 TYR A CA 1
ATOM 2797 C C . TYR A 1 357 ? -36.574 -3.399 62.464 1.00 96.56 357 TYR A C 1
ATOM 2799 O O . TYR A 1 357 ? -37.316 -2.923 63.320 1.00 96.56 357 TYR A O 1
ATOM 2807 N N . GLU A 1 358 ? -36.553 -4.714 62.227 1.00 95.62 358 GLU A N 1
ATOM 2808 C CA . GLU A 1 358 ? -37.377 -5.677 62.970 1.00 95.62 358 GLU A CA 1
ATOM 2809 C C . GLU A 1 358 ? -37.036 -5.734 64.467 1.00 95.62 358 GLU A C 1
ATOM 2811 O O . GLU A 1 358 ? -37.929 -5.913 65.301 1.00 95.62 358 GLU A O 1
ATOM 2816 N N . GLY A 1 359 ? -35.755 -5.598 64.823 1.00 95.31 359 GLY A N 1
ATOM 2817 C CA . GLY A 1 359 ? -35.310 -5.466 66.210 1.00 95.31 359 GLY A CA 1
ATOM 2818 C C . GLY A 1 359 ? -35.858 -4.191 66.855 1.00 95.31 359 GLY A C 1
ATOM 2819 O O . GLY A 1 359 ? -36.510 -4.249 67.901 1.00 95.31 359 GLY A O 1
ATOM 2820 N N . SER A 1 360 ? -35.672 -3.053 66.187 1.00 94.38 360 SER A N 1
ATOM 2821 C CA . SER A 1 360 ? -36.161 -1.740 66.619 1.00 94.38 360 SER A CA 1
ATOM 2822 C C . SER A 1 360 ? -37.687 -1.683 66.737 1.00 94.38 360 SER A C 1
ATOM 2824 O O . SER A 1 360 ? -38.204 -1.128 67.705 1.00 94.38 360 SER A O 1
ATOM 2826 N N . LEU A 1 361 ? -38.427 -2.336 65.836 1.00 94.69 361 LEU A N 1
ATOM 2827 C CA . LEU A 1 361 ? -39.888 -2.444 65.887 1.00 94.69 361 LEU A CA 1
ATOM 2828 C C . LEU A 1 361 ? -40.364 -3.170 67.159 1.00 94.69 361 LEU A C 1
ATOM 2830 O O . LEU A 1 361 ? -41.306 -2.724 67.820 1.00 94.69 361 LEU A O 1
ATOM 2834 N N . LYS A 1 362 ? -39.690 -4.262 67.551 1.00 94.31 362 LYS A N 1
ATOM 2835 C CA . LYS A 1 362 ? -39.990 -5.004 68.793 1.00 94.31 362 LYS A CA 1
ATOM 2836 C C . LYS A 1 362 ? -39.715 -4.146 70.036 1.00 94.31 362 LYS A C 1
ATOM 2838 O O . LYS A 1 362 ? -40.531 -4.124 70.956 1.00 94.31 362 LYS A O 1
ATOM 2843 N N . LEU A 1 363 ? -38.616 -3.387 70.047 1.00 93.88 363 LEU A N 1
ATOM 2844 C CA . LEU A 1 363 ? -38.274 -2.465 71.140 1.00 93.88 363 LEU A CA 1
ATOM 2845 C C . LEU A 1 363 ? -39.246 -1.278 71.237 1.00 93.88 363 LEU A C 1
ATOM 2847 O O . LEU A 1 363 ? -39.669 -0.929 72.340 1.00 93.88 363 LEU A O 1
ATOM 2851 N N . TYR A 1 364 ? -39.662 -0.712 70.102 1.00 94.56 364 TYR A N 1
ATOM 2852 C CA . TYR A 1 364 ? -40.690 0.329 70.026 1.00 94.56 364 TYR A CA 1
ATOM 2853 C C . TYR A 1 364 ? -42.046 -0.160 70.556 1.00 94.56 364 TYR A C 1
ATOM 2855 O O . TYR A 1 364 ? -42.673 0.513 71.374 1.00 94.56 364 TYR A O 1
ATOM 2863 N N . THR A 1 365 ? -42.465 -1.370 70.170 1.00 92.81 365 THR A N 1
ATOM 2864 C CA . THR A 1 365 ? -43.707 -2.002 70.662 1.00 92.81 365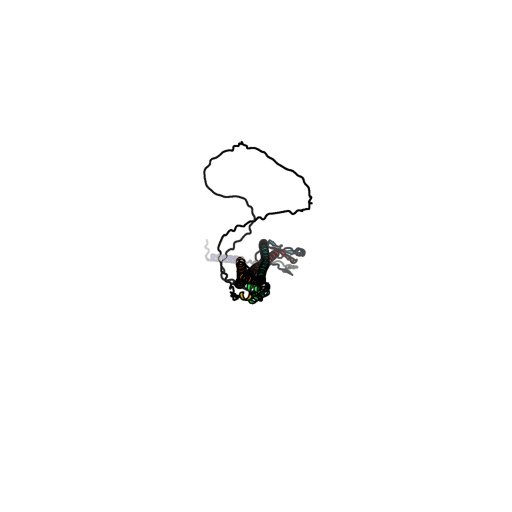 THR A CA 1
ATOM 2865 C C . THR A 1 365 ? -43.684 -2.171 72.186 1.00 92.81 365 THR A C 1
ATOM 2867 O O . THR A 1 365 ? -44.678 -1.915 72.864 1.00 92.81 365 THR A O 1
ATOM 2870 N N . ASN A 1 366 ? -42.516 -2.512 72.738 1.00 94.31 366 ASN A N 1
ATOM 2871 C CA . ASN A 1 366 ? -42.276 -2.607 74.178 1.00 94.31 366 ASN A CA 1
ATOM 2872 C C . ASN A 1 366 ? -42.028 -1.243 74.869 1.00 94.31 366 ASN A C 1
ATOM 2874 O O . ASN A 1 366 ? -41.741 -1.214 76.063 1.00 94.31 366 ASN A O 1
ATOM 2878 N N . LYS A 1 367 ? -42.167 -0.116 74.150 1.00 90.00 367 LYS A N 1
ATOM 2879 C CA . LYS A 1 367 ? -41.969 1.272 74.621 1.00 90.00 367 LYS A CA 1
ATOM 2880 C C . LYS A 1 367 ? -40.545 1.617 75.089 1.00 90.00 367 LYS A C 1
ATOM 2882 O O . LYS A 1 367 ? -40.370 2.576 75.836 1.00 90.00 367 LYS A O 1
ATOM 2887 N N . PHE A 1 368 ? -39.532 0.881 74.629 1.00 90.19 368 PHE A N 1
ATOM 2888 C CA . PHE A 1 368 ? -38.117 1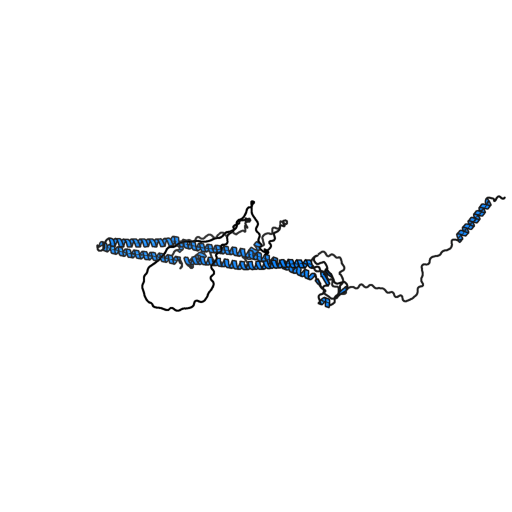.169 74.915 1.00 90.19 368 PHE A CA 1
ATOM 2889 C C . PHE A 1 368 ? -37.441 2.082 73.880 1.00 90.19 368 PHE A C 1
ATOM 2891 O O . PHE A 1 368 ? -36.352 2.579 74.146 1.00 90.19 368 PHE A O 1
ATOM 2898 N N . LEU A 1 369 ? -38.067 2.298 72.718 1.00 89.94 369 LEU A N 1
ATOM 2899 C CA . LEU A 1 369 ? -37.535 3.104 71.614 1.00 89.94 369 LEU A CA 1
ATOM 2900 C C . LEU A 1 369 ? -38.481 4.271 71.292 1.00 89.94 369 LEU A C 1
ATOM 2902 O O . LEU A 1 369 ? -39.701 4.137 71.425 1.00 89.94 369 LEU A O 1
ATOM 2906 N N . THR A 1 370 ? -37.948 5.408 70.847 1.00 93.81 370 THR A N 1
ATOM 2907 C CA . THR A 1 370 ? -38.752 6.553 70.394 1.00 93.81 370 THR A CA 1
ATOM 2908 C C . THR A 1 370 ? -39.236 6.375 68.953 1.00 93.81 370 THR A C 1
ATOM 2910 O O . THR A 1 370 ? -38.714 5.567 68.184 1.00 93.81 370 THR A O 1
ATOM 2913 N N . LYS A 1 371 ? -40.244 7.163 68.549 1.00 93.12 371 LYS A N 1
ATOM 2914 C CA . LYS A 1 371 ? -40.750 7.121 67.169 1.00 93.12 371 LYS A CA 1
ATOM 2915 C C . LYS A 1 371 ? -39.690 7.566 66.151 1.00 93.12 371 LYS A C 1
ATOM 2917 O O . LYS A 1 371 ? -39.535 6.921 65.126 1.00 93.12 371 LYS A O 1
ATOM 2922 N N . ASN A 1 372 ? -38.940 8.629 66.450 1.00 94.31 372 ASN A N 1
ATOM 2923 C CA . ASN A 1 372 ? -37.937 9.174 65.529 1.00 94.31 372 ASN A CA 1
ATOM 2924 C C . ASN A 1 372 ? -36.829 8.154 65.212 1.00 94.31 372 ASN A C 1
ATOM 2926 O O . ASN A 1 372 ? -36.341 8.107 64.089 1.00 94.31 372 ASN A O 1
ATOM 2930 N N . GLU A 1 373 ? -36.445 7.326 66.186 1.00 92.75 373 GLU A N 1
ATOM 2931 C CA . GLU A 1 373 ? -35.475 6.244 65.986 1.00 92.75 373 GLU A CA 1
ATOM 2932 C C . GLU A 1 373 ? -36.041 5.142 65.077 1.00 92.75 373 GLU A C 1
ATOM 2934 O O . GLU A 1 373 ? -35.362 4.719 64.146 1.00 92.75 373 GLU A O 1
ATOM 2939 N N . LEU A 1 374 ? -37.304 4.738 65.266 1.00 93.94 374 LEU A N 1
ATOM 2940 C CA . LEU A 1 374 ? -37.967 3.779 64.372 1.00 93.94 374 LEU A CA 1
ATOM 2941 C C . LEU A 1 374 ? -38.117 4.322 62.938 1.00 93.94 374 LEU A C 1
ATOM 2943 O O . LEU A 1 374 ? -37.846 3.598 61.980 1.00 93.94 374 LEU A O 1
ATOM 2947 N N . ASP A 1 375 ? -38.521 5.588 62.794 1.00 95.00 375 ASP A N 1
ATOM 2948 C CA . ASP A 1 375 ? -38.691 6.261 61.499 1.00 95.00 375 ASP A CA 1
ATOM 2949 C C . ASP A 1 375 ? -37.331 6.386 60.758 1.00 95.00 375 ASP A C 1
ATOM 2951 O O . ASP A 1 375 ? -37.274 6.252 59.532 1.00 95.00 375 ASP A O 1
ATOM 2955 N N . ASN A 1 376 ? -36.216 6.562 61.485 1.00 95.25 376 ASN A N 1
ATOM 2956 C CA . ASN A 1 376 ? -34.856 6.544 60.925 1.00 95.25 376 ASN A CA 1
ATOM 2957 C C . ASN A 1 376 ? -34.447 5.151 60.410 1.00 95.25 376 ASN A C 1
ATOM 2959 O O . ASN A 1 376 ? -33.916 5.044 59.304 1.00 95.25 376 ASN A O 1
ATOM 2963 N N . GLU A 1 377 ? -34.716 4.080 61.164 1.00 96.31 377 GLU A N 1
ATOM 2964 C CA . GLU A 1 377 ? -34.442 2.707 60.706 1.00 96.31 377 GLU A CA 1
ATOM 2965 C C . GLU A 1 377 ? -35.308 2.328 59.491 1.00 96.31 377 GLU A C 1
ATOM 2967 O O . GLU A 1 377 ? -34.829 1.706 58.538 1.00 96.31 377 GLU A O 1
ATOM 2972 N N . GLU A 1 378 ? -36.569 2.774 59.452 1.00 95.06 378 GLU A N 1
ATOM 2973 C CA . GLU A 1 378 ? -37.436 2.601 58.280 1.00 95.06 378 GLU A CA 1
ATOM 2974 C C . GLU A 1 378 ? -36.848 3.301 57.037 1.00 95.06 378 GLU A C 1
ATOM 2976 O O . GLU A 1 378 ? -36.893 2.768 55.922 1.00 95.06 378 GLU A O 1
ATOM 2981 N N . LEU A 1 379 ? -36.254 4.488 57.216 1.00 97.31 379 LEU A N 1
ATOM 2982 C CA . LEU A 1 379 ? -35.568 5.226 56.156 1.00 97.31 379 LEU A CA 1
ATOM 2983 C C . LEU A 1 379 ? -34.310 4.486 55.667 1.00 97.31 379 LEU A C 1
ATOM 2985 O O . LEU A 1 379 ? -34.089 4.421 54.455 1.00 97.31 379 LEU A O 1
ATOM 2989 N N . SER A 1 380 ? -33.536 3.860 56.559 1.00 96.25 380 SER A N 1
ATOM 2990 C CA . SER A 1 380 ? -32.391 3.002 56.200 1.00 96.25 380 SER A CA 1
ATOM 2991 C C . SER A 1 380 ? -32.808 1.795 55.347 1.00 96.25 380 SER A C 1
ATOM 2993 O O . SER A 1 380 ? -32.180 1.507 54.319 1.00 96.25 380 SER A O 1
ATOM 2995 N N . VAL A 1 381 ? -33.923 1.134 55.686 1.00 97.81 381 VAL A N 1
ATOM 2996 C CA . VAL A 1 381 ? -34.504 0.052 54.865 1.00 97.81 381 VAL A CA 1
ATOM 2997 C C . VAL A 1 381 ? -34.982 0.573 53.504 1.00 97.81 381 VAL A C 1
ATOM 2999 O O . VAL A 1 381 ? -34.714 -0.050 52.475 1.00 97.81 381 VAL A O 1
ATOM 3002 N N . LYS A 1 382 ? -35.647 1.736 53.452 1.00 97.88 382 LYS A N 1
ATOM 3003 C CA . LYS A 1 382 ? -36.070 2.363 52.183 1.00 97.88 382 LYS A CA 1
ATOM 3004 C C . LYS A 1 382 ? -34.869 2.701 51.291 1.00 97.88 382 LYS A C 1
ATOM 3006 O O . LYS A 1 382 ? -34.893 2.386 50.102 1.00 97.88 382 LYS A O 1
ATOM 3011 N N . LYS A 1 383 ? -33.803 3.275 51.857 1.00 97.94 383 LYS A N 1
ATOM 3012 C CA . LYS A 1 383 ? -32.561 3.620 51.146 1.00 97.94 383 LYS A CA 1
ATOM 3013 C C . LYS A 1 383 ? -31.866 2.381 50.572 1.00 97.94 383 LYS A C 1
ATOM 3015 O O . LYS A 1 383 ? -31.550 2.361 49.386 1.00 97.94 383 LYS A O 1
ATOM 3020 N N . SER A 1 384 ? -31.667 1.339 51.379 1.00 97.50 384 SER A N 1
ATOM 3021 C CA . SER A 1 384 ? -31.032 0.092 50.919 1.00 97.50 384 SER A CA 1
ATOM 3022 C C . SER A 1 384 ? -31.898 -0.667 49.903 1.00 97.50 384 SER A C 1
ATOM 3024 O O . SER A 1 384 ? -31.371 -1.200 48.928 1.00 97.50 384 SER A O 1
ATOM 3026 N N . ARG A 1 385 ? -33.236 -0.619 50.013 1.00 97.38 385 ARG A N 1
ATOM 3027 C CA . ARG A 1 385 ? -34.144 -1.153 48.979 1.00 97.38 385 ARG A CA 1
ATOM 3028 C C . ARG A 1 385 ? -33.996 -0.418 47.644 1.00 97.38 385 ARG A C 1
ATOM 3030 O O . ARG A 1 385 ? -33.945 -1.073 46.605 1.00 97.38 385 ARG A O 1
ATOM 3037 N N . LEU A 1 386 ? -33.905 0.914 47.664 1.00 98.06 386 LEU A N 1
ATOM 3038 C CA . LEU A 1 386 ? -33.635 1.709 46.460 1.00 98.06 386 LEU A CA 1
ATOM 3039 C C . LEU A 1 386 ? -32.259 1.377 45.863 1.00 98.06 386 LEU A C 1
ATOM 3041 O O . LEU A 1 386 ? -32.137 1.299 44.644 1.00 98.06 386 LEU A O 1
ATOM 3045 N N . GLN A 1 387 ? -31.247 1.112 46.696 1.00 97.12 387 GLN A N 1
ATOM 3046 C CA . GLN A 1 387 ? -29.925 0.686 46.229 1.00 97.12 387 GLN A CA 1
ATOM 3047 C C . GLN A 1 387 ? -29.965 -0.692 45.542 1.00 97.12 387 GLN A C 1
ATOM 3049 O O . GLN A 1 387 ? -29.387 -0.841 44.469 1.00 97.12 387 GLN A O 1
ATOM 3054 N N . VAL A 1 388 ? -30.711 -1.668 46.079 1.00 98.06 388 VAL A N 1
ATOM 3055 C CA . VAL A 1 388 ? -30.945 -2.962 45.402 1.00 98.06 388 VAL A CA 1
ATOM 3056 C C . VAL A 1 388 ? -31.642 -2.764 44.056 1.00 98.06 388 VAL A C 1
ATOM 3058 O O . VAL A 1 388 ? -31.185 -3.301 43.051 1.00 98.06 388 VAL A O 1
ATOM 3061 N N . GLN A 1 389 ? -32.718 -1.971 44.007 1.00 97.69 389 GLN A N 1
ATOM 3062 C CA . GLN A 1 389 ? -33.434 -1.683 42.756 1.00 97.69 389 GLN A CA 1
ATOM 3063 C C . GLN A 1 389 ? -32.534 -0.998 41.722 1.00 97.69 389 GLN A C 1
ATOM 3065 O O . GLN A 1 389 ? -32.579 -1.342 40.540 1.00 97.69 389 GLN A O 1
ATOM 3070 N N . ARG A 1 390 ? -31.686 -0.067 42.166 1.00 97.75 390 ARG A N 1
ATOM 3071 C CA . ARG A 1 390 ? -30.692 0.602 41.331 1.00 97.75 390 ARG A CA 1
ATOM 3072 C C . ARG A 1 390 ? -29.692 -0.396 40.748 1.00 97.75 390 ARG A C 1
ATOM 3074 O O . ARG A 1 390 ? -29.601 -0.484 39.530 1.00 97.75 390 ARG A O 1
ATOM 3081 N N . SER A 1 391 ? -28.996 -1.174 41.578 1.00 97.69 391 SER A N 1
ATOM 3082 C CA . SER A 1 391 ? -27.993 -2.138 41.099 1.00 97.69 391 SER A CA 1
ATOM 3083 C C . SER A 1 391 ? -28.604 -3.257 40.246 1.00 97.69 391 SER A C 1
ATOM 3085 O O . SER A 1 391 ? -27.977 -3.711 39.293 1.00 97.69 391 SER A O 1
ATOM 3087 N N . GLN A 1 392 ? -29.856 -3.648 40.511 1.00 96.50 392 GLN A N 1
ATOM 3088 C CA . GLN A 1 392 ? -30.605 -4.569 39.651 1.00 96.50 392 GLN A CA 1
ATOM 3089 C C . GLN A 1 392 ? -30.896 -3.955 38.273 1.00 96.50 392 GLN A C 1
ATOM 3091 O O . GLN A 1 392 ? -30.772 -4.645 37.264 1.00 96.50 392 GLN A O 1
ATOM 3096 N N . THR A 1 393 ? -31.265 -2.671 38.224 1.00 97.19 393 THR A N 1
ATOM 3097 C CA . THR A 1 393 ? -31.516 -1.942 36.969 1.00 97.19 393 THR A CA 1
ATOM 3098 C C . THR A 1 393 ? -30.221 -1.714 36.185 1.00 97.19 393 THR A C 1
ATOM 3100 O O . THR A 1 393 ? -30.217 -1.873 34.970 1.00 97.19 393 THR A O 1
ATOM 3103 N N . GLU A 1 394 ? -29.113 -1.392 36.862 1.00 96.06 394 GLU A N 1
ATOM 3104 C CA . GLU A 1 394 ? -27.780 -1.257 36.251 1.00 96.06 394 GLU A CA 1
ATOM 3105 C C . GLU A 1 394 ? -27.325 -2.586 35.609 1.00 96.06 394 GLU A C 1
ATOM 3107 O O . GLU A 1 394 ? -26.891 -2.593 34.458 1.00 96.06 394 GLU A O 1
ATOM 3112 N N . LEU A 1 395 ? -27.503 -3.721 36.300 1.00 94.00 395 LEU A N 1
ATOM 3113 C CA . LEU A 1 395 ? -27.213 -5.058 35.762 1.00 94.00 395 LEU A CA 1
ATOM 3114 C C . LEU A 1 395 ? -28.105 -5.423 34.558 1.00 94.00 395 LEU A C 1
ATOM 3116 O O . LEU A 1 395 ? -27.611 -5.936 33.555 1.00 94.00 395 LEU A O 1
ATOM 3120 N N . ASP A 1 396 ? -29.409 -5.152 34.643 1.00 93.75 396 ASP A N 1
ATOM 3121 C CA . ASP A 1 396 ? -30.376 -5.458 33.581 1.00 93.75 396 ASP A CA 1
ATOM 3122 C C . ASP A 1 396 ? -30.140 -4.611 32.316 1.00 93.75 396 ASP A C 1
ATOM 3124 O O . ASP A 1 396 ? -30.197 -5.124 31.196 1.00 93.75 396 ASP A O 1
ATOM 3128 N N . LEU A 1 397 ? -29.803 -3.327 32.488 1.00 95.00 397 LEU A N 1
ATOM 3129 C CA . LEU A 1 397 ? -29.443 -2.419 31.397 1.00 95.00 397 LEU A CA 1
ATOM 3130 C C . LEU A 1 397 ? -28.156 -2.873 30.688 1.00 95.00 397 LEU A C 1
ATOM 3132 O O . LEU A 1 397 ? -28.095 -2.852 29.455 1.00 95.00 397 LEU A O 1
ATOM 3136 N N . PHE A 1 398 ? -27.157 -3.326 31.455 1.00 93.44 398 PHE A N 1
ATOM 3137 C CA . PHE A 1 398 ? -25.902 -3.840 30.912 1.00 93.44 398 PHE A CA 1
ATOM 3138 C C . PHE A 1 398 ? -26.130 -5.074 30.028 1.00 93.44 398 PHE A C 1
ATOM 3140 O O . PHE A 1 398 ? -25.722 -5.080 28.867 1.00 93.44 398 PHE A O 1
ATOM 3147 N N . ILE A 1 399 ? -26.844 -6.082 30.547 1.00 91.00 399 ILE A N 1
ATOM 3148 C CA . ILE A 1 399 ? -27.119 -7.344 29.838 1.00 91.00 399 ILE A CA 1
ATOM 3149 C C . ILE A 1 399 ? -27.941 -7.105 28.562 1.00 91.00 399 ILE A C 1
ATOM 3151 O O . ILE A 1 399 ? -27.638 -7.673 27.514 1.00 91.00 399 ILE A O 1
ATOM 3155 N N . LYS A 1 400 ? -28.980 -6.261 28.631 1.00 90.88 400 LYS A N 1
ATOM 3156 C CA . LYS A 1 400 ? -29.919 -6.060 27.514 1.00 90.88 400 LYS A CA 1
ATOM 3157 C C . LYS A 1 400 ? -29.415 -5.125 26.420 1.00 90.88 400 LYS A C 1
ATOM 3159 O O . LYS A 1 400 ? -29.819 -5.295 25.272 1.00 90.88 400 LYS A O 1
ATOM 3164 N N . TYR A 1 401 ? -28.598 -4.126 26.759 1.00 92.75 401 TYR A N 1
ATOM 3165 C CA . TYR A 1 401 ? -28.269 -3.037 25.833 1.00 92.75 401 TYR A CA 1
ATOM 3166 C C . TYR A 1 401 ? -26.777 -2.739 25.735 1.00 92.75 401 TYR A C 1
ATOM 3168 O O . TYR A 1 401 ? -26.269 -2.618 24.623 1.00 92.75 401 TYR A O 1
ATOM 3176 N N . GLU A 1 402 ? -26.069 -2.598 26.857 1.00 93.19 402 GLU A N 1
ATOM 3177 C CA . GLU A 1 402 ? -24.669 -2.151 26.828 1.00 93.19 402 GLU A CA 1
ATOM 3178 C C . GLU A 1 402 ? -23.742 -3.221 26.241 1.00 93.19 402 GLU A C 1
ATOM 3180 O O . GLU A 1 402 ? -22.953 -2.923 25.341 1.00 93.19 402 GLU A O 1
ATOM 3185 N N . PHE A 1 403 ? -23.893 -4.473 26.683 1.00 92.56 403 PHE A N 1
ATOM 3186 C CA . PHE A 1 403 ? -23.088 -5.592 26.205 1.00 92.56 403 PHE A CA 1
ATOM 3187 C C . PHE A 1 403 ? -23.320 -5.911 24.713 1.00 92.56 403 PHE A C 1
ATOM 3189 O O . PHE A 1 403 ? -22.341 -5.886 23.964 1.00 92.56 403 PHE A O 1
ATOM 3196 N N . PRO A 1 404 ? -24.563 -6.129 24.219 1.00 92.38 404 PRO A N 1
ATOM 3197 C CA . PRO A 1 404 ? -24.785 -6.416 22.801 1.00 92.38 404 PRO A CA 1
ATOM 3198 C C . PRO A 1 404 ? -24.301 -5.284 21.893 1.00 92.38 404 PRO A C 1
ATOM 3200 O O . PRO A 1 404 ? -23.587 -5.537 20.928 1.00 92.38 404 PRO A O 1
ATOM 3203 N N . LYS A 1 405 ? -24.612 -4.027 22.244 1.00 93.31 405 LYS A N 1
ATOM 3204 C CA . LYS A 1 405 ? -24.215 -2.858 21.453 1.00 93.31 405 LYS A CA 1
ATOM 3205 C C . LYS A 1 405 ? -22.696 -2.743 21.329 1.00 93.31 405 LYS A C 1
ATOM 3207 O O . LYS A 1 405 ? -22.186 -2.533 20.236 1.00 93.31 405 LYS A O 1
ATOM 3212 N N . THR A 1 406 ? -21.967 -2.852 22.439 1.00 93.75 406 THR A N 1
ATOM 3213 C CA . THR A 1 406 ? -20.505 -2.696 22.405 1.00 93.75 406 THR A CA 1
ATOM 3214 C C . THR A 1 406 ? -19.824 -3.872 21.705 1.00 93.75 406 THR A C 1
ATOM 3216 O O . THR A 1 406 ? -18.877 -3.649 20.953 1.00 93.75 406 THR A O 1
ATOM 3219 N N . ALA A 1 407 ? -20.338 -5.098 21.853 1.00 92.00 407 ALA A N 1
ATOM 3220 C CA . ALA A 1 407 ? -19.884 -6.253 21.080 1.00 92.00 407 ALA A CA 1
ATOM 3221 C C . ALA A 1 407 ? -20.106 -6.066 19.563 1.00 92.00 407 ALA A C 1
ATOM 3223 O O . ALA A 1 407 ? -19.178 -6.283 18.781 1.00 92.00 407 ALA A O 1
ATOM 3224 N N . GLU A 1 408 ? -21.288 -5.591 19.152 1.00 91.25 408 GLU A N 1
ATOM 3225 C CA . GLU A 1 408 ? -21.597 -5.230 17.759 1.00 91.25 408 GLU A CA 1
ATOM 3226 C C . GLU A 1 408 ? -20.694 -4.100 17.237 1.00 91.25 408 GLU A C 1
ATOM 3228 O O . GLU A 1 408 ? -20.194 -4.192 16.114 1.00 91.25 408 GLU A O 1
ATOM 3233 N N . ASP A 1 409 ? -20.422 -3.068 18.045 1.00 93.88 409 ASP A N 1
ATOM 3234 C CA . ASP A 1 409 ? -19.524 -1.959 17.692 1.00 93.88 409 ASP A CA 1
ATOM 3235 C C . ASP A 1 409 ? -18.080 -2.452 17.449 1.00 93.88 409 ASP A C 1
ATOM 3237 O O . ASP A 1 409 ? -17.417 -1.987 16.518 1.00 93.88 409 ASP A O 1
ATOM 3241 N N . TYR A 1 410 ? -17.565 -3.387 18.260 1.00 94.62 410 TYR A N 1
ATOM 3242 C CA . TYR A 1 410 ? -16.231 -3.974 18.059 1.00 94.62 410 TYR A CA 1
ATOM 3243 C C . TYR A 1 410 ? -16.181 -4.918 16.851 1.00 94.62 410 TYR A C 1
ATOM 3245 O O . TYR A 1 410 ? -15.253 -4.821 16.046 1.00 94.62 410 TYR A O 1
ATOM 3253 N N . LEU A 1 411 ? -17.194 -5.771 16.668 1.00 91.81 411 LEU A N 1
ATOM 3254 C CA . LEU A 1 411 ? -17.292 -6.645 15.496 1.00 91.81 411 LEU A CA 1
ATOM 3255 C C . LEU A 1 411 ? -17.376 -5.828 14.195 1.00 91.81 411 LEU A C 1
ATOM 3257 O O . LEU A 1 411 ? -16.680 -6.127 13.227 1.00 91.81 411 LEU A O 1
ATOM 3261 N N . SER A 1 412 ? -18.164 -4.750 14.190 1.00 93.44 412 SER A N 1
ATOM 3262 C CA . SER A 1 412 ? -18.314 -3.858 13.034 1.00 93.44 412 SER A CA 1
ATOM 3263 C C . SER A 1 412 ? -16.991 -3.194 12.643 1.00 93.44 412 SER A C 1
ATOM 3265 O O . SER A 1 412 ? -16.659 -3.142 11.459 1.00 93.44 412 SER A O 1
ATOM 3267 N N . LYS A 1 413 ? -16.189 -2.749 13.624 1.00 95.31 413 LYS A N 1
ATOM 3268 C CA . LYS A 1 413 ? -14.834 -2.214 13.383 1.00 95.31 413 LYS A CA 1
ATOM 3269 C C . LYS A 1 413 ? -13.894 -3.269 12.804 1.00 95.31 413 LYS A C 1
ATOM 3271 O O . LYS A 1 413 ? -13.096 -2.951 11.926 1.00 95.31 413 LYS A O 1
ATOM 3276 N N . TYR A 1 414 ? -13.988 -4.514 13.269 1.00 93.31 414 TYR A N 1
ATOM 3277 C CA . TYR A 1 414 ? -13.198 -5.624 12.738 1.00 93.31 414 TYR A CA 1
ATOM 3278 C C . TYR A 1 414 ? -13.578 -5.967 11.287 1.00 93.31 414 TYR A C 1
ATOM 3280 O O . TYR A 1 414 ? -12.697 -6.076 10.432 1.00 93.31 414 TYR A O 1
ATOM 3288 N N . GLU A 1 415 ? -14.875 -6.036 10.967 1.00 90.56 415 GLU A N 1
ATOM 3289 C CA . GLU A 1 415 ? -15.345 -6.193 9.584 1.00 90.56 415 GLU A CA 1
ATOM 3290 C C . GLU A 1 415 ? -14.905 -5.035 8.677 1.00 90.56 415 GLU A C 1
ATOM 3292 O O . GLU A 1 415 ? -14.506 -5.256 7.531 1.00 90.56 415 GLU A O 1
ATOM 3297 N N . GLU A 1 416 ? -14.992 -3.792 9.156 1.00 92.00 416 GLU A N 1
ATOM 3298 C CA . GLU A 1 416 ? -14.552 -2.619 8.399 1.00 92.00 416 GLU A CA 1
ATOM 3299 C C . GLU A 1 416 ? -13.040 -2.655 8.151 1.00 92.00 416 GLU A C 1
ATOM 3301 O O . GLU A 1 416 ? -12.605 -2.431 7.018 1.00 92.00 416 GLU A O 1
ATOM 3306 N N . ALA A 1 417 ? -12.244 -3.029 9.158 1.00 94.00 417 ALA A N 1
ATOM 3307 C CA . ALA A 1 417 ? -10.809 -3.223 9.008 1.00 94.00 417 ALA A CA 1
ATOM 3308 C C . ALA A 1 417 ? -10.496 -4.302 7.953 1.00 94.00 417 ALA A C 1
ATOM 3310 O O . ALA A 1 417 ? -9.678 -4.054 7.065 1.00 94.00 417 ALA A O 1
ATOM 3311 N N . LEU A 1 418 ? -11.185 -5.451 7.971 1.00 91.25 418 LEU A N 1
ATOM 3312 C CA . LEU A 1 418 ? -11.023 -6.508 6.959 1.00 91.25 418 LEU A CA 1
ATOM 3313 C C . LEU A 1 418 ? -11.375 -6.017 5.547 1.00 91.25 418 LEU A C 1
ATOM 3315 O O . LEU A 1 418 ? -10.589 -6.191 4.614 1.00 91.25 418 LEU A O 1
ATOM 3319 N N . ARG A 1 419 ? -12.512 -5.328 5.382 1.00 90.38 419 ARG A N 1
ATOM 3320 C CA . ARG A 1 419 ? -12.906 -4.712 4.100 1.00 90.38 419 ARG A CA 1
ATOM 3321 C C . ARG A 1 419 ? -11.900 -3.654 3.637 1.00 90.38 419 ARG A C 1
ATOM 3323 O O . ARG A 1 419 ? -11.687 -3.501 2.433 1.00 90.38 419 ARG A O 1
ATOM 3330 N N . SER A 1 420 ? -11.275 -2.927 4.567 1.00 92.12 420 SER A N 1
ATOM 3331 C CA . SER A 1 420 ? -10.215 -1.964 4.252 1.00 92.12 420 SER A CA 1
ATOM 3332 C C . SER A 1 420 ? -8.947 -2.665 3.754 1.00 92.12 420 SER A C 1
ATOM 3334 O O . SER A 1 420 ? -8.404 -2.254 2.733 1.00 92.12 420 SER A O 1
ATOM 3336 N N . LEU A 1 421 ? -8.547 -3.781 4.376 1.00 90.75 421 LEU A N 1
ATOM 3337 C CA . LEU A 1 421 ? -7.423 -4.611 3.938 1.00 90.75 421 LEU A CA 1
ATOM 3338 C C . LEU A 1 421 ? -7.653 -5.185 2.536 1.00 90.75 421 LEU A C 1
ATOM 3340 O O . LEU A 1 421 ? -6.767 -5.092 1.687 1.00 90.75 421 LEU A O 1
ATOM 3344 N N . GLU A 1 422 ? -8.847 -5.710 2.244 1.00 89.19 422 GLU A N 1
ATOM 3345 C CA . GLU A 1 422 ? -9.179 -6.193 0.896 1.00 89.19 422 GLU A CA 1
ATOM 3346 C C . GLU A 1 422 ? -9.125 -5.084 -0.164 1.00 89.19 422 GLU A C 1
ATOM 3348 O O . GLU A 1 422 ? -8.705 -5.326 -1.301 1.00 89.19 422 GLU A O 1
ATOM 3353 N N . ARG A 1 423 ? -9.546 -3.863 0.193 1.00 90.56 423 ARG A N 1
ATOM 3354 C CA . ARG A 1 423 ? -9.447 -2.693 -0.688 1.00 90.56 423 ARG A CA 1
ATOM 3355 C C . ARG A 1 423 ? -7.985 -2.330 -0.937 1.00 90.56 423 ARG A C 1
ATOM 3357 O O . ARG A 1 423 ? -7.585 -2.265 -2.097 1.00 90.56 423 ARG A O 1
ATOM 3364 N N . THR A 1 424 ? -7.186 -2.184 0.120 1.00 93.50 424 THR A N 1
ATOM 3365 C CA . THR A 1 424 ? -5.746 -1.898 0.028 1.00 93.50 424 THR A CA 1
ATOM 3366 C C . THR A 1 424 ? -5.020 -2.959 -0.801 1.00 93.50 424 THR A C 1
ATOM 3368 O O . THR A 1 424 ? -4.209 -2.601 -1.648 1.00 93.50 424 THR A O 1
ATOM 3371 N N . ARG A 1 425 ? -5.370 -4.248 -0.663 1.00 87.50 425 ARG A N 1
ATOM 3372 C CA . ARG A 1 425 ? -4.840 -5.344 -1.496 1.00 87.50 425 ARG A CA 1
ATOM 3373 C C . ARG A 1 425 ? -5.131 -5.151 -2.983 1.00 87.50 425 ARG A C 1
ATOM 3375 O O . ARG A 1 425 ? -4.211 -5.222 -3.796 1.00 87.50 425 ARG A O 1
ATOM 3382 N N . LYS A 1 426 ? -6.385 -4.868 -3.347 1.00 87.94 426 LYS A N 1
ATOM 3383 C CA . LYS A 1 426 ? -6.788 -4.631 -4.748 1.00 87.94 426 LYS A CA 1
ATOM 3384 C C . LYS A 1 426 ? -6.131 -3.372 -5.328 1.00 87.94 426 LYS A C 1
ATOM 3386 O O . LYS A 1 426 ? -5.699 -3.376 -6.480 1.00 87.94 426 LYS A O 1
ATOM 3391 N N . GLU A 1 427 ? -6.004 -2.312 -4.531 1.00 90.44 427 GLU A N 1
ATOM 3392 C CA . GLU A 1 427 ? -5.301 -1.088 -4.925 1.00 90.44 427 GLU A CA 1
ATOM 3393 C C . GLU A 1 427 ? -3.795 -1.310 -5.114 1.00 90.44 427 GLU A C 1
ATOM 3395 O O . GLU A 1 427 ? -3.244 -0.883 -6.128 1.00 90.44 427 GLU A O 1
ATOM 3400 N N . ALA A 1 428 ? -3.134 -1.997 -4.179 1.00 89.38 428 ALA A N 1
ATOM 3401 C CA . ALA A 1 428 ? -1.713 -2.330 -4.245 1.00 89.38 428 ALA A CA 1
ATOM 3402 C C . ALA A 1 428 ? -1.390 -3.138 -5.510 1.00 89.38 428 ALA A C 1
ATOM 3404 O O . ALA A 1 428 ? -0.503 -2.762 -6.281 1.00 89.38 428 ALA A O 1
ATOM 3405 N N . LEU A 1 429 ? -2.170 -4.188 -5.777 1.00 87.12 429 LEU A N 1
ATOM 3406 C CA . LEU A 1 429 ? -2.045 -5.022 -6.971 1.00 87.12 429 LEU A CA 1
ATOM 3407 C C . LEU A 1 429 ? -2.247 -4.211 -8.266 1.00 87.12 429 LEU A C 1
ATOM 3409 O O . LEU A 1 429 ? -1.442 -4.321 -9.192 1.00 87.12 429 LEU A O 1
ATOM 3413 N N . SER A 1 430 ? -3.243 -3.317 -8.317 1.00 88.25 430 SER A N 1
ATOM 3414 C CA . SER A 1 430 ? -3.445 -2.425 -9.470 1.00 88.25 430 SER A CA 1
ATOM 3415 C C . SER A 1 430 ? -2.263 -1.469 -9.692 1.00 88.25 430 SER A C 1
ATOM 3417 O O . SER A 1 430 ? -1.796 -1.312 -10.824 1.00 88.25 430 SER A O 1
ATOM 3419 N N . LYS A 1 431 ? -1.735 -0.855 -8.623 1.00 91.19 431 LYS A N 1
ATOM 3420 C CA . LYS A 1 431 ? -0.560 0.033 -8.688 1.00 91.19 431 LYS A CA 1
ATOM 3421 C C . LYS A 1 431 ? 0.694 -0.726 -9.143 1.00 91.19 431 LYS A C 1
ATOM 3423 O O . LYS A 1 431 ? 1.441 -0.213 -9.976 1.00 91.19 431 LYS A O 1
ATOM 3428 N N . LEU A 1 432 ? 0.897 -1.956 -8.659 1.00 89.75 432 LEU A N 1
ATOM 3429 C CA . LEU A 1 432 ? 2.016 -2.820 -9.052 1.00 89.75 432 LEU A CA 1
ATOM 3430 C C . LEU A 1 432 ? 1.951 -3.176 -10.543 1.00 89.75 432 LEU A C 1
ATOM 3432 O O . LEU A 1 432 ? 2.938 -3.000 -11.256 1.00 89.75 432 LEU A O 1
ATOM 3436 N N . ALA A 1 433 ? 0.781 -3.599 -11.033 1.00 87.31 433 ALA A N 1
ATOM 3437 C CA . ALA A 1 433 ? 0.571 -3.922 -12.443 1.00 87.31 433 ALA A CA 1
ATOM 3438 C C . ALA A 1 433 ? 0.856 -2.714 -13.357 1.00 87.31 433 ALA A C 1
ATOM 3440 O O . ALA A 1 433 ? 1.544 -2.847 -14.372 1.00 87.31 433 ALA A O 1
ATOM 3441 N N . GLN A 1 434 ? 0.413 -1.512 -12.967 1.00 89.88 434 GLN A N 1
ATOM 3442 C CA . GLN A 1 434 ? 0.723 -0.271 -13.688 1.00 89.88 434 GLN A CA 1
ATOM 3443 C C . GLN A 1 434 ? 2.226 0.045 -13.693 1.00 89.88 434 GLN A C 1
ATOM 3445 O O . GLN A 1 434 ? 2.775 0.396 -14.740 1.00 89.88 434 GLN A O 1
ATOM 3450 N N . ALA A 1 435 ? 2.908 -0.087 -12.551 1.00 91.50 435 ALA A N 1
ATOM 3451 C CA . ALA A 1 435 ? 4.350 0.133 -12.457 1.00 91.50 435 ALA A CA 1
ATOM 3452 C C . ALA A 1 435 ? 5.136 -0.876 -13.314 1.00 91.50 435 ALA A C 1
ATOM 3454 O O . ALA A 1 435 ? 6.041 -0.487 -14.054 1.00 91.50 435 ALA A O 1
ATOM 3455 N N . ARG A 1 436 ? 4.736 -2.154 -13.306 1.00 89.38 436 ARG A N 1
ATOM 3456 C CA . ARG A 1 436 ? 5.349 -3.205 -14.127 1.00 89.38 436 ARG A CA 1
ATOM 3457 C C . ARG A 1 436 ? 5.123 -2.990 -15.625 1.00 89.38 436 ARG A C 1
ATOM 3459 O O . ARG A 1 436 ? 6.052 -3.171 -16.410 1.00 89.38 436 ARG A O 1
ATOM 3466 N N . ALA A 1 437 ? 3.931 -2.551 -16.031 1.00 93.19 437 ALA A N 1
ATOM 3467 C CA . ALA A 1 437 ? 3.648 -2.201 -17.423 1.00 93.19 437 ALA A CA 1
ATOM 3468 C C . ALA A 1 437 ? 4.536 -1.039 -17.911 1.00 93.19 437 ALA A C 1
ATOM 3470 O O . ALA A 1 437 ? 5.063 -1.092 -19.026 1.00 93.19 437 ALA A O 1
ATOM 3471 N N . ARG A 1 438 ? 4.769 -0.023 -17.065 1.00 92.56 438 ARG A N 1
ATOM 3472 C CA . ARG A 1 438 ? 5.704 1.083 -17.352 1.00 92.56 438 ARG A CA 1
ATOM 3473 C C . ARG A 1 438 ? 7.147 0.590 -17.472 1.00 92.56 438 ARG A C 1
ATOM 3475 O O . ARG A 1 438 ? 7.790 0.911 -18.468 1.00 92.56 438 ARG A O 1
ATOM 3482 N N . LEU A 1 439 ? 7.618 -0.235 -16.531 1.00 94.62 439 LEU A N 1
ATOM 3483 C CA . LEU A 1 439 ? 8.946 -0.862 -16.580 1.00 94.62 439 LEU A CA 1
ATOM 3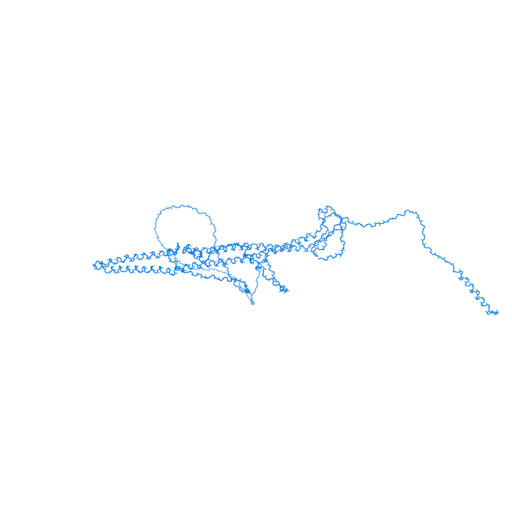484 C C . LEU A 1 439 ? 9.154 -1.631 -17.890 1.00 94.62 439 LEU A C 1
ATOM 3486 O O . LEU A 1 439 ? 10.073 -1.316 -18.640 1.00 94.62 439 LEU A O 1
ATOM 3490 N N . LYS A 1 440 ? 8.258 -2.571 -18.211 1.00 93.62 440 LYS A N 1
ATOM 3491 C CA . LYS A 1 440 ? 8.330 -3.384 -19.436 1.00 93.62 440 LYS A CA 1
ATOM 3492 C C . LYS A 1 440 ? 8.293 -2.521 -20.704 1.00 93.62 440 LYS A C 1
ATOM 3494 O O . LYS A 1 440 ? 8.946 -2.841 -21.695 1.00 93.62 440 LYS A O 1
ATOM 3499 N N . SER A 1 441 ? 7.553 -1.412 -20.695 1.00 94.62 441 SER A N 1
ATOM 3500 C CA . SER A 1 441 ? 7.516 -0.468 -21.823 1.00 94.62 441 SER A CA 1
ATOM 3501 C C . SER A 1 441 ? 8.844 0.283 -21.989 1.00 94.62 441 SER A C 1
ATOM 3503 O O . SER A 1 441 ? 9.359 0.378 -23.104 1.00 94.62 441 SER A O 1
ATOM 3505 N N . ALA A 1 442 ? 9.429 0.769 -20.889 1.00 95.38 442 ALA A N 1
ATOM 3506 C CA . ALA A 1 442 ? 10.720 1.454 -20.895 1.00 95.38 442 ALA A CA 1
ATOM 3507 C C . ALA A 1 442 ? 11.876 0.511 -21.278 1.00 95.38 442 ALA A C 1
ATOM 3509 O O . ALA A 1 442 ? 12.720 0.880 -22.090 1.00 95.38 442 ALA A O 1
ATOM 3510 N N . GLU A 1 443 ? 11.867 -0.725 -20.770 1.00 95.31 443 GLU A N 1
ATOM 3511 C CA . GLU A 1 443 ? 12.828 -1.786 -21.098 1.00 95.31 443 GLU A CA 1
ATOM 3512 C C . GLU A 1 443 ? 12.826 -2.113 -22.600 1.00 95.31 443 GLU A C 1
ATOM 3514 O O . GLU A 1 443 ? 13.876 -2.117 -23.245 1.00 95.31 443 GLU A O 1
ATOM 3519 N N . ASN A 1 444 ? 11.641 -2.333 -23.185 1.00 96.38 444 ASN A N 1
ATOM 3520 C CA . ASN A 1 444 ? 11.514 -2.597 -24.619 1.00 96.38 444 ASN A CA 1
ATOM 3521 C C . ASN A 1 444 ? 12.045 -1.429 -25.458 1.00 96.38 444 ASN A C 1
ATOM 3523 O O . ASN A 1 444 ? 12.735 -1.667 -26.449 1.00 96.38 444 ASN A O 1
ATOM 3527 N N . ARG A 1 445 ? 11.766 -0.181 -25.055 1.00 94.44 445 ARG A N 1
ATOM 3528 C CA . ARG A 1 445 ? 12.291 1.003 -25.743 1.00 94.44 445 ARG A CA 1
ATOM 3529 C C . ARG A 1 445 ? 13.814 1.071 -25.645 1.00 94.44 445 ARG A C 1
ATOM 3531 O O . ARG A 1 445 ? 14.467 1.139 -26.679 1.00 94.44 445 ARG A O 1
ATOM 3538 N N . PHE A 1 446 ? 14.376 0.969 -24.442 1.00 97.31 446 PHE A N 1
ATOM 3539 C CA . PHE A 1 446 ? 15.823 0.940 -24.216 1.00 97.31 446 PHE A CA 1
ATOM 3540 C C . PHE A 1 446 ? 16.522 -0.129 -25.075 1.00 97.31 446 PHE A C 1
ATOM 3542 O O . PHE A 1 446 ? 17.532 0.157 -25.715 1.00 97.31 446 PHE A O 1
ATOM 3549 N N . ARG A 1 447 ? 15.950 -1.340 -25.172 1.00 96.50 447 ARG A N 1
ATOM 3550 C CA . ARG A 1 447 ? 16.484 -2.421 -26.018 1.00 96.50 447 ARG A CA 1
ATOM 3551 C C . ARG A 1 447 ? 16.487 -2.071 -27.513 1.00 96.50 447 ARG A C 1
ATOM 3553 O O . ARG A 1 447 ? 17.448 -2.404 -28.200 1.00 96.50 447 ARG A O 1
ATOM 3560 N N . ILE A 1 448 ? 15.438 -1.417 -28.018 1.00 95.88 448 ILE A N 1
ATOM 3561 C CA . ILE A 1 448 ? 15.348 -0.996 -29.429 1.00 95.88 448 ILE A CA 1
ATOM 3562 C C . ILE A 1 448 ? 16.385 0.091 -29.732 1.00 95.88 448 ILE A C 1
ATOM 3564 O O . ILE A 1 448 ? 17.164 -0.054 -30.671 1.00 95.88 448 ILE A O 1
ATOM 3568 N N . GLU A 1 449 ? 16.430 1.143 -28.915 1.00 94.88 449 GLU A N 1
ATOM 3569 C CA . GLU A 1 449 ? 17.325 2.296 -29.103 1.00 94.88 449 GLU A CA 1
ATOM 3570 C C . GLU A 1 449 ? 18.799 1.864 -29.012 1.00 94.88 449 GLU A C 1
ATOM 3572 O O . GLU A 1 449 ? 19.640 2.340 -29.775 1.00 94.88 449 GLU A O 1
ATOM 3577 N N . ARG A 1 450 ? 19.098 0.896 -28.130 1.00 96.69 450 ARG A N 1
ATOM 3578 C CA . ARG A 1 450 ? 20.402 0.230 -28.030 1.00 96.69 450 ARG A CA 1
ATOM 3579 C C . ARG A 1 450 ? 20.769 -0.524 -29.309 1.00 96.69 450 ARG A C 1
ATOM 3581 O O . ARG A 1 450 ? 21.867 -0.329 -29.816 1.00 96.69 450 ARG A O 1
ATOM 3588 N N . SER A 1 451 ? 19.869 -1.360 -29.833 1.00 95.75 451 SER A N 1
ATOM 3589 C CA . SER A 1 451 ? 20.117 -2.120 -31.069 1.00 95.75 451 SER A CA 1
ATOM 3590 C C . SER A 1 451 ? 20.389 -1.189 -32.252 1.00 95.75 451 SER A C 1
ATOM 3592 O O . SER A 1 451 ? 21.298 -1.442 -33.031 1.00 95.75 451 SER A O 1
ATOM 3594 N N . GLN A 1 452 ? 19.644 -0.084 -32.361 1.00 94.25 452 GLN A N 1
ATOM 3595 C CA . GLN A 1 452 ? 19.837 0.919 -33.415 1.00 94.25 452 GLN A CA 1
ATOM 3596 C C . GLN A 1 452 ? 21.182 1.650 -33.288 1.00 94.25 452 GLN A C 1
ATOM 3598 O O . GLN A 1 452 ? 21.839 1.924 -34.292 1.00 94.25 452 GLN A O 1
ATOM 3603 N N . LEU A 1 453 ? 21.617 1.944 -32.060 1.00 94.56 453 LEU A N 1
ATOM 3604 C CA . LEU A 1 453 ? 22.928 2.528 -31.778 1.00 94.56 453 LEU A CA 1
ATOM 3605 C C . LEU A 1 453 ? 24.076 1.561 -32.122 1.00 94.56 453 LEU A C 1
ATOM 3607 O O . LEU A 1 453 ? 25.077 1.986 -32.700 1.00 94.56 453 LEU A O 1
ATOM 3611 N N . GLU A 1 454 ? 23.930 0.275 -31.796 1.00 95.50 454 GLU A N 1
ATOM 3612 C CA . GLU A 1 454 ? 24.875 -0.786 -32.172 1.00 95.50 454 GLU A CA 1
ATOM 3613 C C . GLU A 1 454 ? 24.943 -0.928 -33.714 1.00 95.50 454 GLU A C 1
ATOM 3615 O O . GLU A 1 454 ? 26.028 -0.801 -34.281 1.00 95.50 454 GLU A O 1
ATOM 3620 N N . ASP A 1 455 ? 23.802 -1.013 -34.415 1.00 92.94 455 ASP A N 1
ATOM 3621 C CA . ASP A 1 455 ? 23.719 -1.047 -35.891 1.00 92.94 455 ASP A CA 1
ATOM 3622 C C . ASP A 1 455 ? 24.373 0.172 -36.580 1.00 92.94 455 ASP A C 1
ATOM 3624 O O . ASP A 1 455 ? 24.994 0.036 -37.641 1.00 92.94 455 ASP A O 1
ATOM 3628 N N . LEU A 1 456 ? 24.218 1.381 -36.022 1.00 92.38 456 LEU A N 1
ATOM 3629 C CA . LEU A 1 456 ? 24.835 2.602 -36.561 1.00 92.38 456 LEU A CA 1
ATOM 3630 C C . LEU A 1 456 ? 26.351 2.625 -36.337 1.00 92.38 456 LEU A C 1
ATOM 3632 O O . LEU A 1 456 ? 27.095 3.019 -37.237 1.00 92.38 456 LEU A O 1
ATOM 3636 N N . ARG A 1 457 ? 26.822 2.183 -35.164 1.00 92.56 457 ARG A N 1
ATOM 3637 C CA . ARG A 1 457 ? 28.258 2.061 -34.867 1.00 92.56 457 ARG A CA 1
ATOM 3638 C C . ARG A 1 457 ? 28.927 1.032 -35.785 1.00 92.56 457 ARG A C 1
ATOM 3640 O O . ARG A 1 457 ? 30.009 1.311 -36.299 1.00 92.56 457 ARG A O 1
ATOM 3647 N N . ASP A 1 458 ? 28.266 -0.087 -36.071 1.00 92.12 458 ASP A N 1
ATOM 3648 C CA . ASP A 1 458 ? 28.751 -1.092 -37.025 1.00 92.12 458 ASP A CA 1
ATOM 3649 C C . ASP A 1 458 ? 28.833 -0.543 -38.458 1.00 92.12 458 ASP A C 1
ATOM 3651 O O . ASP A 1 458 ? 29.826 -0.762 -39.156 1.00 92.12 458 ASP A O 1
ATOM 3655 N N . GLN A 1 459 ? 27.829 0.222 -38.903 1.00 89.25 459 GLN A N 1
ATOM 3656 C CA . GLN A 1 459 ? 27.869 0.904 -40.204 1.00 89.25 459 GLN A CA 1
ATOM 3657 C C . GLN A 1 459 ? 29.007 1.929 -40.287 1.00 89.25 459 GLN A C 1
ATOM 3659 O O . GLN A 1 459 ? 29.687 1.991 -41.309 1.00 89.25 459 GLN A O 1
ATOM 3664 N N . TYR A 1 460 ? 29.266 2.674 -39.210 1.00 89.75 460 TYR A N 1
ATOM 3665 C CA . TYR A 1 460 ? 30.381 3.618 -39.141 1.00 89.75 460 TYR A CA 1
ATOM 3666 C C . TYR A 1 460 ? 31.750 2.931 -39.255 1.00 89.75 460 TYR A C 1
ATOM 3668 O O . TYR A 1 460 ? 32.611 3.400 -39.998 1.00 89.75 460 TYR A O 1
ATOM 3676 N N . GLN A 1 461 ? 31.954 1.780 -38.600 1.00 89.19 461 GLN A N 1
ATOM 3677 C CA . GLN A 1 461 ? 33.193 1.007 -38.778 1.00 89.19 461 GLN A CA 1
ATOM 3678 C C . GLN A 1 461 ? 33.366 0.529 -40.230 1.00 89.19 461 GLN A C 1
ATOM 3680 O O . GLN A 1 461 ? 34.476 0.557 -40.763 1.00 89.19 461 GLN A O 1
ATOM 3685 N N . LYS A 1 462 ? 32.267 0.166 -40.908 1.00 88.94 462 LYS A N 1
ATOM 3686 C CA . LYS A 1 462 ? 32.264 -0.248 -42.324 1.00 88.94 462 LYS A CA 1
ATOM 3687 C C . LYS A 1 462 ? 32.569 0.885 -43.315 1.00 88.94 462 LYS A C 1
ATOM 3689 O O . LYS A 1 462 ? 32.882 0.592 -44.467 1.00 88.94 462 LYS A O 1
ATOM 3694 N N . CYS A 1 463 ? 32.566 2.154 -42.892 1.00 86.62 463 CYS A N 1
ATOM 3695 C CA . CYS A 1 463 ? 33.026 3.280 -43.717 1.00 86.62 463 CYS A CA 1
ATOM 3696 C C . CYS A 1 463 ? 34.541 3.295 -43.970 1.00 86.62 463 CYS A C 1
ATOM 3698 O O . CYS A 1 463 ? 34.994 3.999 -44.874 1.00 86.62 463 CYS A O 1
ATOM 3700 N N . LYS A 1 464 ? 35.329 2.542 -43.188 1.00 87.62 464 LYS A N 1
ATOM 3701 C CA . LYS A 1 464 ? 36.795 2.495 -43.294 1.00 87.62 464 LYS A CA 1
ATOM 3702 C C . LYS A 1 464 ? 37.238 1.113 -43.753 1.00 87.62 464 LYS A C 1
ATOM 3704 O O . LYS A 1 464 ? 37.479 0.212 -42.951 1.00 87.62 464 LYS A O 1
ATOM 3709 N N . ILE A 1 465 ? 37.355 0.958 -45.069 1.00 87.56 465 ILE A N 1
ATOM 3710 C CA . ILE A 1 465 ? 37.749 -0.297 -45.705 1.00 87.56 465 ILE A CA 1
ATOM 3711 C C . ILE A 1 465 ? 39.268 -0.451 -45.585 1.00 87.56 465 ILE A C 1
ATOM 3713 O O . ILE A 1 465 ? 40.026 0.311 -46.185 1.00 87.56 465 ILE A O 1
ATOM 3717 N N . LYS A 1 466 ? 39.718 -1.436 -44.803 1.00 88.12 466 LYS A N 1
ATOM 3718 C CA . LYS A 1 466 ? 41.142 -1.722 -44.558 1.00 88.12 466 LYS A CA 1
ATOM 3719 C C . LYS A 1 466 ? 41.672 -2.810 -45.488 1.00 88.12 466 LYS A C 1
ATOM 3721 O O . LYS A 1 466 ? 40.926 -3.690 -45.914 1.00 88.12 466 LYS A O 1
ATOM 3726 N N . ALA A 1 467 ? 42.974 -2.785 -45.752 1.00 85.38 467 ALA A N 1
ATOM 3727 C CA . ALA A 1 467 ? 43.660 -3.872 -46.434 1.00 85.38 467 ALA A CA 1
ATOM 3728 C C . ALA A 1 467 ? 43.663 -5.147 -45.575 1.00 85.38 467 ALA A C 1
ATOM 3730 O O . ALA A 1 467 ? 44.159 -5.141 -44.451 1.00 85.38 467 ALA A O 1
ATOM 3731 N N . LEU A 1 468 ? 43.122 -6.243 -46.115 1.00 84.56 468 LEU A N 1
ATOM 3732 C CA . LEU A 1 468 ? 43.094 -7.557 -45.453 1.00 84.56 468 LEU A CA 1
ATOM 3733 C C . LEU A 1 468 ? 44.276 -8.454 -45.849 1.00 84.56 468 LEU A C 1
ATOM 3735 O O . LEU A 1 468 ? 44.593 -9.402 -45.133 1.00 84.56 468 LEU A O 1
ATOM 3739 N N . ARG A 1 469 ? 44.896 -8.189 -47.004 1.00 84.75 469 ARG A N 1
ATOM 3740 C CA . ARG A 1 469 ? 45.967 -8.991 -47.609 1.00 84.75 469 ARG A CA 1
ATOM 3741 C C . ARG A 1 469 ? 46.935 -8.089 -48.386 1.00 84.75 469 ARG A C 1
ATOM 3743 O O . ARG A 1 469 ? 46.489 -7.058 -48.898 1.00 84.75 469 ARG A O 1
ATOM 3750 N N . PRO A 1 470 ? 48.227 -8.453 -48.486 1.00 86.12 470 PRO A N 1
ATOM 3751 C CA . PRO A 1 470 ? 49.163 -7.779 -49.378 1.00 86.12 470 PRO A CA 1
ATOM 3752 C C . PRO A 1 470 ? 48.819 -8.103 -50.839 1.00 86.12 470 PRO A C 1
ATOM 3754 O O . PRO A 1 470 ? 48.308 -9.183 -51.136 1.00 86.12 470 PRO A O 1
ATOM 3757 N N . GLY A 1 471 ? 49.094 -7.178 -51.757 1.00 84.81 471 GLY A N 1
ATOM 3758 C CA . GLY A 1 471 ? 48.731 -7.328 -53.168 1.00 84.81 471 GLY A CA 1
ATOM 3759 C C . GLY A 1 471 ? 48.576 -6.002 -53.908 1.00 84.81 471 GLY A C 1
ATOM 3760 O O . GLY A 1 471 ? 48.711 -4.928 -53.325 1.00 84.81 471 GLY A O 1
ATOM 3761 N N . LEU A 1 472 ? 48.304 -6.078 -55.210 1.00 84.00 472 LEU A N 1
ATOM 3762 C CA . LEU A 1 472 ? 48.093 -4.907 -56.061 1.00 84.00 472 LEU A CA 1
ATOM 3763 C C . LEU A 1 472 ? 46.646 -4.403 -55.942 1.00 84.00 472 LEU A C 1
ATOM 3765 O O . LEU A 1 472 ? 45.708 -5.177 -56.134 1.00 84.00 472 LEU A O 1
ATOM 3769 N N . VAL A 1 473 ? 46.458 -3.111 -55.674 1.00 84.50 473 VAL A N 1
ATOM 3770 C CA . VAL A 1 473 ? 45.141 -2.462 -55.738 1.00 84.50 473 VAL A CA 1
ATOM 3771 C C . VAL A 1 473 ? 44.770 -2.238 -57.202 1.00 84.50 473 VAL A C 1
ATOM 3773 O O . VAL A 1 473 ? 45.479 -1.545 -57.928 1.00 84.50 473 VAL A O 1
ATOM 3776 N N . VAL A 1 474 ? 43.641 -2.804 -57.622 1.00 82.19 474 VAL A N 1
ATOM 3777 C CA . VAL A 1 474 ? 43.029 -2.593 -58.942 1.00 82.19 474 VAL A CA 1
ATOM 3778 C C . VAL A 1 474 ? 41.613 -2.086 -58.713 1.00 82.19 474 VAL A C 1
ATOM 3780 O O . VAL A 1 474 ? 40.912 -2.593 -57.831 1.00 82.19 474 VAL A O 1
ATOM 3783 N N . TYR A 1 475 ? 41.182 -1.078 -59.468 1.00 83.12 475 TYR A N 1
ATOM 3784 C CA . TYR A 1 475 ? 39.837 -0.543 -59.304 1.00 83.12 475 TYR A CA 1
ATOM 3785 C C . TYR A 1 475 ? 38.794 -1.505 -59.872 1.00 83.12 475 TYR A C 1
ATOM 3787 O O . TYR A 1 475 ? 38.959 -2.116 -60.927 1.00 83.12 475 TYR A O 1
ATOM 3795 N N . GLY A 1 476 ? 37.683 -1.646 -59.147 1.00 69.56 476 GLY A N 1
ATOM 3796 C CA . GLY A 1 476 ? 36.561 -2.461 -59.589 1.00 69.56 476 GLY A CA 1
ATOM 3797 C C . GLY A 1 476 ? 35.913 -1.848 -60.826 1.00 69.56 476 GLY A C 1
ATOM 3798 O O . GLY A 1 476 ? 35.109 -0.926 -60.701 1.00 69.56 476 GLY A O 1
ATOM 3799 N N . GLY A 1 477 ? 36.240 -2.376 -62.007 1.00 63.00 477 GLY A N 1
ATOM 3800 C CA . GLY A 1 477 ? 35.531 -2.052 -63.242 1.00 63.00 477 GLY A CA 1
ATOM 3801 C C . GLY A 1 477 ? 34.028 -2.287 -63.075 1.00 63.00 477 GLY A C 1
ATOM 3802 O O . GLY A 1 477 ? 33.611 -3.300 -62.508 1.00 63.00 477 GLY A O 1
ATOM 3803 N N . GLY A 1 478 ? 33.220 -1.333 -63.542 1.00 50.53 478 GLY A N 1
ATOM 3804 C CA . GLY A 1 478 ? 31.766 -1.342 -63.384 1.00 50.53 478 GLY A CA 1
ATOM 3805 C C . GLY A 1 478 ? 31.078 -2.425 -64.213 1.00 50.53 478 GLY A C 1
ATOM 3806 O O . GLY A 1 478 ? 30.517 -2.137 -65.266 1.00 50.53 478 GLY A O 1
ATOM 3807 N N . ASP A 1 479 ? 31.093 -3.663 -63.726 1.00 49.81 479 ASP A N 1
ATOM 3808 C CA . ASP A 1 479 ? 30.203 -4.724 -64.192 1.00 49.81 479 ASP A CA 1
ATOM 3809 C C . ASP A 1 479 ? 28.777 -4.382 -63.724 1.00 49.81 479 ASP A C 1
ATOM 3811 O O . ASP A 1 479 ? 28.403 -4.639 -62.578 1.00 49.81 479 ASP A O 1
ATOM 3815 N N . ASP A 1 480 ? 28.006 -3.727 -64.602 1.00 44.41 480 ASP A N 1
ATOM 3816 C CA . ASP A 1 480 ? 26.689 -3.100 -64.354 1.00 44.41 480 ASP A CA 1
ATOM 3817 C C . ASP A 1 480 ? 25.552 -4.133 -64.143 1.00 44.41 480 ASP A C 1
ATOM 3819 O O . ASP A 1 480 ? 24.384 -3.933 -64.489 1.00 44.41 480 ASP A O 1
ATOM 3823 N N . ARG A 1 481 ? 25.888 -5.287 -63.553 1.00 47.91 481 ARG A N 1
ATOM 3824 C CA . ARG A 1 481 ? 24.954 -6.320 -63.107 1.00 47.91 481 ARG A CA 1
ATOM 3825 C C . ARG A 1 481 ? 24.268 -5.876 -61.819 1.00 47.91 481 ARG A C 1
ATOM 3827 O O . ARG A 1 481 ? 24.608 -6.295 -60.715 1.00 47.91 481 ARG A O 1
ATOM 3834 N N . ARG A 1 482 ? 23.253 -5.026 -61.992 1.00 39.00 482 ARG A N 1
ATOM 3835 C CA . ARG A 1 482 ? 22.302 -4.618 -60.949 1.00 39.00 482 ARG A CA 1
ATOM 3836 C C . ARG A 1 482 ? 21.534 -5.826 -60.412 1.00 39.00 482 ARG A C 1
ATOM 3838 O O . ARG A 1 482 ? 20.483 -6.194 -60.934 1.00 39.00 482 ARG A O 1
ATOM 3845 N N . PHE A 1 483 ? 22.044 -6.423 -59.342 1.00 44.25 483 PHE A N 1
ATOM 3846 C CA . PHE A 1 483 ? 21.280 -7.364 -58.534 1.00 44.25 483 PHE A CA 1
ATOM 3847 C C . PHE A 1 483 ? 20.261 -6.583 -57.701 1.00 44.25 483 PHE A C 1
ATOM 3849 O O . PHE A 1 483 ? 20.614 -5.942 -56.714 1.00 44.25 483 PHE A O 1
ATOM 3856 N N . TYR A 1 484 ? 18.997 -6.627 -58.121 1.00 36.88 484 TYR A N 1
ATOM 3857 C CA . TYR A 1 484 ? 17.873 -6.293 -57.251 1.00 36.88 484 TYR A CA 1
ATOM 3858 C C . TYR A 1 484 ? 17.657 -7.458 -56.275 1.00 36.88 484 TYR A C 1
ATOM 3860 O O . TYR A 1 484 ? 17.478 -8.595 -56.716 1.00 36.88 484 TYR A O 1
ATOM 3868 N N . SER A 1 485 ? 17.664 -7.160 -54.976 1.00 37.97 485 SER A N 1
ATOM 3869 C CA . SER A 1 485 ? 17.289 -8.060 -53.876 1.00 37.97 485 SER A CA 1
ATOM 3870 C C . SER A 1 485 ? 16.377 -7.323 -52.906 1.00 37.97 485 SER A C 1
ATOM 3872 O O . SER A 1 485 ? 16.836 -6.253 -52.443 1.00 37.97 485 SER A O 1
#

Sequence (485 aa):
MTFLTKKSIIKLIIICLVCFVVLFVFIRKGSRADTGATFTAKKGNLVISVLQGGSVEALESQQIRSEIKGYQGTRILNIVEEGYLVTEDDVKNGKILVELDSSDLEQRIITQEVQFQSTLSTYIEAQKAYEIQLNQNESDLKAAELNVRFALMDLEKYLGDKLANEIVKMLGLELKPFSYDLEAEETELLEAALTQPTDSKNSQFREQLPFQQSPGFLSRTNQLQGADAESGPRPLRRPGQQQMDVPARFTNQFGADGSTNVGPRRMRPSRQQMSGTNGQSAFRQEFPMSNQITNLPKKEINSPVTKTNPAPAIKIDFTKYADTNLLGDGAAMQQLRNLQNNLILAQQELSLNQIHYEGSLKLYTNKFLTKNELDNEELSVKKSRLQVQRSQTELDLFIKYEFPKTAEDYLSKYEEALRSLERTRKEALSKLAQARARLKSAENRFRIERSQLEDLRDQYQKCKIKALRPGLVVYGGGDDRRFYS